Protein AF-X6ME14-F1 (afdb_monomer)

Sequence (448 aa):
MDELKCYTIAPIFQPLEVGTDFYPIPMLQADIDIINRTPCVTADAELIYICTEVVRYIYIYIYVYIYIYIYCMYIYLIAYGGYQIRIGDTKLTKLMLEECGITDLTQQHQIWKTLFEAHLNQPLTANVWENSLKGKLKQEFQLSASKLKKLAKFVYHNTAFSSSNIANIKSLFGKQHKNTNVNVRETSISNAHSICDRLQQISEHLQLWNVPQQCLFFDFTIYLDDFYDGLVFRALFQKTPHTIPQWVASGGRYDKLYNQFARFHQRNSTASPSTTKTQPKLLSTKEDPIHAIGLSIDMESIIEWRYDAENTESYHPTVKLKQLPWVNQALSRSAYVFVCTQGDSVHLMKARVQLIGLLWKIQVPCECLYTENPALPLQLERANKKYALWIAVIYEKYLVKPQTTTDTDSNDTTAQWTLEKIKLKNVRQKQEIDLKWDDIPKFFAKPK

Foldseek 3Di:
DDDDDDDFPDPPPPVPPPDDDPDDDWDWDWGFHQDPPDPDRFTKTKTKTKDLDDPDPVVPVVLVVLLVVCVVCVVPQVLQFDKAKEKEWPLLLQLLLVVLVNPDPVLSVVLLVLLQVLPVFHQDDPCSLVPPNVVVCCVVVVRDPSSSVSSCVQQVLFDQLALVSLVVVLVSQDPDDPDDDPVVSVVSNVVSNVLSVVSNSVRVSCVVSVNPSVRYTYGSSDDDDPQAHTMKMWMWTDSYPPGTTDTFKIKHKRQPVVQVVVVVVVVVVVPPCDPDPPPPPPDDPDRRGMIMMMMIGRVVVVVVSLVVLVPPPPSDDPPPPVDDPCVCVPPNLLQLEEEAEDDDDQLRQVQSVVVCVVCVVLPHRYDYDPDRDDHRVVGVVVNVVSVHQKYWYQYPVQWDWQDPPPPPPDPDCPGRIDGQWIWMAGPVVRDIDTGGPVCVSVVVVDDD

InterPro domains:
  IPR036621 Anticodon-binding domain superfamily [G3DSA:3.40.50.800] (332-447)
  IPR041715 Class II Histidinyl-tRNA synthetase (HisRS)-like catalytic core domain [PF13393] (158-263)
  IPR045864 Class II Aminoacyl-tRNA synthetase/Biotinyl protein ligase (BPL) and lipoyl protein ligase (LPL) [G3DSA:3.30.930.10] (1-307)
  IPR045864 Class II Aminoacyl-tRNA synthetase/Biotinyl protein ligase (BPL) and lipoyl protein ligase (LPL) [SSF55681] (5-313)

pLDDT: mean 77.37, std 20.26, range [23.22, 98.31]

Organism: Reticulomyxa filosa (NCBI:txid46433)

Secondary structure (DSSP, 8-state):
-----------------S-S----PPEEEEEEEEETTSSS-EEEEEEEEEES-SSSSHHHHHHHHHHHHHHHHHHHHTTT-EEEEEEEEHHHHHHHHHHTT---HHHHHHHHHHHHHHHSSS---HHHIIIIIHHHHHHHH---HHHHHHHHHHHTT-EES-HHHHHHHHHHTT---TTS-HHHHHHHHHHHHHHHHHHHHHHHHHHHTT--GGGEEE-TT----TT--SEEEEEEEESSTTSPPEEEEEEEE-HHHHHHHHHHHHHHHTTS------------S-PPPPEEEEEEEEHHHHHHHHHHHHH-TT---S-------THHHHSS---SEEEEEES--THHHHHHHHHHHHHHHTT--EEE-SSSS--HHHHHHHHHHTT-SEEEEEEGGGEEPPP----TT-S------EE-EEEEEETTTTEEEEEEGGGHHHHHHS--

Radius of gyration: 32.47 Å; Cα contacts (8 Å, |Δi|>4): 599; chains: 1; bounding box: 82×51×109 Å

Structure (mmCIF, N/CA/C/O backbone):
data_AF-X6ME14-F1
#
_entry.id   AF-X6ME14-F1
#
loop_
_atom_site.group_PDB
_atom_site.id
_atom_site.type_symbol
_atom_site.label_atom_id
_atom_site.label_alt_id
_atom_site.label_comp_id
_atom_site.label_asym_id
_atom_site.label_entity_id
_atom_site.label_seq_id
_atom_site.pdbx_PDB_ins_code
_atom_site.Cartn_x
_atom_site.Cartn_y
_atom_site.Cartn_z
_atom_site.occupancy
_atom_site.B_iso_or_equiv
_atom_site.auth_seq_id
_atom_site.auth_comp_id
_atom_site.auth_asym_id
_atom_site.auth_atom_id
_atom_site.pdbx_PDB_model_num
ATOM 1 N N . MET A 1 1 ? 8.288 30.172 -12.632 1.00 31.55 1 MET A N 1
ATOM 2 C CA . MET A 1 1 ? 7.149 29.448 -12.035 1.00 31.55 1 MET A CA 1
ATOM 3 C C . MET A 1 1 ? 6.802 28.394 -13.049 1.00 31.55 1 MET A C 1
ATOM 5 O O . MET A 1 1 ? 6.191 28.726 -14.056 1.00 31.55 1 MET A O 1
ATOM 9 N N . ASP A 1 2 ? 7.338 27.196 -12.862 1.00 26.44 2 ASP A N 1
ATOM 10 C CA . ASP A 1 2 ? 7.222 26.146 -13.865 1.00 26.44 2 ASP A CA 1
ATOM 11 C C . ASP A 1 2 ? 5.845 25.497 -13.752 1.00 26.44 2 ASP A C 1
ATOM 13 O O . ASP A 1 2 ? 5.421 25.085 -12.671 1.00 26.44 2 ASP A O 1
ATOM 17 N N . GLU A 1 3 ? 5.128 25.478 -14.873 1.00 23.22 3 GLU A N 1
ATOM 18 C CA . GLU A 1 3 ? 3.827 24.838 -15.021 1.00 23.22 3 GLU A CA 1
ATOM 19 C C . GLU A 1 3 ? 3.957 23.338 -14.731 1.00 23.22 3 GLU A C 1
ATOM 21 O O . GLU A 1 3 ? 4.523 22.568 -15.514 1.00 23.22 3 GLU A O 1
ATOM 26 N N . LEU A 1 4 ? 3.430 22.918 -13.580 1.00 25.88 4 LEU A N 1
ATOM 27 C CA . LEU A 1 4 ? 3.327 21.513 -13.215 1.00 25.88 4 LEU A CA 1
ATOM 28 C C . LEU A 1 4 ? 2.256 20.841 -14.076 1.00 25.88 4 LEU A C 1
ATOM 30 O O . LEU A 1 4 ? 1.072 21.173 -14.022 1.00 25.88 4 LEU A O 1
ATOM 34 N N . LYS A 1 5 ? 2.697 19.872 -14.877 1.00 23.98 5 LYS A N 1
ATOM 35 C CA . LYS A 1 5 ? 1.831 19.013 -15.680 1.00 23.98 5 LYS A CA 1
ATOM 36 C C . LYS A 1 5 ? 1.211 17.950 -14.778 1.00 23.98 5 LYS A C 1
ATOM 38 O O . LYS A 1 5 ? 1.918 17.107 -14.236 1.00 23.98 5 LYS A O 1
ATOM 43 N N . CYS A 1 6 ? -0.107 18.017 -14.631 1.00 28.25 6 CYS A N 1
ATOM 44 C CA . CYS A 1 6 ? -0.923 16.990 -14.000 1.00 28.25 6 CYS A CA 1
ATOM 45 C C . CYS A 1 6 ? -0.989 15.762 -14.924 1.00 28.25 6 CYS A C 1
ATOM 47 O O . CYS A 1 6 ? -1.283 15.913 -16.111 1.00 28.25 6 CYS A O 1
ATOM 49 N N . TYR A 1 7 ? -0.734 14.566 -14.399 1.00 28.53 7 TYR A N 1
ATOM 50 C CA . TYR A 1 7 ? -1.034 13.314 -15.091 1.00 28.53 7 TYR A CA 1
ATOM 51 C C . TYR A 1 7 ? -1.987 12.518 -14.210 1.00 28.53 7 TYR A C 1
ATOM 53 O O . TYR A 1 7 ? -1.563 11.795 -13.319 1.00 28.53 7 TYR A O 1
ATOM 61 N N . THR A 1 8 ? -3.281 12.701 -14.444 1.00 29.02 8 THR A N 1
ATOM 62 C CA . THR A 1 8 ? -4.328 11.832 -13.909 1.00 29.02 8 THR A CA 1
ATOM 63 C C . THR A 1 8 ? -4.494 10.683 -14.899 1.00 29.02 8 THR A C 1
ATOM 65 O O . THR A 1 8 ? -4.804 10.937 -16.066 1.00 29.02 8 THR A O 1
ATOM 68 N N . ILE A 1 9 ? -4.304 9.430 -14.482 1.00 27.44 9 ILE A N 1
ATOM 69 C CA . ILE A 1 9 ? -4.882 8.301 -15.224 1.00 27.44 9 ILE A CA 1
ATOM 70 C C . ILE A 1 9 ? -6.257 8.078 -14.622 1.00 27.44 9 ILE A C 1
ATOM 72 O O . ILE A 1 9 ? -6.491 7.150 -13.868 1.00 27.44 9 ILE A O 1
ATOM 76 N N . ALA A 1 10 ? -7.170 8.977 -14.955 1.00 24.00 10 ALA A N 1
ATOM 77 C CA . ALA A 1 10 ? -8.545 8.809 -14.562 1.00 24.00 10 ALA A CA 1
ATOM 78 C C . ALA A 1 10 ? -9.146 7.665 -15.402 1.00 24.00 10 ALA A C 1
ATOM 80 O O . ALA A 1 10 ? -9.191 7.780 -16.631 1.00 24.00 10 ALA A O 1
ATOM 81 N N . PRO A 1 11 ? -9.788 6.652 -14.812 1.00 28.70 11 PRO A N 1
ATOM 82 C CA . PRO A 1 11 ? -11.207 6.549 -14.990 1.00 28.70 11 PRO A CA 1
ATOM 83 C C . PRO A 1 11 ? -11.819 7.619 -14.092 1.00 28.70 11 PRO A C 1
ATOM 85 O O . PRO A 1 11 ? -12.121 7.420 -12.918 1.00 28.70 11 PRO A O 1
ATOM 88 N N . ILE A 1 12 ? -12.046 8.777 -14.716 1.00 30.75 12 ILE A N 1
ATOM 89 C CA . ILE A 1 12 ? -13.173 9.638 -14.386 1.00 30.75 12 ILE A CA 1
ATOM 90 C C . ILE A 1 12 ? -14.319 8.682 -14.061 1.00 30.75 12 ILE A C 1
ATOM 92 O O . ILE A 1 12 ? -14.497 7.700 -14.788 1.00 30.75 12 ILE A O 1
ATOM 96 N N . PHE A 1 13 ? -15.072 8.960 -12.996 1.00 35.66 13 PHE A N 1
ATOM 97 C CA . PHE A 1 13 ? -16.476 8.589 -12.928 1.00 35.66 13 PHE A CA 1
ATOM 98 C C . PHE A 1 13 ? -17.067 8.872 -14.301 1.00 35.66 13 PHE A C 1
ATOM 100 O O . PHE A 1 13 ? -17.497 9.995 -14.563 1.00 35.66 13 PHE A O 1
ATOM 107 N N . GLN A 1 14 ? -17.020 7.906 -15.218 1.00 27.81 14 GLN A N 1
ATOM 108 C CA . GLN A 1 14 ? -17.757 8.014 -16.442 1.00 27.81 14 GLN A CA 1
ATOM 109 C C . GLN A 1 14 ? -19.166 8.117 -15.876 1.00 27.81 14 GLN A C 1
ATOM 111 O O . GLN A 1 14 ? -19.573 7.226 -15.116 1.00 27.81 14 GLN A O 1
ATOM 116 N N . PRO A 1 15 ? -19.890 9.224 -16.110 1.00 32.81 15 PRO A N 1
ATOM 117 C CA . PRO A 1 15 ? -21.318 9.116 -15.995 1.00 32.81 15 PRO A CA 1
ATOM 118 C C . PRO A 1 15 ? -21.622 8.036 -17.021 1.00 32.81 15 PRO A C 1
ATOM 120 O O . PRO A 1 15 ? -21.522 8.289 -18.220 1.00 32.81 15 PRO A O 1
ATOM 123 N N . LEU A 1 16 ? -21.825 6.803 -16.543 1.00 36.31 16 LEU A N 1
ATOM 124 C CA . LEU A 1 16 ? -22.486 5.757 -17.297 1.00 36.31 16 LEU A CA 1
ATOM 125 C C . LEU A 1 16 ? -23.669 6.484 -17.901 1.00 36.31 16 LEU A C 1
ATOM 127 O O . LEU A 1 16 ? -24.505 7.008 -17.155 1.00 36.31 16 LEU A O 1
ATOM 131 N N . GLU A 1 17 ? -23.602 6.689 -19.217 1.00 34.81 17 GLU A N 1
ATOM 132 C CA . GLU A 1 17 ? -24.587 7.484 -19.920 1.00 34.81 17 GLU A CA 1
ATOM 133 C C . GLU A 1 17 ? -25.946 6.978 -19.472 1.00 34.81 17 GLU A C 1
ATOM 135 O O . GLU A 1 17 ? -26.218 5.777 -19.471 1.00 34.81 17 GLU A O 1
ATOM 140 N N . VAL A 1 18 ? -26.722 7.920 -18.943 1.00 40.41 18 VAL A N 1
ATOM 141 C CA . VAL A 1 18 ? -27.977 7.697 -18.244 1.00 40.41 18 VAL A CA 1
ATOM 142 C C . VAL A 1 18 ? -28.897 6.925 -19.180 1.00 40.41 18 VAL A C 1
ATOM 144 O O . VAL A 1 18 ? -29.519 7.493 -20.073 1.00 40.41 18 VAL A O 1
ATOM 147 N N . GLY A 1 19 ? -28.941 5.612 -18.997 1.00 36.91 19 GLY A N 1
ATOM 148 C CA . GLY A 1 19 ? -29.597 4.724 -19.935 1.00 36.91 19 GLY A CA 1
ATOM 149 C C . GLY A 1 19 ? -29.555 3.299 -19.426 1.00 36.91 19 GLY A C 1
ATOM 150 O O . GLY A 1 19 ? -28.695 2.524 -19.814 1.00 36.91 19 GLY A O 1
ATOM 151 N N . THR A 1 20 ? -30.546 2.970 -18.602 1.00 37.28 20 THR A N 1
ATOM 152 C CA . THR A 1 20 ? -30.937 1.624 -18.155 1.00 37.28 20 THR A CA 1
ATOM 153 C C . THR A 1 20 ? -30.141 1.030 -16.982 1.00 37.28 20 THR A C 1
ATOM 155 O O . THR A 1 20 ? -28.986 0.645 -17.087 1.00 37.28 20 THR A O 1
ATOM 158 N N . ASP A 1 21 ? -30.855 0.970 -15.854 1.00 35.16 21 ASP A N 1
ATOM 159 C CA . ASP A 1 21 ? -30.670 0.118 -14.677 1.00 35.16 21 ASP A CA 1
ATOM 160 C C . ASP A 1 21 ? -29.448 0.361 -13.773 1.00 35.16 21 ASP A C 1
ATOM 162 O O . ASP A 1 21 ? -28.414 -0.292 -13.833 1.00 35.16 21 ASP A O 1
ATOM 166 N N . PHE A 1 22 ? -29.667 1.259 -12.807 1.00 38.28 22 PHE A N 1
ATOM 167 C CA . PHE A 1 22 ? -28.838 1.576 -11.633 1.00 38.28 22 PHE A CA 1
ATOM 168 C C . PHE A 1 22 ? -28.700 0.420 -10.606 1.00 38.28 22 PHE A C 1
ATOM 170 O O . PHE A 1 22 ? -28.616 0.672 -9.403 1.00 38.28 22 PHE A O 1
ATOM 177 N N . TYR A 1 23 ? -28.695 -0.848 -11.033 1.00 38.19 23 TYR A N 1
ATOM 178 C CA . TYR A 1 23 ? -28.532 -1.988 -10.119 1.00 38.19 23 TYR A CA 1
ATOM 179 C C . TYR A 1 23 ? -27.072 -2.488 -10.036 1.00 38.19 23 TYR A C 1
ATOM 181 O O . TYR A 1 23 ? -26.297 -2.364 -10.982 1.00 38.19 23 TYR A O 1
ATOM 189 N N . PRO A 1 24 ? -26.665 -3.010 -8.865 1.00 45.09 24 PRO A N 1
ATOM 190 C CA . PRO A 1 24 ? -25.330 -2.855 -8.302 1.00 45.09 24 PRO A CA 1
ATOM 191 C C . PRO A 1 24 ? -24.429 -4.011 -8.716 1.00 45.09 24 PRO A C 1
ATOM 193 O O . PRO A 1 24 ? -24.331 -5.031 -8.034 1.00 45.09 24 PRO A O 1
ATOM 196 N N . ILE A 1 25 ? -23.749 -3.863 -9.845 1.00 49.66 25 ILE A N 1
ATOM 197 C CA . ILE A 1 25 ? -22.659 -4.778 -10.171 1.00 49.66 25 ILE A CA 1
ATOM 198 C C . ILE A 1 25 ? -21.537 -4.505 -9.161 1.00 49.66 25 ILE A C 1
ATOM 200 O O . ILE A 1 25 ? -21.146 -3.343 -9.009 1.00 49.66 25 ILE A O 1
ATOM 204 N N . PRO A 1 26 ? -21.020 -5.528 -8.457 1.00 53.19 26 PRO A N 1
ATOM 205 C CA . PRO A 1 26 ? -19.861 -5.344 -7.608 1.00 53.19 26 PRO A CA 1
ATOM 206 C C . PRO A 1 26 ? -18.720 -4.756 -8.432 1.00 53.19 26 PRO A C 1
ATOM 208 O O . PRO A 1 26 ? -18.263 -5.375 -9.395 1.00 53.19 26 PRO A O 1
ATOM 211 N N . MET A 1 27 ? -18.298 -3.543 -8.088 1.00 58.81 27 MET A N 1
ATOM 212 C CA . MET A 1 27 ? -17.285 -2.831 -8.853 1.00 58.81 27 MET A CA 1
ATOM 213 C C . MET A 1 27 ? -15.941 -2.986 -8.160 1.00 58.81 27 MET A C 1
ATOM 215 O O . MET A 1 27 ? -15.802 -2.680 -6.976 1.00 58.81 27 MET A O 1
ATOM 219 N N . LEU A 1 28 ? -14.969 -3.485 -8.920 1.00 56.22 28 LEU A N 1
ATOM 220 C CA . LEU A 1 28 ? -13.557 -3.447 -8.582 1.00 56.22 28 LEU A CA 1
ATOM 221 C C . LEU A 1 28 ? -12.956 -2.230 -9.268 1.00 56.22 28 LEU A C 1
ATOM 223 O O . LEU A 1 28 ? -12.909 -2.200 -10.497 1.00 56.22 28 LEU A O 1
ATOM 227 N N . GLN A 1 29 ? -12.496 -1.250 -8.504 1.00 62.00 29 GLN A N 1
ATOM 228 C CA . GLN A 1 29 ? -11.788 -0.107 -9.063 1.00 62.00 29 GLN A CA 1
ATOM 229 C C . GLN A 1 29 ? -10.382 -0.071 -8.489 1.00 62.00 29 GLN A C 1
ATOM 231 O O . GLN A 1 29 ? -10.215 -0.079 -7.275 1.00 62.00 29 GLN A O 1
ATOM 236 N N . ALA A 1 30 ? -9.390 -0.068 -9.373 1.00 56.47 30 ALA A N 1
ATOM 237 C CA . ALA A 1 30 ? -8.027 0.305 -9.041 1.00 56.47 30 ALA A CA 1
ATOM 238 C C . ALA A 1 30 ? -7.816 1.720 -9.567 1.00 56.47 30 ALA A C 1
ATOM 240 O O . ALA A 1 30 ? -8.073 1.961 -10.748 1.00 56.47 30 ALA A O 1
ATOM 241 N N . ASP A 1 31 ? -7.368 2.617 -8.708 1.00 60.91 31 ASP A N 1
ATOM 242 C CA . ASP A 1 31 ? -6.964 3.960 -9.074 1.00 60.91 31 ASP A CA 1
ATOM 243 C C . ASP A 1 31 ? -5.508 4.174 -8.673 1.00 60.91 31 ASP A C 1
ATOM 245 O O . ASP A 1 31 ? -5.038 3.626 -7.675 1.00 60.91 31 ASP A O 1
ATOM 249 N N . ILE A 1 32 ? -4.773 4.918 -9.487 1.00 57.81 32 ILE A N 1
ATOM 250 C CA . ILE A 1 32 ? -3.409 5.329 -9.162 1.00 57.81 32 ILE A CA 1
ATOM 251 C C . ILE A 1 32 ? -3.400 6.833 -9.308 1.00 57.81 32 ILE A C 1
ATOM 253 O O . ILE A 1 32 ? -3.257 7.362 -10.413 1.00 57.81 32 ILE A O 1
ATOM 257 N N . ASP A 1 33 ? -3.541 7.491 -8.169 1.00 58.44 33 ASP A N 1
ATOM 258 C CA . ASP A 1 33 ? -3.666 8.931 -8.100 1.00 58.44 33 ASP A CA 1
ATOM 259 C C . ASP A 1 33 ? -2.495 9.547 -7.342 1.00 58.44 33 ASP A C 1
ATOM 261 O O . ASP A 1 33 ? -1.863 8.946 -6.470 1.00 58.44 33 ASP A O 1
ATOM 265 N N . ILE A 1 34 ? -2.199 10.790 -7.709 1.00 57.31 34 ILE A N 1
ATOM 266 C CA . ILE A 1 34 ? -1.229 11.627 -7.017 1.00 57.31 34 ILE A CA 1
ATOM 267 C C . ILE A 1 34 ? -1.998 12.556 -6.077 1.00 57.31 34 ILE A C 1
ATOM 269 O O . ILE A 1 34 ? -2.712 13.459 -6.529 1.00 57.31 34 ILE A O 1
ATOM 273 N N . ILE A 1 35 ? -1.847 12.365 -4.765 1.00 57.66 35 ILE A N 1
ATOM 274 C CA . ILE A 1 35 ? -2.635 13.092 -3.763 1.00 57.66 35 ILE A CA 1
ATOM 275 C C . ILE A 1 35 ? -1.839 14.294 -3.230 1.00 57.66 35 ILE A C 1
ATOM 277 O O . ILE A 1 35 ? -0.962 14.190 -2.382 1.00 57.66 35 ILE A O 1
ATOM 281 N N . ASN A 1 36 ? -2.198 15.495 -3.692 1.00 48.97 36 ASN A N 1
ATOM 282 C CA . ASN A 1 36 ? -1.501 16.763 -3.400 1.00 48.97 36 ASN A CA 1
ATOM 283 C C . ASN A 1 36 ? -1.767 17.367 -1.997 1.00 48.97 36 ASN A C 1
ATOM 285 O O . ASN A 1 36 ? -1.810 18.590 -1.843 1.00 48.97 36 ASN A O 1
ATOM 289 N N . ARG A 1 37 ? -2.011 16.554 -0.959 1.00 42.50 37 ARG A N 1
ATOM 290 C CA . ARG A 1 37 ? -2.386 17.066 0.382 1.00 42.50 37 ARG A CA 1
ATOM 291 C C . ARG A 1 37 ? -1.341 16.878 1.479 1.00 42.50 37 ARG A C 1
ATOM 293 O O . ARG A 1 37 ? -1.539 17.383 2.583 1.00 42.50 37 ARG A O 1
ATOM 300 N N . THR A 1 38 ? -0.214 16.256 1.171 1.00 41.94 38 THR A N 1
ATOM 301 C CA . THR A 1 38 ? 0.964 16.164 2.041 1.00 41.94 38 THR A CA 1
ATOM 302 C C . THR A 1 38 ? 2.108 17.023 1.485 1.00 41.94 38 THR A C 1
ATOM 304 O O . THR A 1 38 ? 2.125 17.325 0.295 1.00 41.94 38 THR A O 1
ATOM 307 N N . PRO A 1 39 ? 3.079 17.467 2.309 1.00 38.34 39 PRO A N 1
ATOM 308 C CA . PRO A 1 39 ? 4.278 18.169 1.825 1.00 38.34 39 PRO A CA 1
ATOM 309 C C . PRO A 1 39 ? 5.140 17.332 0.853 1.00 38.34 39 PRO A C 1
ATOM 311 O O . PRO A 1 39 ? 6.095 17.859 0.286 1.00 38.34 39 PRO A O 1
ATOM 314 N N . CYS A 1 40 ? 4.791 16.059 0.652 1.00 38.72 40 CYS A N 1
ATOM 315 C CA . CYS A 1 40 ? 5.262 15.165 -0.396 1.00 38.72 40 CYS A CA 1
ATOM 316 C C . CYS A 1 40 ? 4.112 14.800 -1.352 1.00 38.72 40 CYS A C 1
ATOM 318 O O . CYS A 1 40 ? 2.953 14.671 -0.947 1.00 38.72 40 CYS A O 1
ATOM 320 N N . VAL A 1 41 ? 4.462 14.653 -2.629 1.00 41.03 41 VAL A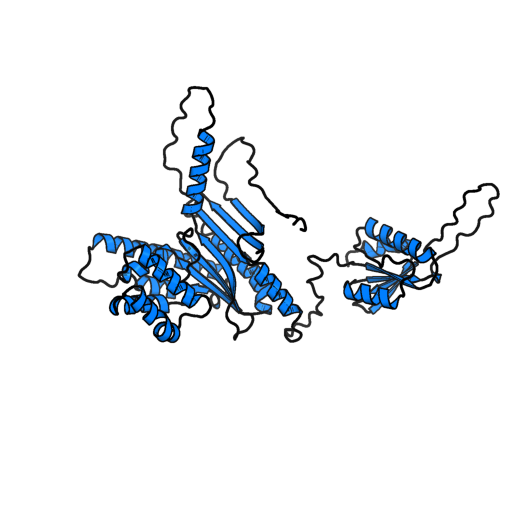 N 1
ATOM 321 C CA . VAL A 1 41 ? 3.590 14.174 -3.702 1.00 41.03 41 VAL A CA 1
ATOM 322 C C . VAL A 1 41 ? 3.521 12.652 -3.573 1.00 41.03 41 VAL A C 1
ATOM 324 O O . VAL A 1 41 ? 4.366 11.965 -4.137 1.00 41.03 41 VAL A O 1
ATOM 327 N N . THR A 1 42 ? 2.551 12.127 -2.822 1.00 39.50 42 THR A N 1
ATOM 328 C CA . THR A 1 42 ? 2.409 10.673 -2.677 1.00 39.50 42 THR A CA 1
ATOM 329 C C . THR A 1 42 ? 1.641 10.107 -3.867 1.00 39.50 42 THR A C 1
ATOM 331 O O . THR A 1 42 ? 0.641 10.679 -4.315 1.00 39.50 42 THR A O 1
ATOM 334 N N . ALA A 1 43 ? 2.151 9.008 -4.422 1.00 43.56 43 ALA A N 1
ATOM 335 C CA . ALA A 1 43 ? 1.415 8.185 -5.369 1.00 43.56 43 ALA A CA 1
ATOM 336 C C . ALA A 1 43 ? 0.757 7.054 -4.581 1.00 43.56 43 ALA A C 1
ATOM 338 O O . ALA A 1 43 ? 1.447 6.163 -4.077 1.00 43.56 43 ALA A O 1
ATOM 339 N N . ASP A 1 44 ? -0.566 7.098 -4.502 1.00 48.03 44 ASP A N 1
ATOM 340 C CA . ASP A 1 44 ? -1.352 6.106 -3.790 1.00 48.03 44 ASP A CA 1
ATOM 341 C C . ASP A 1 44 ? -2.007 5.202 -4.833 1.00 48.03 44 ASP A C 1
ATOM 343 O O . ASP A 1 44 ? -2.711 5.663 -5.734 1.00 48.03 44 ASP A O 1
ATOM 347 N N . ALA A 1 45 ? -1.748 3.898 -4.736 1.00 51.16 45 ALA A N 1
ATOM 348 C CA . ALA A 1 45 ? -2.557 2.924 -5.453 1.00 51.16 45 ALA A CA 1
ATOM 349 C C . ALA A 1 45 ? -3.749 2.567 -4.566 1.00 51.16 45 ALA A C 1
ATOM 351 O O . ALA A 1 45 ? -3.587 1.866 -3.563 1.00 51.16 45 ALA A O 1
ATOM 352 N N . GLU A 1 46 ? -4.928 3.057 -4.932 1.00 50.44 46 GLU A N 1
ATOM 353 C CA . GLU A 1 46 ? -6.174 2.742 -4.255 1.00 50.44 46 GLU A CA 1
ATOM 354 C C . GLU A 1 46 ? -6.867 1.580 -4.951 1.00 50.44 46 GLU A C 1
ATOM 356 O O . GLU A 1 46 ? -7.056 1.563 -6.163 1.00 50.44 46 GLU A O 1
ATOM 361 N N . LEU A 1 47 ? -7.276 0.584 -4.180 1.00 49.72 47 LEU A N 1
ATOM 362 C CA . LEU A 1 47 ? -8.109 -0.496 -4.679 1.00 49.72 47 LEU A CA 1
ATOM 363 C C . LEU A 1 47 ? -9.394 -0.505 -3.857 1.00 49.72 47 LEU A C 1
ATOM 365 O O . LEU A 1 47 ? -9.349 -0.737 -2.649 1.00 49.72 47 LEU A O 1
ATOM 369 N N . ILE A 1 48 ? -10.523 -0.226 -4.503 1.00 52.00 48 ILE A N 1
ATOM 370 C CA . ILE A 1 48 ? -11.837 -0.033 -3.888 1.00 52.00 48 ILE A CA 1
ATOM 371 C C . ILE A 1 48 ? -12.790 -1.115 -4.390 1.00 52.00 48 ILE A C 1
ATOM 373 O O . ILE A 1 48 ? -12.928 -1.342 -5.595 1.00 52.00 48 ILE A O 1
ATOM 377 N N . TYR A 1 49 ? -13.490 -1.751 -3.453 1.00 50.38 49 TYR A N 1
ATOM 378 C CA . TYR A 1 49 ? -14.576 -2.674 -3.752 1.00 50.38 49 TYR A CA 1
ATOM 379 C C . TYR A 1 49 ? -15.882 -2.212 -3.118 1.00 50.38 49 TYR A C 1
ATOM 381 O O . TYR A 1 49 ? -15.942 -1.957 -1.911 1.00 50.38 49 TYR A O 1
ATOM 389 N N . ILE A 1 50 ? -16.934 -2.156 -3.935 1.00 53.06 50 ILE A N 1
ATOM 390 C CA . ILE A 1 50 ? -18.267 -1.678 -3.556 1.00 53.06 50 ILE A CA 1
ATOM 391 C C . ILE A 1 50 ? -19.294 -2.768 -3.864 1.00 53.06 50 ILE A C 1
ATOM 393 O O . ILE A 1 50 ? -19.339 -3.283 -4.980 1.00 53.06 50 ILE A O 1
ATOM 397 N N . CYS A 1 51 ? -20.129 -3.119 -2.884 1.00 54.06 51 CYS A N 1
ATOM 398 C CA . CYS A 1 51 ? -21.159 -4.150 -3.033 1.00 54.06 51 CYS A CA 1
ATOM 399 C C . CYS A 1 51 ? -22.402 -3.842 -2.184 1.00 54.06 51 CYS A C 1
ATOM 401 O O . CYS A 1 51 ? -22.279 -3.351 -1.066 1.00 54.06 51 CYS A O 1
ATOM 403 N N . THR A 1 52 ? -23.596 -4.170 -2.675 1.00 46.50 52 THR A N 1
ATOM 404 C CA . THR A 1 52 ? -24.875 -4.021 -1.948 1.00 46.50 52 THR A CA 1
ATOM 405 C C . THR A 1 52 ? -25.331 -5.293 -1.229 1.00 46.50 52 THR A C 1
ATOM 407 O O . THR A 1 52 ? -26.251 -5.239 -0.420 1.00 46.50 52 THR A O 1
ATOM 410 N N . GLU A 1 53 ? -24.724 -6.453 -1.507 1.00 53.03 53 GLU A N 1
ATOM 411 C CA . GLU A 1 53 ? -25.120 -7.724 -0.889 1.00 53.03 53 GLU A CA 1
ATOM 412 C C . GLU A 1 53 ? -24.325 -8.015 0.393 1.00 53.03 53 GLU A C 1
ATOM 414 O O . GLU A 1 53 ? -23.100 -8.160 0.393 1.00 53.03 53 GLU A O 1
ATOM 419 N N . VAL A 1 54 ? -25.055 -8.138 1.505 1.00 51.06 54 VAL A N 1
ATOM 420 C CA . VAL A 1 54 ? -24.541 -7.954 2.872 1.00 51.06 54 VAL A CA 1
ATOM 421 C C . VAL A 1 54 ? -23.594 -9.058 3.372 1.00 51.06 54 VAL A C 1
ATOM 423 O O . VAL A 1 54 ? -22.783 -8.789 4.259 1.00 51.06 54 VAL A O 1
ATOM 426 N N . VAL A 1 55 ? -23.660 -10.304 2.873 1.00 45.00 55 VAL A N 1
ATOM 427 C CA . VAL A 1 55 ? -23.056 -11.430 3.631 1.00 45.00 55 VAL A CA 1
ATOM 428 C C . VAL A 1 55 ? -22.315 -12.502 2.822 1.00 45.00 55 VAL A C 1
ATOM 430 O O . VAL A 1 55 ? -21.479 -13.179 3.405 1.00 45.00 55 VAL A O 1
ATOM 433 N N . ARG A 1 56 ? -22.528 -12.694 1.512 1.00 45.84 56 ARG A N 1
ATOM 434 C CA . ARG A 1 56 ? -21.904 -13.844 0.804 1.00 45.84 56 ARG A CA 1
ATOM 435 C C . ARG A 1 56 ? -20.654 -13.544 -0.027 1.00 45.84 56 ARG A C 1
ATOM 437 O O . ARG A 1 56 ? -19.867 -14.459 -0.226 1.00 45.84 56 ARG A O 1
ATOM 444 N N . TYR A 1 57 ? -20.422 -12.296 -0.442 1.00 44.56 57 TYR A N 1
ATOM 445 C CA . TYR A 1 57 ? -19.336 -11.976 -1.388 1.00 44.56 57 TYR A CA 1
ATOM 446 C C . TYR A 1 57 ? -18.281 -10.991 -0.863 1.00 44.56 57 TYR A C 1
ATOM 448 O O . TYR A 1 57 ? -17.148 -11.008 -1.326 1.00 44.56 57 TYR A O 1
ATOM 456 N N . ILE A 1 58 ? -18.576 -10.182 0.157 1.00 46.03 58 ILE A N 1
ATOM 457 C CA . ILE A 1 58 ? -17.586 -9.260 0.759 1.00 46.03 58 ILE A CA 1
ATOM 458 C C . ILE A 1 58 ? -16.454 -10.048 1.442 1.00 46.03 58 ILE A C 1
ATOM 460 O O . ILE A 1 58 ? -15.281 -9.689 1.338 1.00 46.03 58 ILE A O 1
ATOM 464 N N . TYR A 1 59 ? -16.801 -11.201 2.020 1.00 45.34 59 TYR A N 1
ATOM 465 C CA . TYR A 1 59 ? -15.885 -12.245 2.477 1.00 45.34 59 TYR A CA 1
ATOM 466 C C . TYR A 1 59 ? -15.380 -13.127 1.326 1.00 45.34 59 TYR A C 1
ATOM 468 O O . TYR A 1 59 ? -15.217 -14.315 1.502 1.00 45.34 59 TYR A O 1
ATOM 476 N N . ILE A 1 60 ? -15.221 -12.662 0.098 1.00 47.62 60 ILE A N 1
ATOM 477 C CA . ILE A 1 60 ? -14.445 -13.390 -0.929 1.00 47.62 60 ILE A CA 1
ATOM 478 C C . ILE A 1 60 ? -13.410 -12.448 -1.542 1.00 47.62 60 ILE A C 1
ATOM 480 O O . ILE A 1 60 ? -12.378 -12.901 -2.029 1.00 47.62 60 ILE A O 1
ATOM 484 N N . TYR A 1 61 ? -13.588 -11.130 -1.383 1.00 48.22 61 TYR A N 1
ATOM 485 C CA . TYR A 1 61 ? -12.780 -10.134 -2.082 1.00 48.22 61 TYR A CA 1
ATOM 486 C C . TYR A 1 61 ? -11.864 -9.273 -1.194 1.00 48.22 61 TYR A C 1
ATOM 488 O O . TYR A 1 61 ? -10.736 -9.052 -1.615 1.00 48.22 61 TYR A O 1
ATOM 496 N N . ILE A 1 62 ? -12.201 -8.945 0.072 1.00 50.12 62 ILE A N 1
ATOM 497 C CA . ILE A 1 62 ? -11.197 -8.469 1.088 1.00 50.12 62 ILE A CA 1
ATOM 498 C C . ILE A 1 62 ? -9.957 -9.389 1.097 1.00 50.12 62 ILE A C 1
ATOM 500 O O . ILE A 1 62 ? -8.797 -9.022 1.252 1.00 50.12 62 ILE A O 1
ATOM 504 N N . TYR A 1 63 ? -10.306 -10.634 0.889 1.00 50.31 63 TYR A N 1
ATOM 505 C CA . TYR A 1 63 ? -9.593 -11.869 0.748 1.00 50.31 63 TYR A CA 1
ATOM 506 C C . TYR A 1 63 ? -8.663 -11.972 -0.467 1.00 50.31 63 TYR A C 1
ATOM 508 O O . TYR A 1 63 ? -7.465 -12.191 -0.296 1.00 50.31 63 TYR A O 1
ATOM 516 N N . VAL A 1 64 ? -9.166 -11.706 -1.673 1.00 47.94 64 VAL A N 1
ATOM 517 C CA . VAL A 1 64 ? -8.340 -11.584 -2.885 1.00 47.94 64 VAL A CA 1
ATOM 518 C C . VAL A 1 64 ? -7.356 -10.413 -2.774 1.00 47.94 64 VAL A C 1
ATOM 520 O O . VAL A 1 64 ? -6.267 -10.494 -3.318 1.00 47.94 64 VAL A O 1
ATOM 523 N N . TYR A 1 65 ? -7.680 -9.354 -2.032 1.00 53.22 65 TYR A N 1
ATOM 524 C CA . TYR A 1 65 ? -6.854 -8.143 -1.942 1.00 53.22 65 TYR A CA 1
ATOM 525 C C . TYR A 1 65 ? -5.658 -8.318 -1.027 1.00 53.22 65 TYR A C 1
ATOM 527 O O . TYR A 1 65 ? -4.534 -8.004 -1.411 1.00 53.22 65 TYR A O 1
ATOM 535 N N . ILE A 1 66 ? -5.894 -8.874 0.165 1.00 54.41 66 ILE A N 1
ATOM 536 C CA . ILE A 1 66 ? -4.811 -9.273 1.056 1.00 54.41 66 ILE A CA 1
ATOM 537 C C . ILE A 1 66 ? -3.947 -10.322 0.347 1.00 54.41 66 ILE A C 1
ATOM 539 O O . ILE A 1 66 ? -2.730 -10.233 0.423 1.00 54.41 66 ILE A O 1
ATOM 543 N N . TYR A 1 67 ? -4.536 -11.259 -0.405 1.00 49.38 67 TYR A N 1
ATOM 544 C CA . TYR A 1 67 ? -3.771 -12.253 -1.159 1.00 49.38 67 TYR A CA 1
ATOM 545 C C . TYR A 1 67 ? -2.974 -11.668 -2.334 1.00 49.38 67 TYR A C 1
ATOM 547 O O . TYR A 1 67 ? -1.794 -11.964 -2.426 1.00 49.38 67 TYR A O 1
ATOM 555 N N . ILE A 1 68 ? -3.546 -10.829 -3.206 1.00 53.34 68 ILE A N 1
ATOM 556 C CA . ILE A 1 68 ? -2.828 -10.197 -4.331 1.00 53.34 68 ILE A CA 1
ATOM 557 C C . ILE A 1 68 ? -1.729 -9.279 -3.798 1.00 53.34 68 ILE A C 1
ATOM 559 O O . ILE A 1 68 ? -0.604 -9.342 -4.284 1.00 53.34 68 ILE A O 1
ATOM 563 N N . TYR A 1 69 ? -2.012 -8.477 -2.768 1.00 58.44 69 TYR A N 1
ATOM 564 C CA . TYR A 1 69 ? -1.007 -7.618 -2.148 1.00 58.44 69 TYR A CA 1
ATOM 565 C C . TYR A 1 69 ? 0.095 -8.444 -1.494 1.00 58.44 69 TYR A C 1
ATOM 567 O O . TYR A 1 69 ? 1.267 -8.223 -1.785 1.00 58.44 69 TYR A O 1
ATOM 575 N N . ILE A 1 70 ? -0.259 -9.436 -0.669 1.00 55.25 70 ILE A N 1
ATOM 576 C CA . ILE A 1 70 ? 0.731 -10.322 -0.065 1.00 55.25 70 ILE A CA 1
ATOM 577 C C . ILE A 1 70 ? 1.484 -11.048 -1.153 1.00 55.25 70 ILE A C 1
ATOM 579 O O . ILE A 1 70 ? 2.679 -11.066 -1.049 1.00 55.25 70 ILE A O 1
ATOM 583 N N . TYR A 1 71 ? 0.884 -11.569 -2.214 1.00 53.75 71 TYR A N 1
ATOM 584 C CA . TYR A 1 71 ? 1.598 -12.320 -3.245 1.00 53.75 71 TYR A CA 1
ATOM 585 C C . TYR A 1 71 ? 2.543 -11.432 -4.074 1.00 53.75 71 TYR A C 1
ATOM 587 O O . TYR A 1 71 ? 3.714 -11.774 -4.249 1.00 53.75 71 TYR A O 1
ATOM 595 N N . CYS A 1 72 ? 2.083 -10.253 -4.509 1.00 52.12 72 CYS A N 1
ATOM 596 C CA . CYS A 1 72 ? 2.901 -9.271 -5.228 1.00 52.12 72 CYS A CA 1
ATOM 597 C C . CYS A 1 72 ? 4.040 -8.720 -4.353 1.00 52.12 72 CYS A C 1
ATOM 599 O O . CYS A 1 72 ? 5.168 -8.584 -4.823 1.00 52.12 72 CYS A O 1
ATOM 601 N N . MET A 1 73 ? 3.781 -8.467 -3.068 1.00 57.12 73 MET A N 1
ATOM 602 C CA . MET A 1 73 ? 4.795 -8.040 -2.100 1.00 57.12 73 MET A CA 1
ATOM 603 C C . MET A 1 73 ? 5.666 -9.204 -1.614 1.00 57.12 73 MET A C 1
ATOM 605 O O . MET A 1 73 ? 6.835 -9.009 -1.345 1.00 57.12 73 MET A O 1
ATOM 609 N N . TYR A 1 74 ? 5.160 -10.427 -1.520 1.00 56.03 74 TYR A N 1
ATOM 610 C CA . TYR A 1 74 ? 5.866 -11.612 -1.016 1.00 56.03 74 TYR A CA 1
ATOM 611 C C . TYR A 1 74 ? 6.960 -12.019 -1.992 1.00 56.03 74 TYR A C 1
ATOM 613 O O . TYR A 1 74 ? 8.076 -12.303 -1.570 1.00 56.03 74 TYR A O 1
ATOM 621 N N . ILE A 1 75 ? 6.673 -11.982 -3.297 1.00 56.25 75 ILE A N 1
ATOM 622 C CA . ILE A 1 75 ? 7.675 -12.271 -4.328 1.00 56.25 75 ILE A CA 1
ATOM 623 C C . ILE A 1 75 ? 8.774 -11.202 -4.346 1.00 56.25 75 ILE A C 1
ATOM 625 O O . ILE A 1 75 ? 9.944 -11.543 -4.509 1.00 56.25 75 ILE A O 1
ATOM 629 N N . TYR A 1 76 ? 8.424 -9.925 -4.161 1.00 56.22 76 TYR A N 1
ATOM 630 C CA . TYR A 1 76 ? 9.390 -8.831 -4.269 1.00 56.22 76 TYR A CA 1
ATOM 631 C C . TYR A 1 76 ? 10.062 -8.468 -2.939 1.00 56.22 76 TYR A C 1
ATOM 633 O O . TYR A 1 76 ? 11.282 -8.463 -2.870 1.00 56.22 76 TYR A O 1
ATOM 641 N N . LEU A 1 77 ? 9.312 -8.197 -1.872 1.00 57.38 77 LEU A N 1
ATOM 642 C CA . LEU A 1 77 ? 9.816 -7.674 -0.597 1.00 57.38 77 LEU A CA 1
ATOM 643 C C . LEU A 1 77 ? 10.484 -8.707 0.312 1.00 57.38 77 LEU A C 1
ATOM 645 O O . LEU A 1 77 ? 11.371 -8.314 1.062 1.00 57.38 77 LEU A O 1
ATOM 649 N N . ILE A 1 78 ? 10.144 -10.003 0.255 1.00 59.84 78 ILE A N 1
ATOM 650 C CA . ILE A 1 78 ? 10.854 -11.006 1.084 1.00 59.84 78 ILE A CA 1
ATO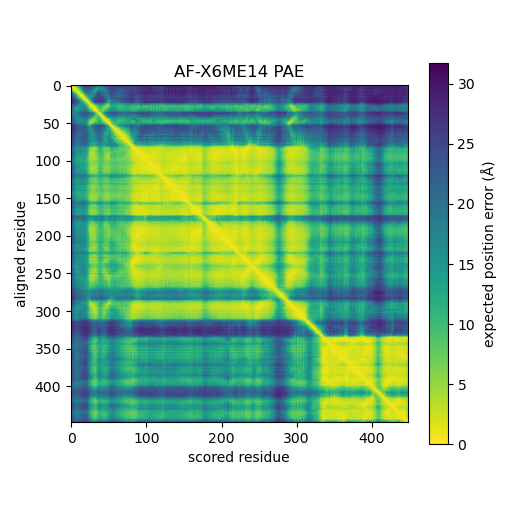M 651 C C . ILE A 1 78 ? 12.334 -11.079 0.724 1.00 59.84 78 ILE A C 1
ATOM 653 O O . ILE A 1 78 ? 13.169 -11.323 1.593 1.00 59.84 78 ILE A O 1
ATOM 657 N N . ALA A 1 79 ? 12.677 -10.822 -0.539 1.00 61.38 79 ALA A N 1
ATOM 658 C CA . ALA A 1 79 ? 14.071 -10.742 -0.950 1.00 61.38 79 ALA A CA 1
ATOM 659 C C . ALA A 1 79 ? 14.830 -9.590 -0.259 1.00 61.38 79 ALA A C 1
ATOM 661 O O . ALA A 1 79 ? 16.058 -9.642 -0.188 1.00 61.38 79 ALA A O 1
ATOM 662 N N . TYR A 1 80 ? 14.121 -8.580 0.260 1.00 62.69 80 TYR A N 1
ATOM 663 C CA . TYR A 1 80 ? 14.692 -7.329 0.765 1.00 62.69 80 TYR A CA 1
ATOM 664 C C . TYR A 1 80 ? 14.369 -7.012 2.236 1.00 62.69 80 TYR A C 1
ATOM 666 O O . TYR A 1 80 ? 14.897 -6.029 2.751 1.00 62.69 80 TYR A O 1
ATOM 674 N N . GLY A 1 81 ? 13.519 -7.784 2.925 1.00 75.38 81 GLY A N 1
ATOM 675 C CA . GLY A 1 81 ? 13.169 -7.511 4.322 1.00 75.38 81 GLY A CA 1
ATOM 676 C C . GLY A 1 81 ? 12.030 -8.356 4.897 1.00 75.38 81 GLY A C 1
ATOM 677 O O . GLY A 1 81 ? 11.475 -9.244 4.250 1.00 75.38 81 GLY A O 1
ATOM 678 N N . GLY A 1 82 ? 11.686 -8.075 6.155 1.00 83.75 82 GLY A N 1
ATOM 679 C CA . GLY A 1 82 ? 10.516 -8.637 6.829 1.00 83.75 82 GLY A CA 1
ATOM 680 C C . GLY A 1 82 ? 9.278 -7.769 6.610 1.00 83.75 82 GLY A C 1
ATOM 681 O O . GLY A 1 82 ? 9.385 -6.556 6.456 1.00 83.75 82 GLY A O 1
ATOM 682 N N . TYR A 1 83 ? 8.089 -8.364 6.636 1.00 86.56 83 TYR A N 1
ATOM 683 C CA . TYR A 1 83 ? 6.832 -7.615 6.619 1.00 86.56 83 TYR A CA 1
ATOM 684 C C . TYR A 1 83 ? 5.884 -8.121 7.706 1.00 86.56 83 TYR A C 1
ATOM 686 O O . TYR A 1 83 ? 5.929 -9.285 8.113 1.00 86.56 83 TYR A O 1
ATOM 694 N N . GLN A 1 84 ? 5.030 -7.222 8.183 1.00 89.69 84 GLN A N 1
ATOM 695 C CA . GLN A 1 84 ? 4.003 -7.493 9.182 1.00 89.69 84 GLN A CA 1
ATOM 696 C C . GLN A 1 84 ? 2.705 -6.813 8.758 1.00 89.69 84 GLN A C 1
ATOM 698 O O . GLN A 1 84 ? 2.713 -5.674 8.306 1.00 89.69 84 GLN A O 1
ATOM 703 N N . ILE A 1 85 ? 1.578 -7.488 8.934 1.00 90.38 85 ILE A N 1
ATOM 704 C CA . ILE A 1 85 ? 0.244 -6.943 8.712 1.00 90.38 85 ILE A CA 1
ATOM 705 C C . ILE A 1 85 ? -0.463 -6.960 10.051 1.00 90.38 85 ILE A C 1
ATOM 707 O O . ILE A 1 85 ? -0.695 -8.017 10.637 1.00 90.38 85 ILE A O 1
ATOM 711 N N . ARG A 1 86 ? -0.797 -5.772 10.535 1.00 92.56 86 ARG A N 1
ATOM 712 C CA . ARG A 1 86 ? -1.603 -5.601 11.734 1.00 92.56 86 ARG A CA 1
ATOM 713 C C . ARG A 1 86 ? -3.060 -5.458 11.318 1.00 92.56 86 ARG A C 1
ATOM 715 O O . ARG A 1 86 ? -3.353 -4.713 10.387 1.00 92.56 86 ARG A O 1
ATOM 722 N N . ILE A 1 87 ? -3.956 -6.162 11.997 1.00 93.75 87 ILE A N 1
ATOM 723 C CA . ILE A 1 87 ? -5.390 -6.228 11.712 1.00 93.75 87 ILE A CA 1
ATOM 724 C C . ILE A 1 87 ? -6.156 -5.851 12.981 1.00 93.75 87 ILE A C 1
ATOM 726 O O . ILE A 1 87 ? -5.874 -6.365 14.060 1.00 93.75 87 ILE A O 1
ATOM 730 N N . GLY A 1 88 ? -7.148 -4.979 12.846 1.00 94.69 88 GLY A N 1
ATOM 731 C CA . GLY A 1 88 ? -8.023 -4.539 13.928 1.00 94.69 88 GLY A CA 1
ATOM 732 C C . GLY A 1 88 ? -9.462 -4.363 13.446 1.00 94.69 88 GLY A C 1
ATOM 733 O O . GLY A 1 88 ? -9.774 -4.566 12.274 1.00 94.69 88 GLY A O 1
ATOM 734 N N . ASP A 1 89 ? -10.358 -3.978 14.352 1.00 95.19 89 ASP A N 1
ATOM 735 C CA . ASP A 1 89 ? -11.733 -3.602 14.010 1.00 95.19 89 ASP A CA 1
ATOM 736 C C . ASP A 1 89 ? -12.155 -2.393 14.850 1.00 95.19 89 ASP A C 1
ATOM 738 O O . ASP A 1 89 ? -12.081 -2.416 16.082 1.00 95.19 89 ASP A O 1
ATOM 742 N N . THR A 1 90 ? -12.607 -1.329 14.183 1.00 95.25 90 THR A N 1
ATOM 743 C CA . THR A 1 90 ? -12.891 -0.050 14.840 1.00 95.25 90 THR A CA 1
ATOM 744 C C . THR A 1 90 ? -14.037 -0.132 15.844 1.00 95.25 90 THR A C 1
ATOM 746 O O . THR A 1 90 ? -14.029 0.567 16.860 1.00 95.25 90 THR A O 1
ATOM 749 N N . LYS A 1 91 ? -15.022 -1.007 15.607 1.00 95.31 91 LYS A N 1
ATOM 750 C CA . LYS A 1 91 ? -16.135 -1.244 16.535 1.00 95.31 91 LYS A CA 1
ATOM 751 C C . LYS A 1 91 ? -15.661 -2.059 17.731 1.00 95.31 91 LYS A C 1
ATOM 753 O O . LYS A 1 91 ? -16.034 -1.743 18.859 1.00 95.31 91 LYS A O 1
ATOM 758 N N . LEU A 1 92 ? -14.815 -3.063 17.508 1.00 95.81 92 LEU A N 1
ATOM 759 C CA . LEU A 1 92 ? -14.272 -3.882 18.590 1.00 95.81 92 LEU A CA 1
ATOM 760 C C . LEU A 1 92 ? -13.381 -3.065 19.539 1.00 95.81 92 LEU A C 1
ATOM 762 O O . LEU A 1 92 ? -13.482 -3.230 20.754 1.00 95.81 92 LEU A O 1
ATOM 766 N N . THR A 1 93 ? -12.576 -2.135 19.016 1.00 95.81 93 THR A N 1
ATOM 767 C CA . THR A 1 93 ? -11.773 -1.223 19.847 1.00 95.81 93 THR A CA 1
ATOM 768 C C . THR A 1 93 ? -12.646 -0.276 20.677 1.00 95.81 93 THR A C 1
ATOM 770 O O . THR A 1 93 ? -12.365 -0.056 21.855 1.00 95.81 93 THR A O 1
ATOM 773 N N . LYS A 1 94 ? -13.758 0.236 20.133 1.00 95.56 94 LYS A N 1
ATOM 774 C CA . LYS A 1 94 ? -14.719 1.035 20.921 1.00 95.56 94 LYS A CA 1
ATOM 775 C C . LYS A 1 94 ? -15.332 0.220 22.062 1.00 95.56 94 LYS A C 1
ATOM 777 O O . LYS A 1 94 ? -15.298 0.659 23.209 1.00 95.56 94 LYS A O 1
ATOM 782 N N . LEU A 1 95 ? -15.775 -1.007 21.779 1.00 95.88 95 LEU A N 1
ATOM 783 C CA . LEU A 1 95 ? -16.304 -1.929 22.794 1.00 95.88 95 LEU A CA 1
ATOM 784 C C . LEU A 1 95 ? -15.255 -2.277 23.866 1.00 95.88 95 LEU A C 1
ATOM 786 O O . LEU A 1 95 ? -15.587 -2.415 25.042 1.00 95.88 95 LEU A O 1
ATOM 790 N N . MET A 1 96 ? -13.976 -2.387 23.493 1.00 96.06 96 MET A N 1
ATOM 791 C CA . MET A 1 96 ? -12.871 -2.562 24.442 1.00 96.06 96 MET A CA 1
ATOM 792 C C . MET A 1 96 ? -12.751 -1.364 25.399 1.00 96.06 96 MET A C 1
ATOM 794 O O . MET A 1 96 ? -12.606 -1.558 26.610 1.00 96.06 96 MET A O 1
ATOM 798 N N . LEU A 1 97 ? -12.802 -0.131 24.885 1.00 96.62 97 LEU A N 1
ATOM 799 C CA . LEU A 1 97 ? -12.736 1.077 25.716 1.00 96.62 97 LEU A CA 1
ATOM 800 C C . LEU A 1 97 ? -13.950 1.174 26.655 1.00 96.62 97 LEU A C 1
ATOM 802 O O . LEU A 1 97 ? -13.787 1.476 27.841 1.00 96.62 97 LEU A O 1
ATOM 806 N N . GLU A 1 98 ? -15.140 0.818 26.169 1.00 95.12 98 GLU A N 1
ATOM 807 C CA . GLU A 1 98 ? -16.355 0.713 26.985 1.00 95.12 98 GLU A CA 1
ATOM 808 C C . GLU A 1 98 ? -16.211 -0.322 28.113 1.00 95.12 98 GLU A C 1
ATOM 810 O O . GLU A 1 98 ? -16.519 -0.015 29.266 1.00 95.12 98 GLU A O 1
ATOM 815 N N . GLU A 1 99 ? -15.657 -1.510 27.838 1.00 93.94 99 GLU A N 1
ATOM 816 C CA . GLU A 1 99 ? -15.403 -2.547 28.858 1.00 93.94 99 GLU A CA 1
ATOM 817 C C . GLU A 1 99 ? -14.354 -2.093 29.900 1.00 93.94 99 GLU A C 1
ATOM 819 O O . GLU A 1 99 ? -14.373 -2.502 31.073 1.00 93.94 99 GLU A O 1
ATOM 824 N N . CYS A 1 100 ? -13.462 -1.176 29.510 1.00 95.06 100 CYS A N 1
ATOM 825 C CA . CYS A 1 100 ? -12.543 -0.485 30.417 1.00 95.06 100 CYS A CA 1
ATOM 826 C C . CYS A 1 100 ? -13.218 0.634 31.236 1.00 95.06 100 CYS A C 1
ATOM 828 O O . CYS A 1 100 ? -12.582 1.201 32.126 1.00 95.06 100 CYS A O 1
ATOM 830 N N . GLY A 1 101 ? -14.498 0.931 30.993 1.00 94.69 101 GLY A N 1
ATOM 831 C CA . GLY A 1 101 ? -15.269 1.981 31.660 1.00 94.69 101 GLY A CA 1
ATOM 832 C C . GLY A 1 101 ? -15.031 3.379 31.086 1.00 94.69 101 GLY A C 1
ATOM 833 O O . GLY A 1 101 ? -15.151 4.363 31.820 1.00 94.69 101 GLY A O 1
ATOM 834 N N . ILE A 1 102 ? -14.622 3.481 29.821 1.00 96.12 102 ILE A N 1
ATOM 835 C CA . ILE A 1 102 ? -14.425 4.740 29.092 1.00 96.12 102 ILE A CA 1
ATOM 836 C C . ILE A 1 102 ? -15.605 4.886 28.127 1.00 96.12 102 ILE A C 1
ATOM 838 O O . ILE A 1 102 ? -15.621 4.265 27.071 1.00 96.12 102 ILE A O 1
ATOM 842 N N . THR A 1 103 ? -16.623 5.654 28.514 1.00 94.00 103 THR A N 1
ATOM 843 C CA . THR A 1 103 ? -17.894 5.768 27.770 1.00 94.00 103 THR A CA 1
ATOM 844 C C . THR A 1 103 ? -18.029 7.065 26.978 1.00 94.00 103 THR A C 1
ATOM 846 O O . THR A 1 103 ? -18.866 7.144 26.086 1.00 94.00 103 THR A O 1
ATOM 849 N N . ASP A 1 104 ? -17.242 8.090 27.309 1.00 95.94 104 ASP A N 1
ATOM 850 C CA . ASP A 1 104 ? -17.248 9.354 26.575 1.00 95.94 104 ASP A CA 1
ATOM 851 C C . ASP A 1 104 ? -16.561 9.179 25.212 1.00 95.94 104 ASP A C 1
ATOM 853 O O . ASP A 1 104 ? -15.397 8.786 25.149 1.00 95.94 104 ASP A O 1
ATOM 857 N N . LEU A 1 105 ? 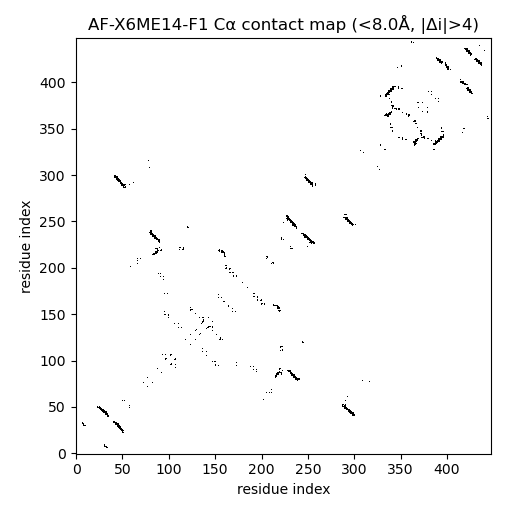-17.282 9.451 24.121 1.00 93.50 105 LEU A N 1
ATOM 858 C CA . LEU A 1 105 ? -16.806 9.199 22.754 1.00 93.50 105 LEU A CA 1
ATOM 859 C C . LEU A 1 105 ? -15.585 10.053 22.386 1.00 93.50 105 LEU A C 1
ATOM 861 O O . LEU A 1 105 ? -14.678 9.567 21.710 1.00 93.50 105 LEU A O 1
ATOM 865 N N . THR A 1 106 ? -15.542 11.304 22.847 1.00 94.81 106 THR A N 1
ATOM 866 C CA . THR A 1 106 ? -14.413 12.211 22.600 1.00 94.81 106 THR A CA 1
ATOM 867 C C . THR A 1 106 ? -13.160 11.686 23.293 1.00 94.81 106 THR A C 1
ATOM 869 O O . THR A 1 106 ? -12.104 11.556 22.671 1.00 94.81 106 THR A O 1
ATOM 872 N N . GLN A 1 107 ? -13.293 11.293 24.561 1.00 95.75 107 GLN A N 1
ATOM 873 C CA . GLN A 1 107 ? -12.226 10.677 25.338 1.00 95.75 107 GLN A CA 1
ATOM 874 C C . GLN A 1 107 ? -11.777 9.343 24.724 1.00 95.75 107 GLN A C 1
ATOM 876 O O . GLN A 1 107 ? -10.577 9.083 24.657 1.00 95.75 107 GLN A O 1
ATOM 881 N N . GLN A 1 108 ? -12.705 8.505 24.241 1.00 95.25 108 GLN A N 1
ATOM 882 C CA . GLN A 1 108 ? -12.371 7.256 23.547 1.00 95.25 108 GLN A CA 1
ATOM 883 C C . GLN A 1 108 ? -11.475 7.514 22.331 1.00 95.25 108 GLN A C 1
ATOM 885 O O . GLN A 1 108 ? -10.435 6.871 22.194 1.00 95.25 108 GLN A O 1
ATOM 890 N N . HIS A 1 109 ? -11.860 8.462 21.474 1.00 94.00 109 HIS A N 1
ATOM 891 C CA . HIS A 1 109 ? -11.104 8.810 20.274 1.00 94.00 109 HIS A CA 1
ATOM 892 C C . HIS A 1 109 ? -9.699 9.333 20.622 1.00 94.00 109 HIS A C 1
ATOM 894 O O . HIS A 1 109 ? -8.709 8.862 20.065 1.00 94.00 109 HIS A O 1
ATOM 900 N N . GLN A 1 110 ? -9.580 10.236 21.600 1.00 95.06 110 GLN A N 1
ATOM 901 C CA . GLN A 1 110 ? -8.280 10.778 22.020 1.00 95.06 110 GLN A CA 1
ATOM 902 C C . GLN A 1 110 ? -7.362 9.718 22.649 1.00 95.06 110 GLN A C 1
ATOM 904 O O . GLN A 1 110 ? -6.163 9.678 22.357 1.00 95.06 110 GLN A O 1
ATOM 909 N N . ILE A 1 111 ? -7.917 8.829 23.482 1.00 95.75 111 ILE A N 1
ATOM 910 C CA . ILE A 1 111 ? -7.168 7.707 24.060 1.00 95.75 111 ILE A CA 1
ATOM 911 C C . ILE A 1 111 ? -6.690 6.781 22.949 1.00 95.75 111 ILE A C 1
ATOM 913 O O . ILE A 1 111 ? -5.521 6.412 22.933 1.00 95.75 111 ILE A O 1
ATOM 917 N N . TRP A 1 112 ? -7.560 6.424 22.006 1.00 94.50 112 TRP A N 1
ATOM 918 C CA . TRP A 1 112 ? -7.197 5.534 20.910 1.00 94.50 112 TRP A CA 1
ATOM 919 C C . TRP A 1 112 ? -6.109 6.135 20.020 1.00 94.50 112 TRP A C 1
ATOM 921 O O . TRP A 1 112 ? -5.111 5.466 19.761 1.00 94.50 112 TRP A O 1
ATOM 931 N N . LYS A 1 113 ? -6.222 7.417 19.656 1.00 93.81 113 LYS A N 1
ATOM 932 C CA . LYS A 1 113 ? -5.165 8.141 18.943 1.00 93.81 113 LYS A CA 1
ATOM 933 C C . LYS A 1 113 ? -3.836 8.110 19.708 1.00 93.81 113 LYS A C 1
ATOM 935 O O . LYS A 1 113 ? -2.802 7.801 19.129 1.00 93.81 113 LYS A O 1
ATOM 940 N N . THR A 1 114 ? -3.868 8.324 21.025 1.00 94.00 114 THR A N 1
ATOM 941 C CA . THR A 1 114 ? -2.670 8.251 21.880 1.00 94.00 114 THR A CA 1
ATOM 942 C C . THR A 1 114 ? -2.056 6.846 21.904 1.00 94.00 114 THR A C 1
ATOM 944 O O . THR A 1 114 ? -0.834 6.703 21.848 1.00 94.00 114 THR A O 1
ATOM 947 N N . LEU A 1 115 ? -2.888 5.799 21.975 1.00 93.62 115 LEU A N 1
ATOM 948 C CA . LEU A 1 115 ? -2.437 4.406 21.888 1.00 93.62 115 LEU A CA 1
ATOM 949 C C . LEU A 1 115 ? -1.786 4.123 20.527 1.00 93.62 115 LEU A C 1
ATOM 951 O O . LEU A 1 115 ? -0.731 3.494 20.474 1.00 93.62 115 LEU A O 1
ATOM 955 N N . PHE A 1 116 ? -2.395 4.604 19.443 1.00 92.31 116 PHE A N 1
ATOM 956 C CA . PHE A 1 116 ? -1.892 4.436 18.085 1.00 92.31 116 PHE A CA 1
ATOM 957 C C . PHE A 1 116 ? -0.550 5.130 17.866 1.00 92.31 116 PHE A C 1
ATOM 959 O O . PHE A 1 116 ? 0.386 4.490 17.396 1.00 92.31 116 PHE A O 1
ATOM 966 N N . GLU A 1 117 ? -0.420 6.399 18.256 1.00 90.56 117 GLU A N 1
ATOM 967 C CA . GLU A 1 117 ? 0.828 7.164 18.138 1.00 90.56 117 GLU A CA 1
ATOM 968 C C . GLU A 1 117 ? 1.980 6.481 18.887 1.00 90.56 117 GLU A C 1
ATOM 970 O O . GLU A 1 117 ? 3.090 6.375 18.365 1.00 90.56 117 GLU A O 1
ATOM 975 N N . ALA A 1 118 ? 1.710 5.937 20.080 1.00 88.75 118 ALA A N 1
ATOM 976 C CA . ALA A 1 118 ? 2.698 5.179 20.845 1.00 88.75 118 ALA A CA 1
ATOM 977 C C . ALA A 1 118 ? 3.110 3.861 20.159 1.00 88.75 118 ALA A C 1
ATOM 979 O O . ALA A 1 118 ? 4.235 3.394 20.356 1.00 88.75 118 ALA A O 1
ATOM 980 N N . HIS A 1 119 ? 2.217 3.272 19.355 1.00 86.81 119 HIS A N 1
ATOM 981 C CA . HIS A 1 119 ? 2.435 2.014 18.635 1.00 86.81 119 HIS A CA 1
ATOM 982 C C . HIS A 1 119 ? 2.928 2.198 17.190 1.00 86.81 119 HIS A C 1
ATOM 984 O O . HIS A 1 119 ? 3.282 1.210 16.536 1.00 86.81 119 HIS A O 1
ATOM 990 N N . LEU A 1 120 ? 2.933 3.440 16.682 1.00 81.88 120 LEU A N 1
ATOM 991 C CA . LEU A 1 120 ? 3.159 3.762 15.271 1.00 81.88 120 LEU A CA 1
ATOM 992 C C . LEU A 1 120 ? 4.508 3.235 14.773 1.00 81.88 120 LEU A C 1
ATOM 994 O O . LEU A 1 120 ? 4.559 2.685 13.674 1.00 81.88 120 LEU A O 1
ATOM 998 N N . ASN A 1 121 ? 5.545 3.373 15.608 1.00 70.44 121 ASN A N 1
ATOM 999 C CA . ASN A 1 121 ? 6.952 3.143 15.260 1.00 70.44 121 ASN A CA 1
ATOM 1000 C C . ASN A 1 121 ? 7.622 2.023 16.073 1.00 70.44 121 ASN A C 1
ATOM 1002 O O . ASN A 1 121 ? 8.790 1.713 15.864 1.00 70.44 121 ASN A O 1
ATOM 1006 N N . GLN A 1 122 ? 6.933 1.417 17.036 1.00 79.81 122 GLN A N 1
ATOM 1007 C CA . GLN A 1 122 ? 7.496 0.334 17.845 1.00 79.81 122 GLN A CA 1
ATOM 1008 C C . GLN A 1 122 ? 6.377 -0.534 18.407 1.00 79.81 122 GLN A C 1
ATOM 1010 O O . GLN A 1 122 ? 5.307 0.007 18.658 1.00 79.81 122 GLN A O 1
ATOM 1015 N N . PRO A 1 123 ? 6.589 -1.841 18.638 1.00 80.12 123 PRO A N 1
ATOM 1016 C CA . PRO A 1 123 ? 5.623 -2.686 19.331 1.00 80.12 123 PRO A CA 1
ATOM 1017 C C . PRO A 1 123 ? 5.313 -2.163 20.740 1.00 80.12 123 PRO A C 1
ATOM 1019 O O . PRO A 1 123 ? 6.212 -1.742 21.474 1.00 80.12 123 PRO A O 1
ATOM 1022 N N . LEU A 1 124 ? 4.048 -2.244 21.151 1.00 83.88 124 LEU A N 1
ATOM 1023 C CA . LEU A 1 124 ? 3.615 -1.890 22.502 1.00 83.88 124 LEU A CA 1
ATOM 1024 C C . LEU A 1 124 ? 4.064 -2.965 23.497 1.00 83.88 124 LEU A C 1
ATOM 1026 O O . LEU A 1 124 ? 3.355 -3.923 23.793 1.00 83.88 124 LEU A O 1
ATOM 1030 N N . THR A 1 125 ? 5.281 -2.807 24.010 1.00 87.06 125 THR A N 1
ATOM 1031 C CA . THR A 1 125 ? 5.826 -3.664 25.069 1.00 87.06 125 THR A CA 1
ATOM 1032 C C . THR A 1 125 ? 5.362 -3.200 26.450 1.00 87.06 125 THR A C 1
ATOM 1034 O O . THR A 1 125 ? 4.974 -2.045 26.640 1.00 87.06 125 THR A O 1
ATOM 1037 N N . ALA A 1 126 ? 5.474 -4.076 27.454 1.00 88.69 126 ALA A N 1
ATOM 1038 C CA . ALA A 1 126 ? 5.233 -3.704 28.851 1.00 88.69 126 ALA A CA 1
ATOM 1039 C C . ALA A 1 126 ? 6.100 -2.514 29.303 1.00 88.69 126 ALA A C 1
ATOM 1041 O O . ALA A 1 126 ? 5.646 -1.667 30.065 1.00 88.69 126 ALA A O 1
ATOM 1042 N N . ASN A 1 127 ? 7.324 -2.413 28.776 1.00 89.50 127 ASN A N 1
ATOM 1043 C CA . ASN A 1 127 ? 8.234 -1.311 29.065 1.00 89.50 127 ASN A CA 1
ATOM 1044 C C . ASN A 1 127 ? 7.741 0.019 28.468 1.00 89.50 127 ASN A C 1
ATOM 1046 O O . ASN A 1 127 ? 7.717 1.037 29.156 1.00 89.50 127 ASN A O 1
ATOM 1050 N N . VAL A 1 128 ? 7.299 0.007 27.201 1.00 89.38 128 VAL A N 1
ATOM 1051 C CA . VAL A 1 128 ? 6.708 1.189 26.544 1.00 89.38 128 VAL A CA 1
ATOM 1052 C C . VAL A 1 128 ? 5.454 1.632 27.298 1.00 89.38 128 VAL A C 1
ATOM 1054 O O . VAL A 1 128 ? 5.292 2.822 27.583 1.00 89.38 128 VAL A O 1
ATOM 1057 N N . TRP A 1 129 ? 4.602 0.680 27.686 1.00 92.88 129 TRP A N 1
ATOM 1058 C CA . TRP A 1 129 ? 3.407 0.961 28.471 1.00 92.88 129 TRP A CA 1
ATOM 1059 C C . TRP A 1 129 ? 3.728 1.627 29.813 1.00 92.88 129 TRP A C 1
ATOM 1061 O O . TRP A 1 129 ? 3.203 2.704 30.091 1.00 92.88 129 TRP A O 1
ATOM 1071 N N . GLU A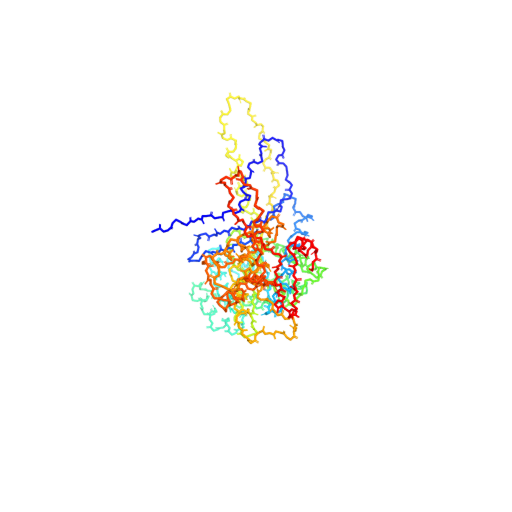 1 130 ? 4.581 1.014 30.637 1.00 93.38 130 GLU A N 1
ATOM 1072 C CA . GLU A 1 130 ? 4.860 1.500 31.993 1.00 93.38 130 GLU A CA 1
ATOM 1073 C C . GLU A 1 130 ? 5.608 2.840 31.998 1.00 93.38 130 GLU A C 1
ATOM 1075 O O . GLU A 1 130 ? 5.249 3.721 32.780 1.00 93.38 130 GLU A O 1
ATOM 1080 N N . ASN A 1 131 ? 6.577 3.036 31.097 1.00 90.81 131 ASN A N 1
ATOM 1081 C CA . ASN A 1 131 ? 7.446 4.216 31.140 1.00 90.81 131 ASN A CA 1
ATOM 1082 C C . ASN A 1 131 ? 6.896 5.436 30.397 1.00 90.81 131 ASN A C 1
ATOM 1084 O O . ASN A 1 131 ? 7.242 6.557 30.755 1.00 90.81 131 ASN A O 1
ATOM 1088 N N . SER A 1 132 ? 6.081 5.246 29.354 1.00 88.62 132 SER A N 1
ATOM 1089 C CA . SER A 1 132 ? 5.649 6.360 28.491 1.00 88.62 132 SER A CA 1
ATOM 1090 C C . SER A 1 132 ? 4.133 6.535 28.459 1.00 88.62 132 SER A C 1
ATOM 1092 O O . SER A 1 132 ? 3.615 7.622 28.717 1.00 88.62 132 SER A O 1
ATOM 1094 N N . LEU A 1 133 ? 3.395 5.457 28.203 1.00 93.94 133 LEU A N 1
ATOM 1095 C CA . LEU A 1 133 ? 1.983 5.555 27.853 1.00 93.94 133 LEU A CA 1
ATOM 1096 C C . LEU A 1 133 ? 1.073 5.642 29.083 1.00 93.94 133 LEU A C 1
ATOM 1098 O O . LEU A 1 133 ? 0.159 6.459 29.126 1.00 93.94 133 LEU A O 1
ATOM 1102 N N . LYS A 1 134 ? 1.334 4.843 30.120 1.00 96.12 134 LYS A N 1
ATOM 1103 C CA . LYS A 1 134 ? 0.519 4.798 31.343 1.00 96.12 134 LYS A CA 1
ATOM 1104 C C . LYS A 1 134 ? 0.502 6.137 32.078 1.00 96.12 134 LYS A C 1
ATOM 1106 O O . LYS A 1 134 ? -0.555 6.554 32.551 1.00 96.12 134 LYS A O 1
ATOM 1111 N N . GLY A 1 135 ? 1.656 6.803 32.168 1.00 95.62 135 GLY A N 1
ATOM 1112 C CA . GLY A 1 135 ? 1.785 8.138 32.756 1.00 95.62 135 GLY A CA 1
ATOM 1113 C C . GLY A 1 135 ? 0.982 9.176 31.975 1.00 95.62 135 GLY A C 1
ATOM 1114 O O . GLY A 1 135 ? 0.141 9.853 32.566 1.00 95.62 135 GLY A O 1
ATOM 1115 N N . LYS A 1 136 ? 1.164 9.207 30.646 1.00 95.81 136 LYS A N 1
ATOM 1116 C CA . LYS A 1 136 ? 0.432 10.091 29.728 1.00 95.81 136 LYS A CA 1
ATOM 1117 C C . LYS A 1 136 ? -1.083 9.899 29.846 1.00 95.81 136 LYS A C 1
ATOM 1119 O O . LYS A 1 136 ? -1.804 10.847 30.133 1.00 95.81 136 LYS A O 1
ATOM 1124 N N . LEU A 1 137 ? -1.562 8.654 29.766 1.00 96.88 137 LEU A N 1
ATOM 1125 C CA . LEU A 1 137 ? -2.990 8.337 29.872 1.00 96.88 137 LEU A CA 1
ATOM 1126 C C . LEU A 1 137 ? -3.594 8.703 31.239 1.00 96.88 137 LEU A C 1
ATOM 1128 O O . LEU A 1 137 ? -4.755 9.105 31.326 1.00 96.88 137 LEU A O 1
ATOM 1132 N N . LYS A 1 138 ? -2.819 8.559 32.320 1.00 97.06 138 LYS A N 1
ATOM 1133 C CA . LYS A 1 138 ? -3.241 8.950 33.670 1.00 97.06 138 LYS A CA 1
ATOM 1134 C C . LYS A 1 138 ? -3.341 10.470 33.813 1.00 97.06 138 LYS A C 1
ATOM 1136 O O . LYS A 1 138 ? -4.284 10.942 34.438 1.00 97.06 138 LYS A O 1
ATOM 1141 N N . GLN A 1 139 ? -2.367 11.209 33.288 1.00 96.81 139 GLN A N 1
ATOM 1142 C CA . GLN A 1 139 ? -2.282 12.663 33.432 1.00 96.81 139 GLN A CA 1
ATOM 1143 C C . GLN A 1 139 ? -3.272 13.388 32.514 1.00 96.81 139 GLN A C 1
ATOM 1145 O O . GLN A 1 139 ? -4.025 14.228 32.995 1.00 96.81 139 GLN A O 1
ATOM 1150 N N . GLU A 1 140 ? -3.319 13.029 31.229 1.00 96.94 140 GLU A N 1
ATOM 1151 C CA . GLU A 1 140 ? -4.138 13.725 30.227 1.00 96.94 140 GLU A CA 1
ATOM 1152 C C . GLU A 1 140 ? -5.628 13.381 30.347 1.00 96.94 140 GLU A C 1
ATOM 1154 O O . GLU A 1 140 ? -6.479 14.263 30.274 1.00 96.94 140 GLU A O 1
ATOM 1159 N N . PHE A 1 141 ? -5.961 12.108 30.591 1.00 97.06 141 PHE A N 1
ATOM 1160 C CA . PHE A 1 141 ? -7.352 11.630 30.586 1.00 97.06 141 PHE A CA 1
ATOM 1161 C C . PHE A 1 141 ? -7.889 11.271 31.975 1.00 97.06 141 PHE A C 1
ATOM 1163 O O . PHE A 1 141 ? -9.006 10.764 32.087 1.00 97.06 141 PHE A O 1
ATOM 1170 N N . GLN A 1 142 ? -7.104 11.500 33.035 1.00 96.94 142 GLN A N 1
ATOM 1171 C CA . GLN A 1 142 ? -7.489 11.239 34.430 1.00 96.94 142 GLN A CA 1
ATOM 1172 C C . GLN A 1 142 ? -7.983 9.797 34.664 1.00 96.94 142 GLN A C 1
ATOM 1174 O O . GLN A 1 142 ? -8.871 9.534 35.480 1.00 96.94 142 GLN A O 1
ATOM 1179 N N . LEU A 1 143 ? -7.419 8.823 33.936 1.00 97.31 143 LEU A N 1
ATOM 1180 C CA . LEU A 1 143 ? -7.829 7.426 34.066 1.00 97.31 143 LEU A CA 1
ATOM 1181 C C . LEU A 1 143 ? -7.412 6.855 35.425 1.00 97.31 143 LEU A C 1
ATOM 1183 O O . LEU A 1 143 ? -6.255 6.938 35.841 1.00 97.31 143 LEU A O 1
ATOM 1187 N N . SER A 1 144 ? -8.355 6.198 36.104 1.00 97.25 144 SER A N 1
ATOM 1188 C CA . SER A 1 144 ? -8.054 5.498 37.352 1.00 97.25 144 SER A CA 1
ATOM 1189 C C . SER A 1 144 ? -7.143 4.290 37.106 1.00 97.25 144 SER A C 1
ATOM 1191 O O . SER A 1 144 ? -7.153 3.678 36.034 1.00 97.25 144 SER A O 1
ATOM 1193 N N . ALA A 1 145 ? -6.391 3.881 38.133 1.00 96.75 145 ALA A N 1
ATOM 1194 C CA . ALA A 1 145 ? -5.498 2.722 38.051 1.00 96.75 145 ALA A CA 1
ATOM 1195 C C . ALA A 1 145 ? -6.228 1.430 37.629 1.00 96.75 145 ALA A C 1
ATOM 1197 O O . ALA A 1 145 ? -5.657 0.595 36.931 1.00 96.75 145 ALA A O 1
ATOM 1198 N N . SER A 1 146 ? -7.505 1.285 38.006 1.00 96.38 146 SER A N 1
ATOM 1199 C CA . SER A 1 146 ? -8.349 0.156 37.600 1.00 96.38 146 SER A CA 1
ATOM 1200 C C . SER A 1 146 ? -8.633 0.161 36.093 1.00 96.38 146 SER A C 1
ATOM 1202 O O . SER A 1 146 ? -8.455 -0.868 35.440 1.00 96.38 146 SER A O 1
ATOM 1204 N N . LYS A 1 147 ? -8.992 1.322 35.517 1.00 96.50 147 LYS A N 1
ATOM 1205 C CA . LYS A 1 147 ? -9.213 1.463 34.066 1.00 96.50 147 LYS A CA 1
ATOM 1206 C C . LYS A 1 147 ? -7.925 1.199 33.286 1.00 96.50 147 LYS A C 1
ATOM 1208 O O . LYS A 1 147 ? -7.942 0.419 32.342 1.00 96.50 147 LYS A O 1
ATOM 1213 N N . LEU A 1 148 ? -6.800 1.764 33.733 1.00 97.00 148 LEU A N 1
ATOM 1214 C CA . LEU A 1 148 ? -5.484 1.539 33.121 1.00 97.00 148 LEU A CA 1
ATOM 1215 C C . LEU A 1 148 ? -5.079 0.061 33.158 1.00 97.00 148 LEU A C 1
ATOM 1217 O O . LEU A 1 148 ? -4.609 -0.467 32.158 1.00 97.00 148 LEU A O 1
ATOM 1221 N N . LYS A 1 149 ? -5.303 -0.633 34.281 1.00 95.38 149 LYS A N 1
ATOM 1222 C CA . LYS A 1 149 ? -5.021 -2.072 34.400 1.00 95.38 149 LYS A CA 1
ATOM 1223 C C . LYS A 1 149 ? -5.872 -2.909 33.439 1.00 95.38 149 LYS A C 1
ATOM 1225 O O . LYS A 1 149 ? -5.365 -3.871 32.867 1.00 95.38 149 LYS A O 1
ATOM 1230 N N . LYS A 1 150 ? -7.152 -2.559 33.257 1.00 94.75 150 LYS A N 1
ATOM 1231 C CA . LYS A 1 150 ? -8.032 -3.214 32.275 1.00 94.75 150 LYS A CA 1
ATOM 1232 C C . LYS A 1 150 ? -7.577 -2.946 30.843 1.00 94.75 150 LYS A C 1
ATOM 1234 O O . LYS A 1 150 ? -7.460 -3.893 30.075 1.00 94.75 150 LYS A O 1
ATOM 1239 N N . LEU A 1 151 ? -7.266 -1.692 30.519 1.00 95.50 151 LEU A N 1
ATOM 1240 C CA . LEU A 1 151 ? -6.815 -1.290 29.189 1.00 95.50 151 LEU A CA 1
ATOM 1241 C C . LEU A 1 151 ? -5.506 -1.989 28.807 1.00 95.50 151 LEU A C 1
ATOM 1243 O O . LEU A 1 151 ? -5.421 -2.569 27.730 1.00 95.50 151 LEU A O 1
ATOM 1247 N N . ALA A 1 152 ? -4.538 -2.035 29.728 1.00 93.81 152 ALA A N 1
ATOM 1248 C CA . ALA A 1 152 ? -3.279 -2.755 29.543 1.00 93.81 152 ALA A CA 1
ATOM 1249 C C . ALA A 1 152 ? -3.512 -4.221 29.153 1.00 93.81 152 ALA A C 1
ATOM 1251 O O . ALA A 1 152 ? -2.858 -4.740 28.254 1.00 93.81 152 ALA A O 1
ATOM 1252 N N . LYS A 1 153 ? -4.491 -4.881 29.789 1.00 92.56 153 LYS A N 1
ATOM 1253 C CA . LYS A 1 153 ? -4.829 -6.276 29.492 1.00 92.56 153 LYS A CA 1
ATOM 1254 C C . LYS A 1 153 ? -5.202 -6.469 28.024 1.00 92.56 153 LYS A C 1
ATOM 1256 O O . LYS A 1 153 ? -4.771 -7.453 27.448 1.00 92.56 153 LYS A O 1
ATOM 1261 N N . PHE A 1 154 ? -5.973 -5.559 27.431 1.00 92.94 154 PHE A N 1
ATOM 1262 C CA . PHE A 1 154 ? -6.333 -5.637 26.014 1.00 92.94 154 PHE A CA 1
ATOM 1263 C C . PHE A 1 154 ? -5.177 -5.237 25.099 1.00 92.94 154 PHE A C 1
ATOM 1265 O O . PHE A 1 154 ? -4.892 -5.940 24.138 1.00 92.94 154 PHE A O 1
ATOM 1272 N N . VAL A 1 155 ? -4.480 -4.146 25.415 1.00 87.62 155 VAL A N 1
ATOM 1273 C CA . VAL A 1 155 ? -3.398 -3.611 24.574 1.00 87.62 155 VAL A CA 1
ATOM 1274 C C . VAL A 1 155 ? -2.221 -4.588 24.459 1.00 87.62 155 VAL A C 1
ATOM 1276 O O . VAL A 1 155 ? -1.623 -4.706 23.394 1.00 87.62 155 VAL A O 1
ATOM 1279 N N . TYR A 1 156 ? -1.922 -5.355 25.511 1.00 84.06 156 TYR A N 1
ATOM 1280 C CA . TYR A 1 156 ? -0.885 -6.391 25.462 1.00 84.06 156 TYR A CA 1
ATOM 1281 C C . TYR A 1 156 ? -1.263 -7.627 24.638 1.00 84.06 156 TYR A C 1
ATOM 1283 O O . TYR A 1 156 ? -0.397 -8.459 24.379 1.00 84.06 156 TYR A O 1
ATOM 1291 N N . HIS A 1 157 ? -2.514 -7.757 24.186 1.00 79.88 157 HIS A N 1
ATOM 1292 C CA . HIS A 1 157 ? -2.929 -8.833 23.284 1.00 79.88 157 HIS A CA 1
ATOM 1293 C C . HIS A 1 157 ? -2.583 -8.557 21.811 1.00 79.88 157 HIS A C 1
ATOM 1295 O O . HIS A 1 157 ? -3.263 -9.068 20.920 1.00 79.88 157 HIS A O 1
ATOM 1301 N N . ASN A 1 158 ? -1.497 -7.822 21.541 1.00 77.69 158 ASN A N 1
ATOM 1302 C CA . ASN A 1 158 ? -0.889 -7.836 20.216 1.00 77.69 158 ASN A CA 1
ATOM 1303 C C . ASN A 1 158 ? -0.288 -9.228 19.971 1.00 77.69 158 ASN A C 1
ATOM 1305 O O . ASN A 1 158 ? 0.784 -9.573 20.468 1.00 77.69 158 ASN A O 1
ATOM 1309 N N . THR A 1 159 ? -1.061 -10.068 19.297 1.00 85.75 159 THR A N 1
ATOM 1310 C CA . THR A 1 159 ? -0.822 -11.506 19.171 1.00 85.75 159 THR A CA 1
ATOM 1311 C C . THR A 1 159 ? -0.952 -11.912 17.716 1.00 85.75 159 THR A C 1
ATOM 1313 O O . THR A 1 159 ? -1.528 -11.179 16.915 1.00 85.75 159 THR A O 1
ATOM 1316 N N . ALA A 1 160 ? -0.420 -13.081 17.357 1.00 92.62 160 ALA A N 1
ATOM 1317 C CA . ALA A 1 160 ? -0.619 -13.624 16.018 1.00 92.62 160 ALA A CA 1
ATOM 1318 C C . ALA A 1 160 ? -2.120 -13.655 15.677 1.00 92.62 160 ALA A C 1
ATOM 1320 O O . ALA A 1 160 ? -2.938 -14.038 16.518 1.00 92.62 160 ALA A O 1
ATOM 1321 N N . PHE A 1 161 ? -2.483 -13.255 14.462 1.00 93.31 161 PHE A N 1
ATOM 1322 C CA . PHE A 1 161 ? -3.869 -13.222 14.002 1.00 93.31 161 PHE A CA 1
ATOM 1323 C C . PHE A 1 161 ? -4.356 -14.642 13.666 1.00 93.31 161 PHE A C 1
ATOM 1325 O O . PHE A 1 161 ? -4.441 -15.041 12.507 1.00 93.31 161 PHE A O 1
ATOM 1332 N N . SER A 1 162 ? -4.637 -15.423 14.709 1.00 93.94 162 SER A N 1
ATOM 1333 C CA . SER A 1 162 ? -5.075 -16.818 14.633 1.00 93.94 162 SER A CA 1
ATOM 1334 C C . SER A 1 162 ? -6.425 -17.023 15.318 1.00 93.94 162 SER A C 1
ATOM 1336 O O . SER A 1 162 ? -6.763 -16.313 16.271 1.00 93.94 162 SER A O 1
ATOM 1338 N N . SER A 1 163 ? -7.167 -18.059 14.918 1.00 93.25 163 SER A N 1
ATOM 1339 C CA . SER A 1 163 ? -8.443 -18.429 15.551 1.00 93.25 163 SER A CA 1
ATOM 1340 C C . SER A 1 163 ? -8.331 -18.622 17.069 1.00 93.25 163 SER A C 1
ATOM 1342 O O . SER A 1 163 ? -9.202 -18.180 17.815 1.00 93.25 163 SER A O 1
ATOM 1344 N N . SER A 1 164 ? -7.235 -19.218 17.559 1.00 94.62 164 SER A N 1
ATOM 1345 C CA . SER A 1 164 ? -7.010 -19.420 18.999 1.00 94.62 164 SER A CA 1
ATOM 1346 C C . SER A 1 164 ? -6.833 -18.103 19.762 1.00 94.62 164 SER A C 1
ATOM 1348 O O . SER A 1 164 ? -7.394 -17.932 20.845 1.00 94.62 164 SER A O 1
ATOM 1350 N N . ASN A 1 165 ? -6.101 -17.143 19.194 1.00 94.75 165 ASN A N 1
ATOM 1351 C CA . ASN A 1 165 ? -5.907 -15.834 19.812 1.00 94.75 165 ASN A CA 1
ATOM 1352 C C . ASN A 1 165 ? -7.177 -14.981 19.747 1.00 94.75 165 ASN A C 1
ATOM 1354 O O . ASN A 1 165 ? -7.505 -14.298 20.716 1.00 94.75 165 ASN A O 1
ATOM 1358 N N . ILE A 1 166 ? -7.945 -15.081 18.662 1.00 95.00 166 ILE A N 1
ATOM 1359 C CA . ILE A 1 166 ? -9.242 -14.407 18.531 1.00 95.00 166 ILE A CA 1
ATOM 1360 C C . ILE A 1 166 ? -10.252 -14.966 19.546 1.00 95.00 166 ILE A C 1
ATOM 1362 O O . ILE A 1 166 ? -10.954 -14.192 20.197 1.00 95.00 166 ILE A O 1
ATOM 1366 N N . ALA A 1 167 ? -10.270 -16.281 19.782 1.00 94.06 167 ALA A N 1
ATOM 1367 C CA . ALA A 1 167 ? -11.072 -16.888 20.846 1.00 94.06 167 ALA A CA 1
ATOM 1368 C C . ALA A 1 167 ? -10.652 -16.396 22.246 1.00 94.06 167 ALA A C 1
ATOM 1370 O O . ALA A 1 167 ? -11.503 -16.094 23.090 1.00 94.06 167 ALA A O 1
ATOM 1371 N N . ASN A 1 168 ? -9.345 -16.234 22.485 1.00 93.62 168 ASN A N 1
ATOM 1372 C CA . ASN A 1 168 ? -8.842 -15.641 23.725 1.00 93.62 168 ASN A CA 1
ATOM 1373 C C . ASN A 1 168 ? -9.324 -14.194 23.892 1.00 93.62 168 ASN A C 1
ATOM 1375 O O . ASN A 1 168 ? -9.786 -13.841 24.978 1.00 93.62 168 ASN A O 1
ATOM 1379 N N . ILE A 1 169 ? -9.293 -13.384 22.830 1.00 93.88 169 ILE A N 1
ATOM 1380 C CA . ILE A 1 169 ? -9.827 -12.014 22.829 1.00 93.88 169 ILE A CA 1
ATOM 1381 C C . ILE A 1 169 ? -11.330 -12.015 23.127 1.00 93.88 169 ILE A C 1
ATOM 1383 O O . ILE A 1 169 ? -11.777 -11.272 24.001 1.00 93.88 169 ILE A O 1
ATOM 1387 N N . LYS A 1 170 ? -12.101 -12.899 22.483 1.00 95.19 170 LYS A N 1
ATOM 1388 C CA . LYS A 1 170 ? -13.540 -13.075 22.735 1.00 95.19 170 LYS A CA 1
ATOM 1389 C C . LYS A 1 170 ? -13.827 -13.318 24.221 1.00 95.19 170 LYS A C 1
ATOM 1391 O O . LYS A 1 170 ? -14.744 -12.716 24.773 1.00 95.19 170 LYS A O 1
ATOM 1396 N N . SER A 1 171 ? -12.994 -14.117 24.898 1.00 94.06 171 SER A N 1
ATOM 1397 C CA . SER A 1 171 ? -13.114 -14.415 26.337 1.00 94.06 171 SER A CA 1
ATOM 1398 C C . SER A 1 171 ? -12.822 -13.228 27.273 1.00 94.06 171 SER A C 1
ATOM 1400 O O . SER A 1 171 ? -13.154 -13.269 28.465 1.00 94.06 171 SER A O 1
ATOM 1402 N N . LEU A 1 172 ? -12.179 -12.165 26.772 1.00 93.12 172 LEU A N 1
ATOM 1403 C CA . LEU A 1 172 ? -11.946 -10.942 27.544 1.00 93.12 172 LEU A CA 1
ATOM 1404 C C . LEU A 1 172 ? -13.245 -10.161 27.751 1.00 93.12 172 LEU A C 1
ATOM 1406 O O . LEU A 1 172 ? -13.404 -9.527 28.796 1.00 93.12 172 LEU A O 1
ATOM 1410 N N . PHE A 1 173 ? -14.169 -10.256 26.794 1.00 92.31 173 PHE A N 1
ATOM 1411 C CA . PHE A 1 173 ? -15.502 -9.678 26.864 1.00 92.31 173 PHE A CA 1
ATOM 1412 C C . PHE A 1 173 ? -16.440 -10.644 27.601 1.00 92.31 173 PHE A C 1
ATOM 1414 O O . PHE A 1 173 ? -16.680 -11.759 27.139 1.00 92.31 173 PHE A O 1
ATOM 1421 N N . GLY A 1 174 ? -16.978 -10.227 28.754 1.00 79.38 174 GLY A N 1
ATOM 1422 C CA . GLY A 1 174 ? -18.000 -10.999 29.480 1.00 79.38 174 GLY A CA 1
ATOM 1423 C C . GLY A 1 174 ? -17.617 -11.538 30.861 1.00 79.38 174 GLY A C 1
ATOM 1424 O O . GLY A 1 174 ? -18.417 -12.242 31.477 1.00 79.38 174 GLY A O 1
ATOM 1425 N N . LYS A 1 175 ? -16.453 -11.182 31.427 1.00 75.25 175 LYS A N 1
ATOM 1426 C CA . LYS A 1 175 ? -16.200 -11.452 32.856 1.00 75.25 175 LYS A CA 1
ATOM 1427 C C . LYS A 1 175 ? -17.138 -10.575 33.703 1.00 75.25 175 LYS A C 1
ATOM 1429 O O . LYS A 1 175 ? -16.996 -9.350 33.755 1.00 75.25 175 LYS A O 1
ATOM 1434 N N . GLN A 1 176 ? -18.148 -11.205 34.311 1.00 56.75 176 GLN A N 1
ATOM 1435 C CA . GLN A 1 176 ? -19.232 -10.532 35.031 1.00 56.75 176 GLN A CA 1
ATOM 1436 C C . GLN A 1 176 ? -18.703 -9.563 36.103 1.00 56.75 176 GLN A C 1
ATOM 1438 O O . GLN A 1 176 ? -17.924 -9.930 36.980 1.00 56.75 176 GLN A O 1
ATOM 1443 N N . HIS A 1 177 ? -19.198 -8.324 36.065 1.00 60.62 177 HIS A N 1
ATOM 1444 C CA . HIS A 1 177 ? -19.148 -7.400 37.200 1.00 60.62 177 HIS A CA 1
ATOM 1445 C C . HIS A 1 177 ? -20.581 -7.241 37.703 1.00 60.62 177 HIS A C 1
ATOM 1447 O O . HIS A 1 177 ? -21.452 -6.877 36.921 1.00 60.62 177 HIS A O 1
ATOM 1453 N N . LYS A 1 178 ? -20.817 -7.511 38.990 1.00 69.56 178 LYS A N 1
ATOM 1454 C CA . LYS A 1 178 ? -22.157 -7.631 39.594 1.00 69.56 178 LYS A CA 1
ATOM 1455 C C . LYS A 1 178 ? -23.002 -6.335 39.643 1.00 69.56 178 LYS A C 1
ATOM 1457 O O . LYS A 1 178 ? -24.118 -6.402 40.127 1.00 69.56 178 LYS A O 1
ATOM 1462 N N . ASN A 1 179 ? -22.519 -5.187 39.149 1.00 63.34 179 ASN A N 1
ATOM 1463 C CA . ASN A 1 179 ? -23.081 -3.863 39.487 1.00 63.34 179 ASN A CA 1
ATOM 1464 C C . ASN A 1 179 ? -23.430 -2.929 38.303 1.00 63.34 179 ASN A C 1
ATOM 1466 O O . ASN A 1 179 ? -23.545 -1.724 38.502 1.00 63.34 179 ASN A O 1
ATOM 1470 N N . THR A 1 180 ? -23.595 -3.420 37.073 1.00 67.00 180 THR A N 1
ATOM 1471 C CA . THR A 1 180 ? -23.951 -2.569 35.910 1.00 67.00 180 THR A CA 1
ATOM 1472 C C . THR A 1 180 ? -25.281 -2.982 35.289 1.00 67.00 180 THR A C 1
ATOM 1474 O O . THR A 1 180 ? -25.565 -4.176 35.251 1.00 67.00 180 THR A O 1
ATOM 1477 N N . ASN A 1 181 ? -26.046 -2.013 34.759 1.00 76.69 181 ASN A N 1
ATOM 1478 C CA . ASN A 1 181 ? -27.268 -2.231 33.969 1.00 76.69 181 ASN A CA 1
ATOM 1479 C C . ASN A 1 181 ? -27.102 -3.411 32.997 1.00 76.69 181 ASN A C 1
ATOM 1481 O O . ASN A 1 181 ? -26.304 -3.341 32.060 1.00 76.69 181 ASN A O 1
ATOM 1485 N N . VAL A 1 182 ? -27.847 -4.487 33.249 1.00 77.75 182 VAL A N 1
ATOM 1486 C CA . VAL A 1 182 ? -27.644 -5.803 32.625 1.00 77.75 182 VAL A CA 1
ATOM 1487 C C . VAL A 1 182 ? -27.861 -5.742 31.104 1.00 77.75 182 VAL A C 1
ATOM 1489 O O . VAL A 1 182 ? -26.994 -6.170 30.346 1.00 77.75 182 VAL A O 1
ATOM 1492 N N . ASN A 1 183 ? -28.927 -5.075 30.648 1.00 82.12 183 ASN A N 1
ATOM 1493 C CA . ASN A 1 183 ? -29.364 -5.106 29.242 1.00 82.12 183 ASN A CA 1
ATOM 1494 C C . ASN A 1 183 ? -28.383 -4.450 28.247 1.00 82.12 183 ASN A C 1
ATOM 1496 O O . ASN A 1 183 ? -28.104 -4.996 27.178 1.00 82.12 183 ASN A O 1
ATOM 1500 N N . VAL A 1 184 ? -27.843 -3.268 28.575 1.00 81.75 184 VAL A N 1
ATOM 1501 C CA . VAL A 1 184 ? -26.906 -2.556 27.676 1.00 81.75 184 VAL A CA 1
ATOM 1502 C C . VAL A 1 184 ? -25.612 -3.355 27.534 1.00 81.75 184 VAL A C 1
ATOM 1504 O O . VAL A 1 184 ? -25.071 -3.493 26.439 1.00 81.75 184 VAL A O 1
ATOM 1507 N N . ARG A 1 185 ? -25.147 -3.946 28.639 1.00 82.56 185 ARG A N 1
ATOM 1508 C CA . ARG A 1 185 ? -23.903 -4.711 28.660 1.00 82.56 185 ARG A CA 1
ATOM 1509 C C . ARG A 1 185 ? -24.011 -6.020 27.883 1.00 82.56 185 ARG A C 1
ATOM 1511 O O . ARG A 1 185 ? -23.077 -6.362 27.164 1.00 82.56 185 ARG A O 1
ATOM 1518 N N . GLU A 1 186 ? -25.130 -6.730 27.995 1.00 86.62 186 GLU A N 1
ATOM 1519 C CA . GLU A 1 186 ? -25.379 -7.946 27.207 1.00 86.62 186 GLU A CA 1
ATOM 1520 C C . GLU A 1 186 ? -25.317 -7.666 25.703 1.00 86.62 186 GLU A C 1
ATOM 1522 O O . GLU A 1 186 ? -24.700 -8.427 24.955 1.00 86.62 186 GLU A O 1
ATOM 1527 N N . THR A 1 187 ? -25.850 -6.519 25.275 1.00 88.88 187 THR A N 1
ATOM 1528 C CA . THR A 1 187 ? -25.793 -6.086 23.873 1.00 88.88 187 THR A CA 1
ATOM 1529 C C . THR A 1 187 ? -24.350 -5.829 23.420 1.00 88.88 187 THR A C 1
ATOM 1531 O O . THR A 1 187 ? -23.933 -6.346 22.383 1.00 88.88 187 THR A O 1
ATOM 1534 N N . SER A 1 188 ? -23.547 -5.093 24.201 1.00 90.38 188 SER A N 1
ATOM 1535 C CA . SER A 1 188 ? -22.131 -4.838 23.880 1.00 90.38 188 SER A CA 1
ATOM 1536 C C . SER A 1 188 ? -21.294 -6.123 23.832 1.00 90.38 188 SER A C 1
ATOM 1538 O O . SER A 1 188 ? -20.471 -6.281 22.931 1.00 90.38 188 SER A O 1
ATOM 1540 N N . ILE A 1 189 ? -21.527 -7.068 24.752 1.00 92.62 189 ILE A N 1
ATOM 1541 C CA . ILE A 1 189 ? -20.840 -8.370 24.763 1.00 92.62 189 ILE A CA 1
ATOM 1542 C C . ILE A 1 189 ? -21.211 -9.183 23.520 1.00 92.62 189 ILE A C 1
ATOM 1544 O O . ILE A 1 189 ? -20.321 -9.679 22.831 1.00 92.62 189 ILE A O 1
ATOM 1548 N N . SER A 1 190 ? -22.505 -9.276 23.199 1.00 94.25 190 SER A N 1
ATOM 1549 C CA . SER A 1 190 ? -22.986 -9.971 22.001 1.00 94.25 190 SER A CA 1
ATOM 1550 C C . SER A 1 190 ? -22.379 -9.378 20.726 1.00 94.25 190 SER A C 1
ATOM 1552 O O . SER A 1 190 ? -21.918 -10.110 19.849 1.00 94.25 190 SER A O 1
ATOM 1554 N N . ASN A 1 191 ? -22.304 -8.047 20.640 1.00 94.75 191 ASN A N 1
ATOM 1555 C CA . ASN A 1 191 ? -21.674 -7.356 19.517 1.00 94.75 191 ASN A CA 1
ATOM 1556 C C . ASN A 1 191 ? -20.175 -7.669 19.422 1.00 94.75 191 ASN A C 1
ATOM 1558 O O . ASN A 1 191 ? -19.691 -7.998 18.339 1.00 94.75 191 ASN A O 1
ATOM 1562 N N . ALA A 1 192 ? -19.442 -7.622 20.540 1.00 95.94 192 ALA A N 1
ATOM 1563 C CA . ALA A 1 192 ? -18.018 -7.958 20.567 1.00 95.94 192 ALA A CA 1
ATOM 1564 C C . ALA A 1 192 ? -17.775 -9.408 20.122 1.00 95.94 192 ALA A C 1
ATOM 1566 O O . ALA A 1 192 ? -16.873 -9.675 19.328 1.00 95.94 192 ALA A O 1
ATOM 1567 N N . HIS A 1 193 ? -18.613 -10.338 20.588 1.00 95.69 193 HIS A N 1
ATOM 1568 C CA . HIS A 1 193 ? -18.552 -11.752 20.221 1.00 95.69 193 HIS A CA 1
ATOM 1569 C C . HIS A 1 193 ? -18.813 -11.963 18.732 1.00 95.69 193 HIS A C 1
ATOM 1571 O O . HIS A 1 193 ? -18.017 -12.635 18.082 1.00 95.69 193 HIS A O 1
ATOM 1577 N N . SER A 1 194 ? -19.842 -11.317 18.178 1.00 94.44 194 SER A N 1
ATOM 1578 C CA . SER A 1 194 ? -20.139 -11.352 16.742 1.00 94.44 194 SER A CA 1
ATOM 1579 C C . SER A 1 194 ? -18.982 -10.813 15.891 1.00 94.44 194 SER A C 1
ATOM 1581 O O . SER A 1 194 ? -18.655 -11.376 14.846 1.00 94.44 194 SER A O 1
ATOM 1583 N N . ILE A 1 195 ? -18.311 -9.743 16.335 1.00 94.75 195 ILE A N 1
ATOM 1584 C CA . ILE A 1 195 ? -17.130 -9.221 15.636 1.00 94.75 195 ILE A CA 1
ATOM 1585 C C . ILE A 1 195 ? -15.969 -10.222 15.701 1.00 94.75 195 ILE A C 1
ATOM 1587 O O . ILE A 1 195 ? -15.349 -10.477 14.671 1.00 94.75 195 ILE A O 1
ATOM 1591 N N . CYS A 1 196 ? -15.705 -10.823 16.866 1.00 95.62 196 CYS A N 1
ATOM 1592 C CA . CYS A 1 196 ? -14.661 -11.841 17.013 1.00 95.62 196 CYS A CA 1
ATOM 1593 C C . CYS A 1 196 ? -14.916 -13.056 16.111 1.00 95.62 196 CYS A C 1
ATOM 1595 O O . CYS A 1 196 ? -13.986 -13.524 15.464 1.00 95.62 196 CYS A O 1
ATOM 1597 N N . ASP A 1 197 ? -16.164 -13.515 15.995 1.00 93.44 197 ASP A N 1
ATOM 1598 C CA . ASP A 1 197 ? -16.519 -14.639 15.118 1.00 93.44 197 ASP A CA 1
ATOM 1599 C C . ASP A 1 197 ? -16.223 -14.322 13.643 1.00 93.44 197 ASP A C 1
ATOM 1601 O O . ASP A 1 197 ? -15.698 -15.160 12.911 1.00 93.44 197 ASP A O 1
ATOM 1605 N N . ARG A 1 198 ? -16.461 -13.077 13.211 1.00 90.31 198 ARG A N 1
ATOM 1606 C CA . ARG A 1 198 ? -16.088 -12.625 11.859 1.00 90.31 198 ARG A CA 1
ATOM 1607 C C . ARG A 1 198 ? -14.574 -12.542 11.667 1.00 90.31 198 ARG A C 1
ATOM 1609 O O . ARG A 1 198 ? -14.080 -12.930 10.614 1.00 90.31 198 ARG A O 1
ATOM 1616 N N . LEU A 1 199 ? -13.827 -12.050 12.657 1.00 92.31 199 LEU A N 1
ATOM 1617 C CA . LEU A 1 199 ? -12.361 -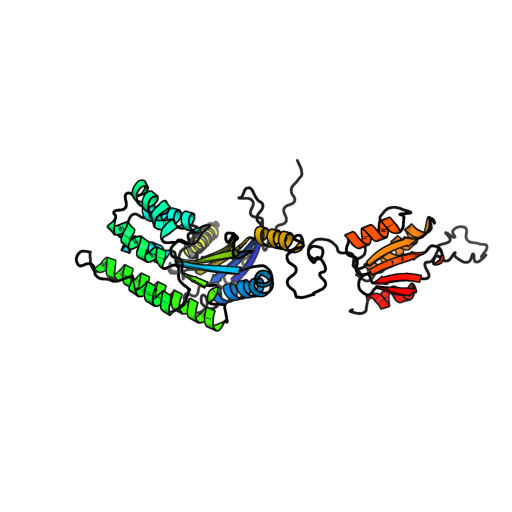12.016 12.593 1.00 92.31 199 LEU A CA 1
ATOM 1618 C C . LEU A 1 199 ? -11.770 -13.428 12.535 1.00 92.31 199 LEU A C 1
ATOM 1620 O O . LEU A 1 199 ? -10.815 -13.661 11.798 1.00 92.31 199 LEU A O 1
ATOM 1624 N N . GLN A 1 200 ? -12.358 -14.373 13.271 1.00 93.44 200 GLN A N 1
ATOM 1625 C CA . GLN A 1 200 ? -11.958 -15.774 13.233 1.00 93.44 200 GLN A CA 1
ATOM 1626 C C . GLN A 1 200 ? -12.165 -16.362 11.833 1.00 93.44 200 GLN A C 1
ATOM 1628 O O . GLN A 1 200 ? -11.235 -16.948 11.285 1.00 93.44 200 GLN A O 1
ATOM 1633 N N . GLN A 1 201 ? -13.328 -16.122 11.219 1.00 88.00 201 GLN A N 1
ATOM 1634 C CA . GLN A 1 201 ? -13.570 -16.515 9.828 1.00 88.00 201 GLN A CA 1
ATOM 1635 C C . GLN A 1 201 ? -12.515 -15.911 8.893 1.00 88.00 201 GLN A C 1
ATOM 1637 O O . GLN A 1 201 ? -11.958 -16.623 8.066 1.00 88.00 201 GLN A O 1
ATOM 1642 N N . ILE A 1 202 ? -12.176 -14.625 9.040 1.00 84.69 202 ILE A N 1
ATOM 1643 C CA . ILE A 1 202 ? -11.115 -13.987 8.242 1.00 84.69 202 ILE A CA 1
ATOM 1644 C C . ILE A 1 202 ? -9.774 -14.722 8.409 1.00 84.69 202 ILE A C 1
ATOM 1646 O O . ILE A 1 202 ? -9.125 -15.007 7.407 1.00 84.69 202 ILE A O 1
ATOM 1650 N N . SER A 1 203 ? -9.372 -15.065 9.637 1.00 88.69 203 SER A N 1
ATOM 1651 C CA . SER A 1 203 ? -8.130 -15.809 9.905 1.00 88.69 203 SER A CA 1
ATOM 1652 C C . SER A 1 203 ? -8.116 -17.180 9.215 1.00 88.69 203 SER A C 1
ATOM 1654 O O . SER A 1 203 ? -7.159 -17.506 8.510 1.00 88.69 203 SER A O 1
ATOM 1656 N N . GLU A 1 204 ? -9.209 -17.940 9.326 1.00 87.69 204 GLU A N 1
ATOM 1657 C CA . GLU A 1 204 ? -9.362 -19.259 8.696 1.00 87.69 204 GLU A CA 1
ATOM 1658 C C . GLU A 1 204 ? -9.257 -19.177 7.167 1.00 87.69 204 GLU A C 1
ATOM 1660 O O . GLU A 1 204 ? -8.583 -19.991 6.536 1.00 87.69 204 GLU A O 1
ATOM 1665 N N . HIS A 1 205 ? -9.850 -18.150 6.559 1.00 79.38 205 HIS A N 1
ATOM 1666 C CA . HIS A 1 205 ? -9.755 -17.954 5.115 1.00 79.38 205 HIS A CA 1
ATOM 1667 C C . HIS A 1 205 ? -8.344 -17.544 4.665 1.00 79.38 205 HIS A C 1
ATOM 1669 O O . HIS A 1 205 ? -7.849 -18.059 3.663 1.00 79.38 205 HIS A O 1
ATOM 1675 N N . LEU A 1 206 ? -7.659 -16.671 5.415 1.00 79.38 206 LEU A N 1
ATOM 1676 C CA . LEU A 1 206 ? -6.267 -16.304 5.121 1.00 79.38 206 LEU A CA 1
ATOM 1677 C C . LEU A 1 206 ? -5.346 -17.531 5.171 1.00 79.38 206 LEU A C 1
ATOM 1679 O O . LEU A 1 206 ? -4.437 -17.658 4.349 1.00 79.38 206 LEU A O 1
ATOM 1683 N N . GLN A 1 207 ? -5.604 -18.462 6.092 1.00 85.38 207 GLN A N 1
ATOM 1684 C CA . GLN A 1 207 ? -4.887 -19.732 6.147 1.00 85.38 207 GLN A CA 1
ATOM 1685 C C . GLN A 1 207 ? -5.139 -20.589 4.897 1.00 85.38 207 GLN A C 1
ATOM 1687 O O . GLN A 1 207 ? -4.184 -21.133 4.343 1.00 85.38 207 GLN A O 1
ATOM 1692 N N . LEU A 1 208 ? -6.385 -20.678 4.415 1.00 81.06 208 LEU A N 1
ATOM 1693 C CA . LEU A 1 208 ? -6.732 -21.442 3.207 1.00 81.06 208 LEU A CA 1
ATOM 1694 C C . LEU A 1 208 ? -6.048 -20.919 1.934 1.00 81.06 208 LEU A C 1
ATOM 1696 O O . LEU A 1 208 ? -5.749 -21.709 1.041 1.00 81.06 208 LEU A O 1
ATOM 1700 N N . TRP A 1 209 ? -5.744 -19.621 1.847 1.00 71.19 209 TRP A N 1
ATOM 1701 C CA . TRP A 1 209 ? -4.949 -19.076 0.733 1.00 71.19 209 TRP A CA 1
ATOM 1702 C C . TRP A 1 209 ? -3.447 -19.115 0.957 1.00 71.19 209 TRP A C 1
ATOM 1704 O O . TRP A 1 209 ? -2.702 -18.527 0.179 1.00 71.19 209 TRP A O 1
ATOM 1714 N N . ASN A 1 210 ? -2.968 -19.809 1.986 1.00 79.94 210 ASN A N 1
ATOM 1715 C CA . ASN A 1 210 ? -1.543 -19.885 2.290 1.00 79.94 210 ASN A CA 1
ATOM 1716 C C . ASN A 1 210 ? -0.921 -18.508 2.568 1.00 79.94 210 ASN A C 1
ATOM 1718 O O . ASN A 1 210 ? 0.262 -18.292 2.300 1.00 79.94 210 ASN A O 1
ATOM 1722 N N . VAL A 1 211 ? -1.698 -17.568 3.119 1.00 78.38 211 VAL A N 1
ATOM 1723 C CA . VAL A 1 211 ? -1.119 -16.330 3.637 1.00 78.38 211 VAL A CA 1
ATOM 1724 C C . VAL A 1 211 ? -0.214 -16.685 4.824 1.00 78.38 211 VAL A C 1
ATOM 1726 O O . VAL A 1 211 ? -0.682 -17.361 5.749 1.00 78.38 211 VAL A O 1
ATOM 1729 N N . PRO A 1 212 ? 1.056 -16.233 4.844 1.00 82.56 212 PRO A N 1
ATOM 1730 C CA . PRO A 1 212 ? 1.983 -16.531 5.932 1.00 82.56 212 PRO A CA 1
ATOM 1731 C C . PRO A 1 212 ? 1.479 -15.992 7.275 1.00 82.56 212 PRO A C 1
ATOM 1733 O O . PRO A 1 212 ? 1.536 -14.793 7.548 1.00 82.56 212 PRO A O 1
ATOM 1736 N N . GLN A 1 213 ? 0.987 -16.890 8.129 1.00 87.19 213 GLN A N 1
ATOM 1737 C CA . GLN A 1 213 ? 0.338 -16.536 9.396 1.00 87.19 213 GLN A CA 1
ATOM 1738 C C . GLN A 1 213 ? 1.290 -15.838 10.374 1.00 87.19 213 GLN A C 1
ATOM 1740 O O . GLN A 1 213 ? 0.862 -15.007 11.168 1.00 87.19 213 GLN A O 1
ATOM 1745 N N . GLN A 1 214 ? 2.594 -16.114 10.282 1.00 90.31 214 GLN A N 1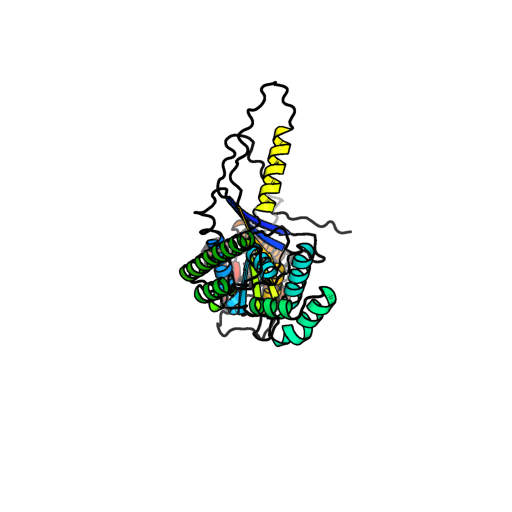
ATOM 1746 C CA . GLN A 1 214 ? 3.628 -15.462 11.087 1.00 90.31 214 GLN A CA 1
ATOM 1747 C C . GLN A 1 214 ? 3.759 -13.953 10.827 1.00 90.31 214 GLN A C 1
ATOM 1749 O O . GLN A 1 214 ? 4.358 -13.244 11.631 1.00 90.31 214 GLN A O 1
ATOM 1754 N N . CYS A 1 215 ? 3.218 -13.466 9.709 1.00 89.12 215 CYS A N 1
ATOM 1755 C CA . CYS A 1 215 ? 3.225 -12.052 9.359 1.00 89.12 215 CYS A CA 1
ATOM 1756 C C . CYS A 1 215 ? 1.938 -11.338 9.785 1.00 89.12 215 CYS A C 1
ATOM 1758 O O . CYS A 1 215 ? 1.866 -10.125 9.630 1.00 89.12 215 CYS A O 1
ATOM 1760 N N . LEU A 1 216 ? 0.925 -12.047 10.292 1.00 91.19 216 LEU A N 1
ATOM 1761 C CA . LEU A 1 216 ? -0.370 -11.468 10.638 1.00 91.19 216 LEU A CA 1
ATOM 1762 C C . LEU A 1 216 ? -0.496 -11.278 12.151 1.00 91.19 216 LEU A C 1
ATOM 1764 O O . LEU A 1 216 ? -0.312 -12.219 12.923 1.00 91.19 216 LEU A O 1
ATOM 1768 N N . PHE A 1 217 ? -0.877 -10.078 12.575 1.00 93.31 217 PHE A N 1
ATOM 1769 C CA . PHE A 1 217 ? -1.012 -9.711 13.982 1.00 93.31 217 PHE A CA 1
ATOM 1770 C C . PHE A 1 217 ? -2.356 -9.041 14.236 1.00 93.31 217 PHE A C 1
ATOM 1772 O O . PHE A 1 217 ? -2.775 -8.177 13.472 1.00 93.31 217 PHE A O 1
ATOM 1779 N N . PHE A 1 218 ? -3.035 -9.421 15.313 1.00 94.44 218 PHE A N 1
ATOM 1780 C CA . PHE A 1 218 ? -4.191 -8.685 15.804 1.00 94.44 218 PHE A CA 1
ATOM 1781 C C . PHE A 1 218 ? -3.726 -7.490 16.642 1.00 94.44 218 PHE A C 1
ATOM 1783 O O . PHE A 1 218 ? -2.898 -7.666 17.532 1.00 94.44 218 PHE A O 1
ATOM 1790 N N . ASP A 1 219 ? -4.279 -6.300 16.414 1.00 93.88 219 ASP A N 1
ATOM 1791 C CA . ASP A 1 219 ? -3.862 -5.079 17.103 1.00 93.88 219 ASP A CA 1
ATOM 1792 C C . ASP A 1 219 ? -5.054 -4.149 17.398 1.00 93.88 219 ASP A C 1
ATOM 1794 O O . ASP A 1 219 ? -5.661 -3.556 16.505 1.00 93.88 219 ASP A O 1
ATOM 1798 N N . PHE A 1 220 ? -5.370 -3.995 18.689 1.00 94.44 220 PHE A N 1
ATOM 1799 C CA . PHE A 1 220 ? -6.424 -3.099 19.178 1.00 94.44 220 PHE A CA 1
ATOM 1800 C C . PHE A 1 220 ? -6.117 -1.617 18.963 1.00 94.44 220 PHE A C 1
ATOM 1802 O O . PHE A 1 220 ? -7.034 -0.796 19.006 1.00 94.44 220 PHE A O 1
ATOM 1809 N N . THR A 1 221 ? -4.849 -1.251 18.783 1.00 93.06 221 THR A N 1
ATOM 1810 C CA . THR A 1 221 ? -4.437 0.151 18.741 1.00 93.06 221 THR A CA 1
ATOM 1811 C C . THR A 1 221 ? -4.317 0.687 17.325 1.00 93.06 221 THR A C 1
ATOM 1813 O O . THR A 1 221 ? -3.907 1.833 17.176 1.00 93.06 221 THR A O 1
ATOM 1816 N N . ILE A 1 222 ? -4.645 -0.090 16.286 1.00 90.56 222 ILE A N 1
ATOM 1817 C CA . ILE A 1 222 ? -4.679 0.436 14.917 1.00 90.56 222 ILE A CA 1
ATOM 1818 C C . ILE A 1 222 ? -5.729 1.533 14.860 1.00 90.56 222 ILE A C 1
ATOM 1820 O O . ILE A 1 222 ? -6.900 1.281 15.120 1.00 90.56 222 ILE A O 1
ATOM 1824 N N . TYR A 1 223 ? -5.300 2.735 14.512 1.00 87.56 223 TYR A N 1
ATOM 1825 C CA . TYR A 1 223 ? -6.156 3.877 14.256 1.00 87.56 223 TYR A CA 1
ATOM 1826 C C . TYR A 1 223 ? -5.699 4.462 12.924 1.00 87.56 223 TYR A C 1
ATOM 1828 O O . TYR A 1 223 ? -4.534 4.815 12.784 1.00 87.56 223 TYR A O 1
ATOM 1836 N N . LEU A 1 224 ? -6.582 4.483 11.931 1.00 79.06 224 LEU A N 1
ATOM 1837 C CA . LEU A 1 224 ? -6.280 5.081 10.633 1.00 79.06 224 LEU A CA 1
ATOM 1838 C C . LEU A 1 224 ? -6.977 6.437 10.572 1.00 79.06 224 LEU A C 1
ATOM 1840 O O . LEU A 1 224 ? -6.361 7.455 10.860 1.00 79.06 224 LEU A O 1
ATOM 1844 N N . ASP A 1 225 ? -8.288 6.412 10.344 1.00 85.06 225 ASP A N 1
ATOM 1845 C CA . ASP A 1 225 ? -9.144 7.589 10.255 1.00 85.06 225 ASP A CA 1
ATOM 1846 C C . ASP A 1 225 ? -10.573 7.267 10.709 1.00 85.06 225 ASP A C 1
ATOM 1848 O O . ASP A 1 225 ? -10.998 6.107 10.732 1.00 85.06 225 ASP A O 1
ATOM 1852 N N . ASP A 1 226 ? -11.3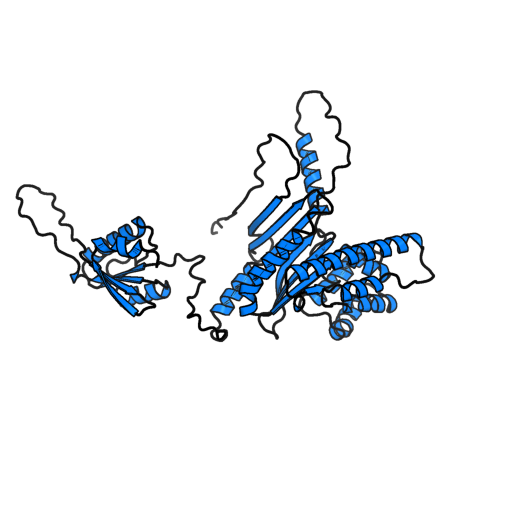46 8.308 11.023 1.00 87.31 226 ASP A N 1
ATOM 1853 C CA . ASP A 1 226 ? -12.721 8.185 11.528 1.00 87.31 226 ASP A CA 1
ATOM 1854 C C . ASP A 1 226 ? -13.726 7.645 10.498 1.00 87.31 226 ASP A C 1
ATOM 1856 O O . ASP A 1 226 ? -14.837 7.245 10.866 1.00 87.31 226 ASP A O 1
ATOM 1860 N N . PHE A 1 227 ? -13.366 7.624 9.212 1.00 88.62 227 PHE A N 1
ATOM 1861 C CA . PHE A 1 227 ? -14.246 7.109 8.165 1.00 88.62 227 PHE A CA 1
ATOM 1862 C C . PHE A 1 227 ? -14.323 5.575 8.141 1.00 88.62 227 PHE A C 1
ATOM 1864 O O . PHE A 1 227 ? -15.296 5.027 7.616 1.00 88.62 227 PHE 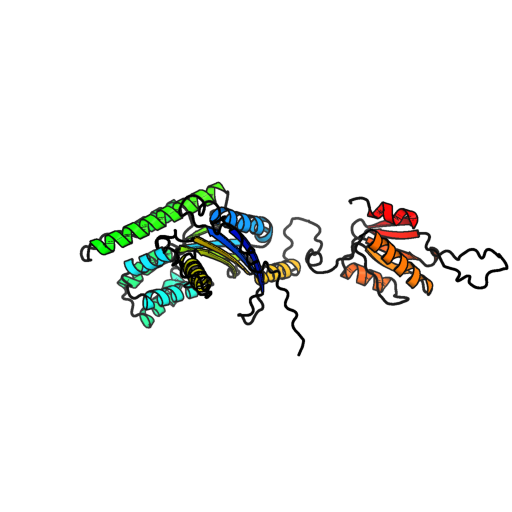A O 1
ATOM 1871 N N . TYR A 1 228 ? -13.356 4.878 8.748 1.00 91.38 228 TYR A N 1
ATOM 1872 C CA . TYR A 1 228 ? -13.398 3.425 8.884 1.00 91.38 228 TYR A CA 1
ATOM 1873 C C . TYR A 1 228 ? -14.373 2.990 9.985 1.00 91.38 228 TYR A C 1
ATOM 1875 O O . TYR A 1 228 ? -14.309 3.418 11.140 1.00 91.38 228 TYR A O 1
ATOM 1883 N N . ASP A 1 229 ? -15.267 2.061 9.663 1.00 91.44 229 ASP A N 1
ATOM 1884 C CA . ASP A 1 229 ? -16.361 1.640 10.541 1.00 91.44 229 ASP A CA 1
ATOM 1885 C C . ASP A 1 229 ? -16.458 0.118 10.737 1.00 91.44 229 ASP A C 1
ATOM 1887 O O . ASP A 1 229 ? -17.484 -0.392 11.208 1.00 91.44 229 ASP A O 1
ATOM 1891 N N . GLY A 1 230 ? -15.385 -0.609 10.430 1.00 93.12 230 GLY A N 1
ATOM 1892 C CA . GLY A 1 230 ? -15.245 -2.037 10.703 1.00 93.12 230 GLY A CA 1
ATOM 1893 C C . GLY A 1 230 ? -13.787 -2.484 10.701 1.00 93.12 230 GLY A C 1
ATOM 1894 O O . GLY A 1 230 ? -12.953 -1.876 11.370 1.00 93.12 230 GLY A O 1
ATOM 1895 N N . LEU A 1 231 ? -13.498 -3.552 9.954 1.00 92.19 231 LEU A N 1
ATOM 1896 C CA . LEU A 1 231 ? -12.150 -4.089 9.768 1.00 92.19 231 LEU A CA 1
ATOM 1897 C C . LEU A 1 231 ? -11.192 -2.990 9.299 1.00 92.19 231 LEU A C 1
ATOM 1899 O O . LEU A 1 231 ? -11.504 -2.272 8.352 1.00 92.19 231 LEU A O 1
ATOM 1903 N N . VAL A 1 232 ? -10.023 -2.911 9.918 1.00 93.25 232 VAL A N 1
ATOM 1904 C CA . VAL A 1 232 ? -8.903 -2.069 9.491 1.00 93.25 232 VAL A CA 1
ATOM 1905 C C . VAL A 1 232 ? -7.635 -2.898 9.479 1.00 93.25 232 VAL A C 1
ATOM 1907 O O . VAL A 1 232 ? -7.478 -3.830 10.269 1.00 93.25 232 VAL A O 1
ATOM 1910 N N . PHE A 1 233 ? -6.720 -2.567 8.586 1.00 91.62 233 PHE A N 1
ATOM 1911 C CA . PHE A 1 233 ? -5.433 -3.226 8.516 1.00 91.62 233 PHE A CA 1
ATOM 1912 C C . PHE A 1 233 ? -4.345 -2.259 8.078 1.00 91.62 233 PHE A C 1
ATOM 1914 O O . PHE A 1 233 ? -4.586 -1.264 7.395 1.00 91.62 233 PHE A O 1
ATOM 1921 N N . ARG A 1 234 ? -3.124 -2.561 8.506 1.00 90.19 234 ARG A N 1
ATOM 1922 C CA . ARG A 1 234 ? -1.928 -1.790 8.193 1.00 90.19 234 ARG A CA 1
ATOM 1923 C C . ARG A 1 234 ? -0.785 -2.741 7.908 1.00 90.19 234 ARG A C 1
ATOM 1925 O O . ARG A 1 234 ? -0.489 -3.614 8.724 1.00 90.19 234 ARG A O 1
ATOM 1932 N N . ALA A 1 235 ? -0.138 -2.551 6.771 1.00 88.75 235 ALA A N 1
ATOM 1933 C CA . ALA A 1 235 ? 1.068 -3.265 6.412 1.00 88.75 235 ALA A CA 1
ATOM 1934 C C . ALA A 1 235 ? 2.294 -2.426 6.785 1.00 88.75 235 ALA A C 1
ATOM 1936 O O . ALA A 1 235 ? 2.385 -1.231 6.488 1.00 88.75 235 ALA A O 1
ATOM 1937 N N . LEU A 1 236 ? 3.224 -3.087 7.461 1.00 89.75 236 LEU A N 1
ATOM 1938 C CA . LEU A 1 236 ? 4.507 -2.566 7.883 1.00 89.75 236 LEU A CA 1
ATOM 1939 C C . LEU A 1 236 ? 5.605 -3.366 7.188 1.00 89.75 236 LEU A C 1
ATOM 1941 O O . LEU A 1 236 ? 5.563 -4.598 7.170 1.00 89.75 236 LEU A O 1
ATOM 1945 N N . PHE A 1 237 ? 6.604 -2.675 6.666 1.00 86.94 237 PHE A N 1
ATOM 1946 C CA . PHE A 1 237 ? 7.794 -3.274 6.087 1.00 86.94 237 PHE A CA 1
ATOM 1947 C C . PHE A 1 237 ? 9.015 -2.943 6.932 1.00 86.94 237 PHE A C 1
ATOM 1949 O O . PHE A 1 237 ? 9.170 -1.834 7.432 1.00 86.94 237 PHE A O 1
ATOM 1956 N N . GLN A 1 238 ? 9.896 -3.918 7.096 1.00 86.56 238 GLN A N 1
ATOM 1957 C CA . GLN A 1 238 ? 11.088 -3.817 7.911 1.00 86.56 238 GLN A CA 1
ATOM 1958 C C . GLN A 1 238 ? 12.298 -4.261 7.080 1.00 86.56 238 GLN A C 1
ATOM 1960 O O . GLN A 1 238 ? 12.559 -5.455 6.930 1.00 86.56 238 GLN A O 1
ATOM 1965 N N . LYS A 1 239 ? 13.052 -3.287 6.556 1.00 82.69 239 LYS A N 1
ATOM 1966 C CA . LYS A 1 239 ? 14.212 -3.499 5.664 1.00 82.69 239 LYS A CA 1
ATOM 1967 C C . LYS A 1 239 ? 15.258 -4.449 6.259 1.00 82.69 239 LYS A C 1
ATOM 1969 O O . LYS A 1 239 ? 15.817 -5.302 5.581 1.00 82.69 239 LYS A O 1
ATOM 1974 N N . THR A 1 240 ? 15.528 -4.318 7.554 1.00 82.12 240 THR A N 1
ATOM 1975 C CA . THR A 1 240 ? 16.391 -5.236 8.309 1.00 82.12 240 THR A CA 1
ATOM 1976 C C . THR A 1 240 ? 15.793 -5.519 9.687 1.00 82.12 240 THR A C 1
ATOM 1978 O O . THR A 1 240 ? 15.068 -4.673 10.209 1.00 82.12 240 THR A O 1
ATOM 1981 N N . PRO A 1 241 ? 16.146 -6.632 10.354 1.00 82.25 241 PRO A N 1
ATOM 1982 C CA . PRO A 1 241 ? 15.633 -6.947 11.692 1.00 82.25 241 PRO A CA 1
ATOM 1983 C C . PRO A 1 241 ? 15.850 -5.858 12.761 1.00 82.25 241 PRO A C 1
ATOM 1985 O O . PRO A 1 241 ? 15.181 -5.876 13.792 1.00 82.25 241 PRO A O 1
ATOM 1988 N N . HIS A 1 242 ? 16.770 -4.912 12.529 1.00 83.62 242 HIS A N 1
ATOM 1989 C CA . HIS A 1 242 ? 17.097 -3.818 13.451 1.00 83.62 242 HIS A CA 1
ATOM 1990 C C . HIS A 1 242 ? 16.491 -2.463 13.062 1.00 83.62 242 HIS A C 1
ATOM 1992 O O . HIS A 1 242 ? 16.515 -1.536 13.866 1.00 83.62 242 HIS A O 1
ATOM 1998 N N . THR A 1 243 ? 15.950 -2.322 11.849 1.00 85.12 243 THR A N 1
ATOM 1999 C CA . THR A 1 243 ? 15.268 -1.085 11.435 1.00 85.12 243 THR A CA 1
ATOM 2000 C C . THR A 1 243 ? 13.864 -1.019 12.014 1.00 85.12 243 THR A C 1
ATOM 2002 O O . THR A 1 243 ? 13.214 -2.049 12.181 1.00 85.12 243 THR A O 1
ATOM 2005 N N . ILE A 1 244 ? 13.387 0.191 12.289 1.00 86.19 244 ILE A N 1
ATOM 2006 C CA . ILE A 1 244 ? 11.992 0.423 12.662 1.00 86.19 244 ILE A CA 1
ATOM 2007 C C . ILE A 1 244 ? 11.101 0.056 11.464 1.00 86.19 244 ILE A C 1
ATOM 2009 O O . ILE A 1 244 ? 11.387 0.520 10.359 1.00 86.19 244 ILE A O 1
ATOM 2013 N N . PRO A 1 245 ? 10.047 -0.761 11.647 1.00 88.38 245 PRO A N 1
ATOM 2014 C CA . PRO A 1 245 ? 9.098 -1.030 10.579 1.00 88.38 245 PRO A CA 1
ATOM 2015 C C . PRO A 1 245 ? 8.434 0.263 10.095 1.00 88.38 245 PRO A C 1
ATOM 2017 O O . PRO A 1 245 ? 7.912 1.035 10.899 1.00 88.38 245 PRO A O 1
ATOM 2020 N N . GLN A 1 246 ? 8.436 0.479 8.787 1.00 87.94 246 GLN A N 1
ATOM 2021 C CA . GLN A 1 246 ? 7.803 1.614 8.130 1.00 87.94 246 GLN A CA 1
ATOM 2022 C C . GLN A 1 246 ? 6.455 1.208 7.543 1.00 87.94 246 GLN A C 1
ATOM 2024 O O . GLN A 1 246 ? 6.222 0.051 7.201 1.00 87.94 246 GLN A O 1
ATOM 2029 N N . TRP A 1 247 ? 5.543 2.166 7.459 1.00 87.25 247 TRP A N 1
ATOM 2030 C CA . TRP A 1 247 ? 4.218 1.966 6.888 1.00 87.25 247 TRP A CA 1
ATOM 2031 C C . TRP A 1 247 ? 4.309 1.906 5.364 1.00 87.25 247 TRP A C 1
ATOM 2033 O O . TRP A 1 247 ? 4.915 2.787 4.778 1.00 87.25 247 TRP A O 1
ATOM 2043 N N . VAL A 1 248 ? 3.711 0.885 4.746 1.00 84.94 248 VAL A N 1
ATOM 2044 C CA . VAL A 1 248 ? 3.614 0.768 3.275 1.00 84.94 248 VAL A CA 1
ATOM 2045 C C . VAL A 1 248 ? 2.210 0.798 2.728 1.00 84.94 248 VAL A C 1
ATOM 2047 O O . VAL A 1 248 ? 2.011 1.111 1.566 1.00 84.94 248 VAL A O 1
ATOM 2050 N N . ALA A 1 249 ? 1.239 0.348 3.510 1.00 84.56 249 ALA A N 1
ATOM 2051 C CA . ALA A 1 249 ? -0.126 0.263 3.039 1.00 84.56 249 ALA A CA 1
ATOM 2052 C C . ALA A 1 249 ? -1.086 0.256 4.218 1.00 84.56 249 ALA A C 1
ATOM 2054 O O . ALA A 1 249 ? -0.760 -0.206 5.319 1.00 84.56 249 ALA A O 1
ATOM 2055 N N . SER A 1 250 ? -2.280 0.766 3.995 1.00 88.88 250 SER A N 1
ATOM 2056 C CA . SER A 1 250 ? -3.382 0.731 4.946 1.00 88.88 250 SER A CA 1
ATOM 2057 C C . SER A 1 250 ? -4.680 0.490 4.216 1.00 88.88 250 SER A C 1
ATOM 2059 O O . SER A 1 250 ? -4.824 0.765 3.033 1.00 88.88 250 SER A O 1
ATOM 2061 N N . GLY A 1 251 ? -5.654 -0.026 4.936 1.00 87.19 251 GLY A N 1
ATOM 2062 C CA . GLY A 1 251 ? -6.967 -0.206 4.371 1.00 87.19 251 GLY A CA 1
ATOM 2063 C C . GLY A 1 251 ? -7.969 -0.598 5.423 1.00 87.19 251 GLY A C 1
ATOM 2064 O O . GLY A 1 251 ? -7.660 -0.760 6.608 1.00 87.19 251 GLY A O 1
ATOM 2065 N N . GLY A 1 252 ? -9.197 -0.766 4.975 1.00 88.44 252 GLY A N 1
ATOM 2066 C CA . GLY A 1 252 ? -10.286 -1.126 5.851 1.00 88.44 252 GLY A CA 1
ATOM 2067 C C . GLY A 1 252 ? -11.645 -0.875 5.237 1.00 88.44 252 GLY A C 1
ATOM 2068 O O . GLY A 1 252 ? -11.779 -0.455 4.090 1.00 88.44 252 GLY A O 1
ATOM 2069 N N . ARG A 1 253 ? -12.662 -1.163 6.039 1.00 88.31 253 ARG A N 1
ATOM 2070 C CA . ARG A 1 253 ? -14.073 -1.036 5.693 1.00 88.31 253 ARG A CA 1
ATOM 2071 C C . ARG A 1 253 ? -14.611 0.337 6.100 1.00 88.31 253 ARG A C 1
ATOM 2073 O O . ARG A 1 253 ? -14.390 0.753 7.237 1.00 88.31 253 ARG A O 1
ATOM 2080 N N . TYR A 1 254 ? -15.317 1.006 5.193 1.00 90.12 254 TYR A N 1
ATOM 2081 C CA . TYR A 1 254 ? -15.821 2.378 5.351 1.00 90.12 254 TYR A CA 1
ATOM 2082 C C . TYR A 1 254 ? -17.243 2.547 4.792 1.00 90.12 254 TYR A C 1
ATOM 2084 O O . TYR A 1 254 ? -17.557 3.484 4.054 1.00 90.12 254 TYR A O 1
ATOM 2092 N N . ASP A 1 255 ? -18.143 1.641 5.179 1.00 87.19 255 ASP A N 1
ATOM 2093 C CA . ASP A 1 255 ? -19.517 1.586 4.664 1.00 87.19 255 ASP A CA 1
ATOM 2094 C C . ASP A 1 255 ? -20.251 2.919 4.865 1.00 87.19 255 ASP A C 1
ATOM 2096 O O . ASP A 1 255 ? -20.933 3.415 3.965 1.00 87.19 255 ASP A O 1
ATOM 2100 N N . LYS A 1 256 ? -20.124 3.523 6.054 1.00 90.44 256 LYS A N 1
ATOM 2101 C CA . LYS A 1 256 ? -20.769 4.804 6.382 1.00 90.44 256 LYS A CA 1
ATOM 2102 C C . LYS A 1 256 ? -20.411 5.919 5.409 1.00 90.44 256 LYS A C 1
ATOM 2104 O O . LYS A 1 256 ? -21.320 6.636 4.994 1.00 90.44 256 LYS A O 1
ATOM 2109 N N . LEU A 1 257 ? -19.130 6.071 5.070 1.00 87.56 257 LEU A N 1
ATOM 2110 C CA . LEU A 1 257 ? -18.667 7.131 4.175 1.00 87.56 257 LEU A CA 1
ATOM 2111 C C . LEU A 1 257 ? -19.308 6.964 2.795 1.00 87.56 257 LEU A C 1
ATOM 2113 O O . LEU A 1 257 ? -19.922 7.892 2.272 1.00 87.56 257 LEU A O 1
ATOM 2117 N N . TYR A 1 258 ? -19.257 5.748 2.252 1.00 82.06 258 TYR A N 1
ATOM 2118 C CA . TYR A 1 258 ? -19.807 5.467 0.931 1.00 82.06 258 TYR A CA 1
ATOM 2119 C C . TYR A 1 258 ? -21.330 5.674 0.879 1.00 82.06 258 TYR A C 1
ATOM 2121 O O . TYR A 1 258 ? -21.847 6.338 -0.017 1.00 82.06 258 TYR A O 1
ATOM 2129 N N . ASN A 1 259 ? -22.063 5.195 1.892 1.00 84.25 259 ASN A N 1
ATOM 2130 C CA . ASN A 1 259 ? -23.512 5.404 1.981 1.00 84.25 259 ASN A CA 1
ATOM 2131 C C . ASN A 1 259 ? -23.900 6.889 2.111 1.00 84.25 259 ASN A C 1
ATOM 2133 O O . ASN A 1 259 ? -24.981 7.278 1.666 1.00 84.25 259 ASN A O 1
ATOM 2137 N N . GLN A 1 260 ? -23.060 7.731 2.725 1.00 87.56 260 GLN A N 1
ATOM 2138 C CA . GLN A 1 260 ? -23.298 9.178 2.773 1.00 87.56 260 GLN A CA 1
ATOM 2139 C C . GLN A 1 260 ? -23.211 9.800 1.375 1.00 87.56 260 GLN A C 1
ATOM 2141 O O . GLN A 1 260 ? -24.104 10.565 1.005 1.00 87.56 260 GLN A O 1
ATOM 2146 N N . PHE A 1 261 ? -22.201 9.426 0.586 1.00 81.38 261 PHE A N 1
ATOM 2147 C CA . PHE A 1 261 ? -22.059 9.885 -0.798 1.00 81.38 261 PHE A CA 1
ATOM 2148 C C . PHE A 1 261 ? -23.177 9.366 -1.703 1.00 81.38 261 PHE A C 1
ATOM 2150 O O . PHE A 1 261 ? -23.779 10.155 -2.430 1.00 81.38 261 PHE A O 1
ATOM 2157 N N . ALA A 1 262 ? -23.532 8.081 -1.609 1.00 77.31 262 ALA A N 1
ATOM 2158 C CA . ALA A 1 262 ? -24.627 7.502 -2.389 1.00 77.31 262 ALA A CA 1
ATOM 2159 C C . ALA A 1 262 ? -25.950 8.259 -2.164 1.00 77.31 262 ALA A C 1
ATOM 2161 O O . ALA A 1 262 ? -26.607 8.688 -3.115 1.00 77.31 262 ALA A O 1
ATOM 2162 N N . ARG A 1 263 ? -26.288 8.542 -0.898 1.00 80.62 263 ARG A N 1
ATOM 2163 C CA . ARG A 1 263 ? -27.474 9.338 -0.535 1.00 80.62 263 ARG A CA 1
ATOM 2164 C C . ARG A 1 263 ? -27.395 10.783 -1.022 1.00 80.62 263 ARG A C 1
ATOM 2166 O O . ARG A 1 263 ? -28.422 11.369 -1.360 1.00 80.62 263 ARG A O 1
ATOM 2173 N N . PHE A 1 264 ? -26.205 11.382 -1.021 1.00 79.12 264 PHE A N 1
ATOM 2174 C CA . PHE A 1 264 ? -26.001 12.737 -1.533 1.00 79.12 264 PHE A CA 1
ATOM 2175 C C . PHE A 1 264 ? -26.266 12.807 -3.045 1.00 79.12 264 PHE A C 1
ATOM 2177 O O . PHE A 1 264 ? -27.014 13.679 -3.488 1.00 79.12 264 PHE A O 1
ATOM 2184 N N . HIS A 1 265 ? -25.747 11.853 -3.824 1.00 74.50 265 HIS A N 1
ATOM 2185 C CA . HIS A 1 265 ? -25.990 11.782 -5.268 1.00 74.50 265 HIS A CA 1
ATOM 2186 C C . HIS A 1 265 ? -27.474 11.593 -5.606 1.00 74.50 265 HIS A C 1
ATOM 2188 O O . HIS A 1 265 ? -28.008 12.343 -6.422 1.00 74.50 265 HIS A O 1
ATOM 2194 N N . GLN A 1 266 ? -28.173 10.685 -4.920 1.00 76.12 266 GLN A N 1
ATOM 2195 C CA . GLN A 1 266 ? -29.612 10.457 -5.129 1.00 76.12 266 GLN A CA 1
ATOM 2196 C C . GLN A 1 266 ? -30.463 11.721 -4.904 1.00 76.12 266 GLN A C 1
ATOM 2198 O O . GLN A 1 266 ? -31.406 11.997 -5.653 1.00 76.12 266 GLN A O 1
ATOM 2203 N N . ARG A 1 267 ? -30.125 12.527 -3.887 1.00 78.44 267 ARG A N 1
ATOM 2204 C CA . ARG A 1 267 ? -30.821 13.796 -3.606 1.00 78.44 267 ARG A CA 1
ATOM 2205 C C . ARG A 1 267 ? -30.607 14.835 -4.704 1.00 78.44 267 ARG A C 1
ATOM 2207 O O . ARG A 1 267 ? -31.533 15.574 -5.019 1.00 78.44 267 ARG A O 1
ATOM 2214 N N . ASN A 1 268 ? -29.422 14.878 -5.305 1.00 75.50 268 ASN A N 1
ATOM 2215 C CA . ASN A 1 268 ? -29.116 15.855 -6.350 1.00 75.50 268 ASN A CA 1
ATOM 2216 C C . ASN A 1 268 ? -29.715 15.461 -7.708 1.00 75.50 268 ASN A C 1
ATOM 2218 O O . ASN A 1 268 ? -30.173 16.332 -8.444 1.00 75.50 268 ASN A O 1
ATOM 2222 N N . SER A 1 269 ? -29.801 14.164 -8.021 1.00 74.94 269 SER A N 1
ATOM 2223 C CA . SER A 1 269 ? -30.426 13.683 -9.263 1.00 74.94 269 SER A CA 1
ATOM 2224 C C . SER A 1 269 ? -31.937 13.947 -9.325 1.00 74.94 269 SER A C 1
ATOM 2226 O O . SER A 1 269 ? -32.488 14.124 -10.408 1.00 74.94 269 SER A O 1
ATOM 2228 N N . THR A 1 270 ? -32.615 14.028 -8.177 1.00 67.25 270 THR A N 1
ATOM 2229 C CA . THR A 1 270 ? -34.064 14.301 -8.098 1.00 67.25 270 THR A CA 1
ATOM 2230 C C . THR A 1 270 ? -34.419 15.792 -8.135 1.00 67.25 270 THR A C 1
ATOM 2232 O O . THR A 1 270 ? -35.591 16.133 -8.282 1.00 67.25 270 THR A O 1
ATOM 2235 N N . ALA A 1 271 ? -33.429 16.689 -8.061 1.00 65.69 271 ALA A N 1
ATOM 2236 C CA . ALA A 1 271 ? -33.636 18.139 -8.048 1.00 65.69 271 ALA A CA 1
ATOM 2237 C C . ALA A 1 271 ? -33.730 18.783 -9.448 1.00 65.69 271 ALA A C 1
ATOM 2239 O O . ALA A 1 271 ? -33.920 19.996 -9.544 1.00 65.69 271 ALA A O 1
ATOM 2240 N N . SER A 1 272 ? -33.622 18.012 -10.539 1.00 66.25 272 SER A N 1
ATOM 2241 C CA . SER A 1 272 ? -33.851 18.554 -11.885 1.00 66.25 272 SER A CA 1
ATOM 2242 C C . SER A 1 272 ? -35.338 18.894 -12.084 1.00 66.25 272 SER A C 1
ATOM 2244 O O . SER A 1 272 ? -36.184 18.004 -11.956 1.00 66.25 272 SER A O 1
ATOM 2246 N N . PRO A 1 273 ? -35.684 20.156 -12.412 1.00 63.09 273 PRO A N 1
ATOM 2247 C CA . PRO A 1 273 ? -37.061 20.627 -12.513 1.00 63.09 273 PRO A CA 1
ATOM 2248 C C . PRO A 1 273 ? -37.702 20.137 -13.817 1.00 63.09 273 PRO A C 1
ATOM 2250 O O . PRO A 1 273 ? -37.919 20.899 -14.758 1.00 63.09 273 PRO A O 1
ATOM 2253 N N . SER A 1 274 ? -38.009 18.843 -13.894 1.00 58.56 274 SER A N 1
ATOM 2254 C CA . SER A 1 274 ? -38.880 18.329 -14.948 1.00 58.56 274 SER A CA 1
ATOM 2255 C C . SER A 1 274 ? -40.319 18.763 -14.654 1.00 58.56 274 SER A C 1
ATOM 2257 O O . SER A 1 274 ? -40.873 18.544 -13.579 1.00 58.56 274 SER A O 1
ATOM 2259 N N . THR A 1 275 ? -40.915 19.467 -15.610 1.00 60.50 275 THR A N 1
ATOM 2260 C CA . THR A 1 275 ? -42.166 20.233 -15.485 1.00 60.50 275 THR A CA 1
ATOM 2261 C C . THR A 1 275 ? -43.433 19.368 -15.527 1.00 60.50 275 THR A C 1
ATOM 2263 O O . THR A 1 275 ? -44.545 19.878 -15.661 1.00 60.50 275 THR A O 1
ATOM 2266 N N . THR A 1 276 ? -43.304 18.053 -15.382 1.00 61.59 276 THR A N 1
ATOM 2267 C CA . THR A 1 276 ? -44.417 17.100 -15.433 1.00 61.59 276 THR A CA 1
ATOM 2268 C C . THR A 1 276 ? -44.784 16.627 -14.030 1.00 61.59 276 THR A C 1
ATOM 2270 O O . THR A 1 276 ? -44.027 15.914 -13.381 1.00 61.59 276 THR A O 1
ATOM 2273 N N . LYS A 1 277 ? -45.978 17.039 -13.574 1.00 57.69 277 LYS A N 1
ATOM 2274 C CA . LYS A 1 277 ? -46.612 16.790 -12.260 1.00 57.69 277 LYS A CA 1
ATOM 2275 C C . LYS A 1 277 ? -46.941 15.314 -11.957 1.00 57.69 277 LYS A C 1
ATOM 2277 O O . LYS A 1 277 ? -47.968 15.023 -11.348 1.00 57.69 277 LYS A O 1
ATOM 2282 N N . THR A 1 278 ? -46.095 14.371 -12.338 1.00 60.97 278 THR A N 1
ATOM 2283 C CA . THR A 1 278 ? -46.232 12.982 -11.900 1.00 60.97 278 THR A CA 1
ATOM 2284 C C . THR A 1 278 ? -45.269 12.802 -10.743 1.00 60.97 278 THR A C 1
ATOM 2286 O O . THR A 1 278 ? -44.082 12.582 -10.957 1.00 60.97 278 THR A O 1
ATOM 2289 N N . GLN A 1 279 ? -45.760 12.990 -9.512 1.00 50.41 279 GLN A N 1
ATOM 2290 C CA . GLN A 1 279 ? -44.952 12.760 -8.315 1.00 50.41 279 GLN A CA 1
ATOM 2291 C C . GLN A 1 279 ? -44.360 11.346 -8.395 1.00 50.41 279 GLN A C 1
ATOM 2293 O O . GLN A 1 279 ? -45.134 10.382 -8.423 1.00 50.41 279 GLN A O 1
ATOM 2298 N N . PRO A 1 280 ? -43.025 11.191 -8.462 1.00 51.97 280 PRO A N 1
ATOM 2299 C CA . PRO A 1 280 ? -42.425 9.876 -8.406 1.00 51.97 280 PRO A CA 1
ATOM 2300 C C . PRO A 1 280 ? -42.805 9.278 -7.056 1.00 51.97 280 PRO A C 1
ATOM 2302 O O . PRO A 1 280 ? -42.523 9.838 -5.995 1.00 51.97 280 PRO A O 1
ATOM 2305 N N . LYS A 1 281 ? -43.530 8.162 -7.121 1.00 49.56 281 LYS A N 1
ATOM 2306 C CA . LYS A 1 281 ? -43.881 7.324 -5.981 1.00 49.56 281 LYS A CA 1
ATOM 2307 C C . LYS A 1 281 ? -42.570 7.047 -5.243 1.00 49.56 281 LYS A C 1
ATOM 2309 O O . LYS A 1 281 ? -41.723 6.358 -5.804 1.00 49.56 281 LYS A O 1
ATOM 2314 N N . LEU A 1 282 ? -42.382 7.648 -4.060 1.00 49.91 282 LEU A N 1
ATOM 2315 C CA . LEU A 1 282 ? -41.205 7.431 -3.216 1.00 49.91 282 LEU A CA 1
ATOM 2316 C C . LEU A 1 282 ? -41.023 5.917 -3.076 1.00 49.91 282 LEU A C 1
ATOM 2318 O O . LEU A 1 282 ? -41.792 5.258 -2.373 1.00 49.91 282 LEU A O 1
ATOM 2322 N N . LEU A 1 283 ? -40.047 5.366 -3.798 1.00 48.03 283 LEU A N 1
ATOM 2323 C CA . LEU A 1 283 ? -39.591 4.003 -3.594 1.00 48.03 283 LEU A CA 1
ATOM 2324 C C . LEU A 1 283 ? -39.182 3.907 -2.125 1.00 48.03 283 LEU A C 1
ATOM 2326 O O . LEU A 1 283 ? -38.484 4.771 -1.593 1.00 48.03 283 LEU A O 1
ATOM 2330 N N . SER A 1 284 ? -39.758 2.920 -1.446 1.00 50.19 284 SER A N 1
ATOM 2331 C CA . SER A 1 284 ? -39.673 2.748 -0.003 1.00 50.19 284 SER A CA 1
ATOM 2332 C C . SER A 1 284 ? -38.227 2.818 0.484 1.00 50.19 284 SER A C 1
ATOM 2334 O O . SER A 1 284 ? -37.352 2.149 -0.054 1.00 50.19 284 SER A O 1
ATOM 2336 N N . THR A 1 285 ? -38.033 3.588 1.549 1.00 53.81 285 THR A N 1
ATOM 2337 C CA . THR A 1 285 ? -36.807 4.030 2.238 1.00 53.81 285 THR A CA 1
ATOM 2338 C C . THR A 1 285 ? -35.901 2.936 2.827 1.00 53.81 285 THR A C 1
ATOM 2340 O O . THR A 1 285 ? -35.187 3.177 3.801 1.00 53.81 285 THR A O 1
ATOM 2343 N N . LYS A 1 286 ? -35.911 1.726 2.271 1.00 67.94 286 LYS A N 1
ATOM 2344 C CA . LYS A 1 286 ? -35.147 0.579 2.765 1.00 67.94 286 LYS A CA 1
ATOM 2345 C C . LYS A 1 286 ? -34.207 0.055 1.683 1.00 67.94 286 LYS A C 1
ATOM 2347 O O . LYS A 1 286 ? -34.242 -1.119 1.345 1.00 67.94 286 LYS A O 1
ATOM 2352 N N . GLU A 1 287 ? -33.416 0.955 1.109 1.00 69.44 287 GLU A N 1
ATOM 2353 C CA . GLU A 1 287 ? -32.291 0.541 0.275 1.00 69.44 287 GLU A CA 1
ATOM 2354 C C . GLU A 1 287 ? -31.293 -0.234 1.135 1.00 69.44 287 GLU A C 1
ATOM 2356 O O . GLU A 1 287 ? -30.998 0.157 2.273 1.00 69.44 287 GLU A O 1
ATOM 2361 N N . ASP A 1 288 ? -30.813 -1.351 0.595 1.00 73.81 288 ASP A N 1
ATOM 2362 C CA . ASP A 1 288 ? -29.801 -2.160 1.253 1.00 73.81 288 ASP A CA 1
ATOM 2363 C C . ASP A 1 288 ? -28.518 -1.334 1.432 1.00 73.81 288 ASP A C 1
ATOM 2365 O O . ASP A 1 288 ? -28.118 -0.594 0.527 1.00 73.81 288 ASP A O 1
ATOM 2369 N N . PRO A 1 289 ? -27.876 -1.401 2.612 1.00 80.00 289 PRO A N 1
ATOM 2370 C CA . PRO A 1 289 ? -26.670 -0.634 2.868 1.00 80.00 289 PRO A CA 1
ATOM 2371 C C . PRO A 1 289 ? -25.563 -1.063 1.906 1.00 80.00 289 PRO A C 1
ATOM 2373 O O . PRO A 1 289 ? -25.269 -2.248 1.764 1.00 80.00 289 PRO A O 1
ATOM 2376 N N . ILE A 1 290 ? -24.902 -0.083 1.296 1.00 79.56 290 ILE A N 1
ATOM 2377 C CA . ILE A 1 290 ? -23.726 -0.338 0.472 1.00 79.56 290 ILE A CA 1
ATOM 2378 C C . ILE A 1 290 ? -22.541 -0.623 1.392 1.00 79.56 290 ILE A C 1
ATOM 2380 O O . ILE A 1 290 ? -22.315 0.075 2.383 1.00 79.56 290 ILE A O 1
ATOM 2384 N N . HIS A 1 291 ? -21.772 -1.644 1.058 1.00 79.81 291 HIS A N 1
ATOM 2385 C CA . HIS A 1 291 ? -20.565 -2.022 1.762 1.00 79.81 291 HIS A CA 1
ATOM 2386 C C . HIS A 1 291 ? -19.341 -1.675 0.932 1.00 79.81 291 HIS A C 1
ATOM 2388 O O . HIS A 1 291 ? -19.295 -1.983 -0.260 1.00 7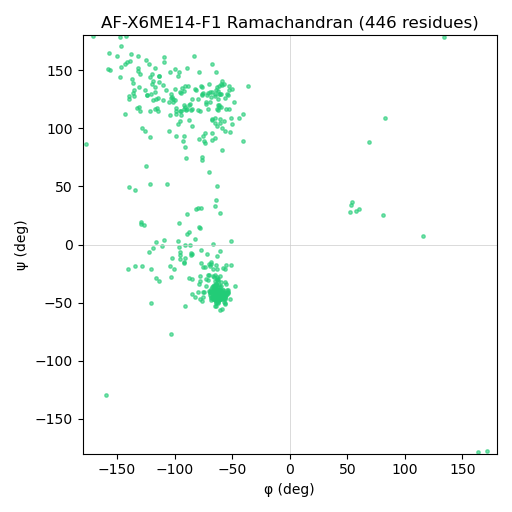9.81 291 HIS A O 1
ATOM 2394 N N . ALA A 1 292 ? -18.361 -1.045 1.575 1.00 81.50 292 ALA A N 1
ATOM 2395 C CA . ALA A 1 292 ? -17.164 -0.553 0.915 1.00 81.50 292 ALA A CA 1
ATOM 2396 C C . ALA A 1 292 ? -15.919 -0.911 1.724 1.00 81.50 292 ALA A C 1
ATOM 2398 O O . ALA A 1 292 ? -15.869 -0.721 2.942 1.00 81.50 292 ALA A O 1
ATOM 2399 N N . ILE A 1 293 ? -14.913 -1.436 1.038 1.00 81.06 293 ILE A N 1
ATOM 2400 C CA . ILE A 1 293 ? -13.590 -1.722 1.587 1.00 81.06 293 ILE A CA 1
ATOM 2401 C C . ILE A 1 293 ? -12.548 -1.288 0.573 1.00 81.06 293 ILE A C 1
ATOM 2403 O O . ILE A 1 293 ? -12.741 -1.457 -0.631 1.00 81.06 293 ILE A O 1
ATOM 2407 N N . GLY A 1 294 ? -11.443 -0.746 1.067 1.00 80.38 294 GLY A N 1
ATOM 2408 C CA . GLY A 1 294 ? -10.329 -0.381 0.217 1.00 80.38 294 GLY A CA 1
ATOM 2409 C C . GLY A 1 294 ? -8.975 -0.551 0.876 1.00 80.38 294 GLY A C 1
ATOM 2410 O O . GLY A 1 294 ? -8.876 -0.834 2.074 1.00 80.38 294 GLY A O 1
ATOM 2411 N N . LEU A 1 295 ? -7.955 -0.398 0.045 1.00 79.81 295 LEU A N 1
ATOM 2412 C CA . LEU A 1 295 ? -6.538 -0.452 0.370 1.00 79.81 295 LEU A CA 1
ATOM 2413 C C . LEU A 1 295 ? -5.848 0.701 -0.361 1.00 79.81 295 LEU A C 1
ATOM 2415 O O . LEU A 1 295 ? -6.052 0.821 -1.562 1.00 79.81 295 LEU A O 1
ATOM 2419 N N . SER A 1 296 ? -5.039 1.484 0.348 1.00 82.31 296 SER A N 1
ATOM 2420 C CA . SER A 1 296 ? -4.071 2.423 -0.223 1.00 82.31 296 SER A CA 1
ATOM 2421 C C . SER A 1 296 ? -2.653 1.906 0.025 1.00 82.31 296 SER A C 1
ATOM 2423 O O . SER A 1 296 ? -2.341 1.404 1.113 1.00 82.31 296 SER A O 1
ATOM 2425 N N . ILE A 1 297 ? -1.810 2.000 -0.999 1.00 78.12 297 ILE A N 1
ATOM 2426 C CA . ILE A 1 297 ? -0.404 1.601 -0.976 1.00 78.12 297 ILE A CA 1
ATOM 2427 C C . ILE A 1 297 ? 0.457 2.842 -1.199 1.00 78.12 297 ILE A C 1
ATOM 2429 O O . ILE A 1 297 ? 0.322 3.502 -2.226 1.00 78.12 297 ILE A O 1
ATOM 2433 N N . ASP A 1 298 ? 1.388 3.081 -0.280 1.00 80.88 298 ASP A N 1
ATOM 2434 C CA . ASP A 1 298 ? 2.440 4.085 -0.389 1.00 80.88 298 ASP A CA 1
ATOM 2435 C C . ASP A 1 298 ? 3.504 3.603 -1.384 1.00 80.88 298 ASP A C 1
ATOM 2437 O O . ASP A 1 298 ? 4.469 2.902 -1.046 1.00 80.88 298 ASP A O 1
ATOM 2441 N N . MET A 1 299 ? 3.288 3.942 -2.655 1.00 74.25 299 MET A N 1
ATOM 2442 C CA . MET A 1 299 ? 4.204 3.573 -3.727 1.00 74.25 299 MET A CA 1
ATOM 2443 C C . MET A 1 299 ? 5.526 4.336 -3.633 1.00 74.25 299 MET A C 1
ATOM 2445 O O . MET A 1 299 ? 6.538 3.810 -4.092 1.00 74.25 299 MET A O 1
ATOM 2449 N N . GLU A 1 300 ? 5.545 5.532 -3.036 1.00 75.25 300 GLU A N 1
ATOM 2450 C CA . GLU A 1 300 ? 6.754 6.347 -2.876 1.00 75.25 300 GLU A CA 1
ATOM 2451 C C . GLU A 1 300 ? 7.750 5.634 -1.960 1.00 75.25 300 GLU A C 1
ATOM 2453 O O . GLU A 1 300 ? 8.858 5.326 -2.402 1.00 75.25 300 GLU A O 1
ATOM 2458 N N . SER A 1 301 ? 7.317 5.223 -0.763 1.00 79.31 301 SER A N 1
ATOM 2459 C CA . SER A 1 301 ? 8.140 4.431 0.161 1.00 79.31 301 SER A CA 1
ATOM 2460 C C . SER A 1 301 ? 8.666 3.149 -0.495 1.00 79.31 301 SER A C 1
ATOM 2462 O O . SER A 1 301 ? 9.845 2.810 -0.376 1.00 79.31 301 SER A O 1
ATOM 2464 N N . ILE A 1 302 ? 7.820 2.433 -1.247 1.00 74.38 302 ILE A N 1
ATOM 2465 C CA . ILE A 1 302 ? 8.225 1.200 -1.941 1.00 74.38 302 ILE A CA 1
ATOM 2466 C C . ILE A 1 302 ? 9.278 1.487 -3.025 1.00 74.38 302 ILE A C 1
ATOM 2468 O O . ILE A 1 302 ? 10.244 0.728 -3.164 1.00 74.38 302 ILE A O 1
ATOM 2472 N N . ILE A 1 303 ? 9.108 2.561 -3.803 1.00 71.81 303 ILE A N 1
ATOM 2473 C CA . ILE A 1 303 ? 10.051 2.977 -4.849 1.00 71.81 303 ILE A CA 1
ATOM 2474 C C . ILE A 1 303 ? 11.379 3.419 -4.230 1.00 71.81 303 ILE A C 1
ATOM 2476 O O . ILE A 1 303 ? 12.431 2.978 -4.700 1.00 71.81 303 ILE A O 1
ATOM 2480 N N . GLU A 1 304 ? 11.347 4.235 -3.176 1.00 74.94 304 GLU A N 1
ATOM 2481 C CA . GLU A 1 304 ? 12.538 4.685 -2.450 1.00 74.94 304 GLU A CA 1
ATOM 2482 C C . GLU A 1 304 ? 13.335 3.501 -1.909 1.00 74.94 304 GLU A C 1
ATOM 2484 O O . GLU A 1 304 ? 14.542 3.404 -2.127 1.00 74.94 304 GLU A O 1
ATOM 2489 N N . TRP A 1 305 ? 12.676 2.530 -1.277 1.00 74.38 305 TRP A N 1
ATOM 2490 C CA . TRP A 1 305 ? 13.384 1.365 -0.746 1.00 74.38 305 TRP A CA 1
ATOM 2491 C C . TRP A 1 305 ? 13.963 0.480 -1.818 1.00 74.38 305 TRP A C 1
ATOM 2493 O O . TRP A 1 305 ? 15.050 -0.069 -1.635 1.00 74.38 305 TRP A O 1
ATOM 2503 N N . ARG A 1 306 ? 13.249 0.331 -2.933 1.00 71.44 306 ARG A N 1
ATOM 2504 C CA . ARG A 1 306 ? 13.788 -0.371 -4.086 1.00 71.44 306 ARG A CA 1
ATOM 2505 C C . ARG A 1 306 ? 15.042 0.336 -4.591 1.00 71.44 306 ARG A C 1
ATOM 2507 O O . ARG A 1 306 ? 16.049 -0.326 -4.822 1.00 71.44 306 ARG A O 1
ATOM 2514 N N . TYR A 1 307 ? 14.994 1.658 -4.726 1.00 70.81 307 TYR A N 1
ATOM 2515 C CA . TYR A 1 307 ? 16.136 2.454 -5.156 1.00 70.81 307 TYR A CA 1
ATOM 2516 C C . TYR A 1 307 ? 17.318 2.309 -4.189 1.00 70.81 307 TYR A C 1
ATOM 2518 O O . TYR A 1 307 ? 18.436 2.030 -4.617 1.00 70.81 307 TYR A O 1
ATOM 2526 N N . ASP A 1 308 ? 17.082 2.406 -2.883 1.00 71.56 308 ASP A N 1
ATOM 2527 C CA . ASP A 1 308 ? 18.107 2.188 -1.866 1.00 71.56 308 ASP A CA 1
ATOM 2528 C C . ASP A 1 308 ? 18.700 0.778 -1.929 1.00 71.56 308 ASP A C 1
ATOM 2530 O O . ASP A 1 308 ? 19.915 0.609 -1.832 1.00 71.56 308 ASP A O 1
ATOM 2534 N N . ALA A 1 309 ? 17.860 -0.250 -2.063 1.00 70.81 309 ALA A N 1
ATOM 2535 C CA . ALA A 1 309 ? 18.298 -1.641 -2.116 1.00 70.81 309 ALA A CA 1
ATOM 2536 C C . ALA A 1 309 ? 19.153 -1.923 -3.358 1.00 70.81 309 ALA A C 1
ATOM 2538 O O . ALA A 1 309 ? 20.128 -2.664 -3.267 1.00 70.81 309 ALA A O 1
ATOM 2539 N N . GLU A 1 310 ? 18.821 -1.311 -4.498 1.00 68.38 310 GLU A N 1
ATOM 2540 C CA . GLU A 1 310 ? 19.602 -1.424 -5.733 1.00 68.38 310 GLU A CA 1
ATOM 2541 C C . GLU A 1 310 ? 20.933 -0.650 -5.668 1.00 68.38 310 GLU A C 1
ATOM 2543 O O . GLU A 1 310 ? 21.909 -1.074 -6.285 1.00 68.38 310 GLU A O 1
ATOM 2548 N N . ASN A 1 311 ? 21.004 0.451 -4.908 1.00 67.94 311 ASN A N 1
ATOM 2549 C CA . ASN A 1 311 ? 22.216 1.274 -4.790 1.00 67.94 311 ASN A CA 1
ATOM 2550 C C . ASN A 1 311 ? 23.138 0.890 -3.622 1.00 67.94 311 ASN A C 1
ATOM 2552 O O . ASN A 1 311 ? 24.294 1.312 -3.588 1.00 67.94 311 ASN A O 1
ATOM 2556 N N . THR A 1 312 ? 22.663 0.104 -2.656 1.00 72.00 312 THR A N 1
ATOM 2557 C CA . THR A 1 312 ? 23.499 -0.346 -1.540 1.00 72.00 312 THR A CA 1
ATOM 2558 C C . THR A 1 312 ? 24.276 -1.600 -1.965 1.00 72.00 312 THR A C 1
ATOM 2560 O O . THR A 1 312 ? 23.731 -2.701 -1.949 1.00 72.00 312 THR A O 1
ATOM 2563 N N . GLU A 1 313 ? 25.566 -1.454 -2.305 1.00 55.78 313 GLU A N 1
ATOM 2564 C CA . GLU A 1 313 ? 26.466 -2.539 -2.774 1.00 55.78 313 GLU A CA 1
ATOM 2565 C C . GLU A 1 313 ? 26.500 -3.796 -1.873 1.00 55.78 313 GLU A C 1
ATOM 2567 O O . GLU A 1 313 ? 26.928 -4.870 -2.298 1.00 55.78 313 GLU A O 1
ATOM 2572 N N . SER A 1 314 ? 26.051 -3.690 -0.620 1.00 55.38 314 SER A N 1
ATOM 2573 C CA . SER A 1 314 ? 26.071 -4.767 0.372 1.00 55.38 314 SER A CA 1
ATOM 2574 C C . SER A 1 314 ? 24.861 -5.710 0.335 1.00 55.38 314 SER A C 1
ATOM 2576 O O . SER A 1 314 ? 24.904 -6.751 0.992 1.00 55.38 314 SER A O 1
ATOM 2578 N N . TYR A 1 315 ? 23.805 -5.407 -0.428 1.00 48.50 315 TYR A N 1
ATOM 2579 C CA . TYR A 1 315 ? 22.570 -6.205 -0.463 1.00 48.50 315 TYR A CA 1
ATOM 2580 C C . TYR A 1 315 ? 22.435 -7.013 -1.764 1.00 48.50 315 TYR A C 1
ATOM 2582 O O . TYR A 1 315 ? 21.422 -6.978 -2.457 1.00 48.50 315 TYR A O 1
ATOM 2590 N N . HIS A 1 316 ? 23.470 -7.783 -2.106 1.00 48.25 316 HIS A N 1
ATOM 2591 C CA . HIS A 1 316 ? 23.340 -8.872 -3.073 1.00 48.25 316 HIS A CA 1
ATOM 2592 C C . HIS A 1 316 ? 23.018 -10.170 -2.321 1.00 48.25 316 HIS A C 1
ATOM 2594 O O . HIS A 1 316 ? 23.948 -10.862 -1.892 1.00 48.25 316 HIS A O 1
ATOM 2600 N N . PRO A 1 317 ? 21.734 -10.550 -2.151 1.00 45.41 317 PRO A N 1
ATOM 2601 C CA . PRO A 1 317 ? 21.428 -11.904 -1.730 1.00 45.41 317 PRO A CA 1
ATOM 2602 C C . PRO A 1 317 ? 22.056 -12.849 -2.757 1.00 45.41 317 PRO A C 1
ATOM 2604 O O . PRO A 1 317 ? 22.028 -12.605 -3.961 1.00 45.41 317 PRO A O 1
ATOM 2607 N N . THR A 1 318 ? 22.650 -13.923 -2.261 1.00 44.00 318 THR A N 1
ATOM 2608 C CA . THR A 1 318 ? 23.453 -14.962 -2.927 1.00 44.00 318 THR A CA 1
ATOM 2609 C C . THR A 1 318 ? 22.833 -15.624 -4.167 1.00 44.00 318 THR A C 1
ATOM 2611 O O . THR A 1 318 ? 23.451 -16.499 -4.778 1.00 44.00 318 THR A O 1
ATOM 2614 N N . VAL A 1 319 ? 21.657 -15.188 -4.613 1.00 45.81 319 VAL A N 1
ATOM 2615 C CA . VAL A 1 319 ? 21.146 -15.461 -5.950 1.00 45.81 319 VAL A CA 1
ATOM 2616 C C . VAL A 1 319 ? 21.939 -14.601 -6.933 1.00 45.81 319 VAL A C 1
ATOM 2618 O O . VAL A 1 319 ? 21.629 -13.437 -7.168 1.00 45.81 319 VAL A O 1
ATOM 2621 N N . LYS A 1 320 ? 22.973 -15.194 -7.540 1.00 41.31 320 LYS A N 1
ATOM 2622 C CA . LYS A 1 320 ? 23.707 -14.657 -8.701 1.00 41.31 320 LYS A CA 1
ATOM 2623 C C . LYS A 1 320 ? 22.808 -14.526 -9.948 1.00 41.31 320 LYS A C 1
ATOM 2625 O O . LYS A 1 320 ? 23.173 -14.968 -11.035 1.00 41.31 320 LYS A O 1
ATOM 2630 N N . LEU A 1 321 ? 21.639 -13.905 -9.836 1.00 45.19 321 LEU A N 1
ATOM 2631 C CA . LEU A 1 321 ? 21.042 -13.209 -10.963 1.00 45.19 321 LEU A CA 1
ATOM 2632 C C . LEU A 1 321 ? 22.002 -12.060 -11.257 1.00 45.19 321 LEU A C 1
ATOM 2634 O O . LEU A 1 321 ? 22.091 -11.117 -10.479 1.00 45.19 321 LEU A O 1
ATOM 2638 N N . LYS A 1 322 ? 22.795 -12.182 -12.329 1.00 46.03 322 LYS A N 1
ATOM 2639 C CA . LYS A 1 322 ? 23.590 -11.075 -12.877 1.00 46.03 322 LYS A CA 1
ATOM 2640 C C . LYS A 1 322 ? 22.635 -9.899 -13.090 1.00 46.03 322 LYS A C 1
ATOM 2642 O O . LYS A 1 322 ? 21.895 -9.887 -14.072 1.00 46.03 322 LYS A O 1
ATOM 2647 N N . GLN A 1 323 ? 22.607 -8.988 -12.123 1.00 46.19 323 GLN A N 1
ATOM 2648 C CA . GLN A 1 323 ? 21.651 -7.900 -12.062 1.00 46.19 323 GLN A CA 1
ATOM 2649 C C . GLN A 1 323 ? 21.845 -7.007 -13.284 1.00 46.19 323 GLN A C 1
ATOM 2651 O O . GLN A 1 323 ? 22.940 -6.517 -13.558 1.00 46.19 323 GLN A O 1
ATOM 2656 N N . LEU A 1 324 ? 20.766 -6.803 -14.028 1.00 45.75 324 LEU A N 1
ATOM 2657 C CA . LEU A 1 324 ? 20.594 -5.529 -14.704 1.00 45.75 324 LEU A CA 1
ATOM 2658 C C . LEU A 1 324 ? 19.871 -4.624 -13.721 1.00 45.75 324 LEU A C 1
ATOM 2660 O O . LEU A 1 324 ? 18.893 -5.092 -13.135 1.00 45.75 324 LEU A O 1
ATOM 2664 N N . PRO A 1 325 ? 20.285 -3.361 -13.571 1.00 46.91 325 PRO A N 1
ATOM 2665 C CA . PRO A 1 325 ? 19.471 -2.384 -12.871 1.00 46.91 325 PRO A CA 1
ATOM 2666 C C . PRO A 1 325 ? 18.176 -2.207 -13.669 1.00 46.91 325 PRO A C 1
ATOM 2668 O O . PRO A 1 325 ? 18.141 -1.596 -14.739 1.00 46.91 325 PRO A O 1
ATOM 2671 N N . TRP A 1 326 ? 17.113 -2.841 -13.181 1.00 47.59 326 TRP A N 1
ATOM 2672 C CA . TRP A 1 326 ? 15.785 -2.835 -13.794 1.00 47.59 326 TRP A CA 1
ATOM 2673 C C . TRP A 1 326 ? 15.112 -1.462 -13.679 1.00 47.59 326 TRP A C 1
ATOM 2675 O O . TRP A 1 326 ? 14.180 -1.179 -14.430 1.00 47.59 326 TRP A O 1
ATOM 2685 N N . VAL A 1 327 ? 15.602 -0.581 -12.798 1.00 46.44 327 VAL A N 1
ATOM 2686 C CA . VAL A 1 327 ? 15.104 0.797 -12.636 1.00 46.44 327 VAL A CA 1
ATOM 2687 C C . VAL A 1 327 ? 15.183 1.611 -13.936 1.00 46.44 327 VAL A C 1
ATOM 2689 O O . VAL A 1 327 ? 14.382 2.521 -14.130 1.00 46.44 327 VAL A O 1
ATOM 2692 N N . ASN A 1 328 ? 16.020 1.216 -14.906 1.00 44.62 328 ASN A N 1
ATOM 2693 C CA . ASN A 1 328 ? 16.040 1.836 -16.236 1.00 44.62 328 ASN A CA 1
ATOM 2694 C C . ASN A 1 328 ? 15.092 1.217 -17.291 1.00 44.62 328 ASN A C 1
ATOM 2696 O O . ASN A 1 328 ? 15.183 1.546 -18.472 1.00 44.62 328 ASN A O 1
ATOM 2700 N N . GLN A 1 329 ? 14.200 0.298 -16.914 1.00 46.03 329 GLN A N 1
ATOM 2701 C CA . GLN A 1 329 ? 13.231 -0.300 -17.846 1.00 46.03 329 GLN A CA 1
ATOM 2702 C C . GLN A 1 329 ? 11.818 0.262 -17.694 1.00 46.03 329 GLN A C 1
ATOM 2704 O O . GLN A 1 329 ? 11.079 0.290 -18.672 1.00 46.03 329 GLN A O 1
ATOM 2709 N N . ALA A 1 330 ? 11.444 0.722 -16.497 1.00 41.16 330 ALA A N 1
ATOM 2710 C CA . ALA A 1 330 ? 10.070 1.145 -16.228 1.00 41.16 330 ALA A CA 1
ATOM 2711 C C . ALA A 1 330 ? 9.779 2.604 -16.630 1.00 41.16 330 ALA A C 1
ATOM 2713 O O . ALA A 1 330 ? 8.649 2.907 -16.994 1.00 41.16 330 ALA A O 1
ATOM 2714 N N . LEU A 1 331 ? 10.777 3.502 -16.596 1.00 42.22 331 LEU A N 1
ATOM 2715 C CA . LEU A 1 331 ? 10.569 4.938 -16.870 1.00 42.22 331 LEU A CA 1
ATOM 2716 C C . LEU A 1 331 ? 11.599 5.579 -17.807 1.00 42.22 331 LEU A C 1
ATOM 2718 O O . LEU A 1 331 ? 11.324 6.622 -18.400 1.00 42.22 331 LEU A O 1
ATOM 2722 N N . SER A 1 332 ? 12.769 4.972 -18.005 1.00 45.09 332 SER A N 1
ATOM 2723 C CA . SER A 1 332 ? 13.709 5.427 -19.024 1.00 45.09 332 SER A CA 1
ATOM 2724 C C . SER A 1 332 ? 13.579 4.551 -20.262 1.00 45.09 332 SER A C 1
ATOM 2726 O O . SER A 1 332 ? 13.507 3.327 -20.202 1.00 45.09 332 SER A O 1
ATOM 2728 N N . ARG A 1 333 ? 13.515 5.209 -21.421 1.00 54.53 333 ARG A N 1
ATOM 2729 C CA . ARG A 1 333 ? 13.628 4.596 -22.745 1.00 54.53 333 ARG A CA 1
ATOM 2730 C C . ARG A 1 333 ? 14.982 3.882 -22.822 1.00 54.53 333 ARG A C 1
ATOM 2732 O O . ARG A 1 333 ? 15.959 4.458 -23.295 1.00 54.53 333 ARG A O 1
ATOM 2739 N N . SER A 1 334 ? 15.088 2.671 -22.283 1.00 64.38 334 SER A N 1
ATOM 2740 C CA . SER A 1 334 ? 16.288 1.860 -22.434 1.00 64.38 334 SER A CA 1
ATOM 2741 C C . SER A 1 334 ? 16.370 1.483 -23.905 1.00 64.38 334 SER A C 1
ATOM 2743 O O . SER A 1 334 ? 15.553 0.738 -24.444 1.00 64.38 334 SER A O 1
ATOM 2745 N N . ALA A 1 335 ? 17.326 2.092 -24.598 1.00 78.38 335 ALA A N 1
ATOM 2746 C CA . ALA A 1 335 ? 17.591 1.776 -25.985 1.00 78.38 335 ALA A CA 1
ATOM 2747 C C . ALA A 1 335 ? 18.016 0.305 -26.063 1.00 78.38 335 ALA A C 1
ATOM 2749 O O . ALA A 1 335 ? 19.058 -0.070 -25.529 1.00 78.38 335 ALA A O 1
ATOM 2750 N N . TYR A 1 336 ? 17.231 -0.539 -26.731 1.00 88.62 336 TYR A N 1
ATOM 2751 C CA . TYR A 1 336 ? 17.616 -1.922 -27.007 1.00 88.62 336 TYR A CA 1
ATOM 2752 C C . TYR A 1 336 ? 18.908 -1.968 -27.841 1.00 88.62 336 TYR A C 1
ATOM 2754 O O . TYR A 1 336 ? 19.775 -2.815 -27.606 1.00 88.62 336 TYR A O 1
ATOM 2762 N N . VAL A 1 337 ? 19.064 -1.006 -28.760 1.00 94.50 337 VAL A N 1
ATOM 2763 C CA . VAL A 1 337 ? 20.275 -0.780 -29.562 1.00 94.50 337 VAL A CA 1
ATOM 2764 C C . VAL A 1 337 ? 20.787 0.650 -29.380 1.00 94.50 337 VAL A C 1
ATOM 2766 O O . VAL A 1 337 ? 20.046 1.604 -29.601 1.00 94.50 337 VAL A O 1
ATOM 2769 N N . PHE A 1 338 ? 22.069 0.825 -29.064 1.00 96.62 338 PHE A N 1
ATOM 2770 C CA . PHE A 1 338 ? 22.734 2.128 -29.171 1.00 96.62 338 PHE A CA 1
ATOM 2771 C C . PHE A 1 338 ? 23.575 2.175 -30.448 1.00 96.62 338 PHE A C 1
ATOM 2773 O O . PHE A 1 338 ? 24.443 1.321 -30.656 1.00 96.62 338 PHE A O 1
ATOM 2780 N N . VAL A 1 339 ? 23.310 3.149 -31.320 1.00 97.88 339 VAL A N 1
ATOM 2781 C CA . VAL A 1 339 ? 24.016 3.285 -32.598 1.00 97.88 339 VAL A CA 1
ATOM 2782 C C . VAL A 1 339 ? 25.232 4.191 -32.431 1.00 97.88 339 VAL A C 1
ATOM 2784 O O . VAL A 1 339 ? 25.114 5.378 -32.125 1.00 97.88 339 VAL A O 1
ATOM 2787 N N . CYS A 1 340 ? 26.404 3.619 -32.680 1.00 98.19 340 CYS A N 1
ATOM 2788 C CA . CYS A 1 340 ? 27.696 4.279 -32.652 1.00 98.19 340 CYS A CA 1
ATOM 2789 C C . CYS A 1 340 ? 28.281 4.435 -34.062 1.00 98.19 340 CYS A C 1
ATOM 2791 O O . CYS A 1 340 ? 27.935 3.711 -34.994 1.00 98.19 340 CYS A O 1
ATOM 2793 N N . THR A 1 341 ? 29.245 5.336 -34.192 1.00 98.06 341 THR A N 1
ATOM 2794 C CA . THR A 1 341 ? 30.024 5.576 -35.416 1.00 98.06 341 THR A CA 1
ATOM 2795 C C . THR A 1 341 ? 31.519 5.587 -35.095 1.00 98.06 341 THR A C 1
ATOM 2797 O O . THR A 1 341 ? 31.903 5.992 -33.999 1.00 98.06 341 THR A O 1
ATOM 2800 N N . GLN A 1 342 ? 32.357 5.120 -36.020 1.00 97.75 342 GLN A N 1
ATOM 2801 C CA . GLN A 1 342 ? 33.819 5.179 -35.932 1.00 97.75 342 GLN A CA 1
ATOM 2802 C C . GLN A 1 342 ? 34.390 5.697 -37.258 1.00 97.75 342 GLN A C 1
ATOM 2804 O O . GLN A 1 342 ? 34.268 5.024 -38.287 1.00 97.75 342 GLN A O 1
ATOM 2809 N N . GLY A 1 343 ? 35.049 6.852 -37.193 1.00 95.50 343 GLY A N 1
ATOM 2810 C CA . GLY A 1 343 ? 35.605 7.594 -38.326 1.00 95.50 343 GLY A CA 1
ATOM 2811 C C . GLY A 1 343 ? 35.251 9.078 -38.221 1.00 95.50 343 GLY A C 1
ATOM 2812 O O . GLY A 1 343 ? 34.530 9.464 -37.301 1.00 95.50 343 GLY A O 1
ATOM 2813 N N . ASP A 1 344 ? 35.731 9.873 -39.175 1.00 94.06 344 ASP A N 1
ATOM 2814 C CA . ASP A 1 344 ? 35.590 11.341 -39.160 1.00 94.06 344 ASP A CA 1
ATOM 2815 C C . ASP A 1 344 ? 34.748 11.869 -40.339 1.00 94.06 344 ASP A C 1
ATOM 2817 O O . ASP A 1 344 ? 34.554 13.075 -40.504 1.00 94.06 344 ASP A O 1
ATOM 2821 N N . SER A 1 345 ? 34.219 10.969 -41.175 1.00 92.88 345 SER A N 1
ATOM 2822 C CA . SER A 1 345 ? 33.399 11.333 -42.332 1.00 92.88 345 SER A CA 1
ATOM 2823 C C . SER A 1 345 ? 32.053 11.945 -41.949 1.00 92.88 345 SER A C 1
ATOM 2825 O O . SER A 1 345 ? 31.248 11.336 -41.244 1.00 92.88 345 SER A O 1
ATOM 2827 N N . VAL A 1 346 ? 31.729 13.081 -42.573 1.00 91.00 346 VAL A N 1
ATOM 2828 C CA . VAL A 1 346 ? 30.411 13.742 -42.496 1.00 91.00 346 VAL A CA 1
ATOM 2829 C C . VAL A 1 346 ? 29.244 12.832 -42.915 1.00 91.00 346 VAL A C 1
ATOM 2831 O O . VAL A 1 346 ? 28.097 13.048 -42.521 1.00 91.00 346 VAL A O 1
ATOM 2834 N N . HIS A 1 347 ? 29.508 11.772 -43.687 1.00 94.12 347 HIS A N 1
ATOM 2835 C CA . HIS A 1 347 ? 28.485 10.823 -44.131 1.00 94.12 347 HIS A CA 1
ATOM 2836 C C . HIS A 1 347 ? 28.061 9.827 -43.038 1.00 94.12 347 HIS A C 1
ATOM 2838 O O . HIS A 1 347 ? 26.996 9.215 -43.152 1.00 94.12 347 HIS A O 1
ATOM 2844 N N . LEU A 1 348 ? 28.836 9.694 -41.954 1.00 95.25 348 LEU A N 1
ATOM 2845 C CA . LEU A 1 348 ? 28.512 8.809 -40.832 1.00 95.25 348 LEU A CA 1
ATOM 2846 C C . LEU A 1 348 ? 27.259 9.259 -40.078 1.00 95.25 348 LEU A C 1
ATOM 2848 O O . LEU A 1 348 ? 26.459 8.411 -39.682 1.00 95.25 348 LEU A O 1
ATOM 2852 N N . MET A 1 349 ? 27.036 10.570 -39.937 1.00 94.69 349 MET A N 1
ATOM 2853 C CA . MET A 1 349 ? 25.808 11.097 -39.332 1.00 94.69 349 MET A CA 1
ATOM 2854 C C . MET A 1 349 ? 24.576 10.674 -40.142 1.00 94.69 349 MET A C 1
ATOM 2856 O O . MET A 1 349 ? 23.613 10.155 -39.576 1.00 94.69 349 MET A O 1
ATOM 2860 N N . LYS A 1 350 ? 24.631 10.797 -41.476 1.00 94.25 350 LYS A N 1
ATOM 2861 C CA . LYS A 1 350 ? 23.545 10.356 -42.365 1.00 94.25 350 LYS A CA 1
ATOM 2862 C C . LYS A 1 350 ? 23.296 8.850 -42.241 1.00 94.25 350 LYS A C 1
ATOM 2864 O O . LYS A 1 350 ? 22.152 8.448 -42.045 1.00 94.25 350 LYS A O 1
ATOM 2869 N N . ALA A 1 351 ? 24.349 8.032 -42.283 1.00 95.75 351 ALA A N 1
ATOM 2870 C CA . ALA A 1 351 ? 24.239 6.579 -42.133 1.00 95.75 351 ALA A CA 1
ATOM 2871 C C . ALA A 1 351 ? 23.650 6.172 -40.769 1.00 95.75 351 ALA A C 1
ATOM 2873 O O . ALA A 1 351 ? 22.813 5.273 -40.683 1.00 95.75 351 ALA A O 1
ATOM 2874 N N . ARG A 1 352 ? 24.030 6.876 -39.697 1.00 96.56 352 ARG A N 1
ATOM 2875 C CA . ARG A 1 352 ? 23.482 6.678 -38.351 1.00 96.56 352 ARG A CA 1
ATOM 2876 C C . ARG A 1 352 ? 21.995 7.011 -38.277 1.00 96.56 352 ARG A C 1
ATOM 2878 O O . ARG A 1 352 ? 21.233 6.207 -37.749 1.00 96.56 352 ARG A O 1
ATOM 2885 N N . VAL A 1 353 ? 21.574 8.147 -38.836 1.00 95.56 353 VAL A N 1
ATOM 2886 C CA . VAL A 1 353 ? 20.154 8.535 -38.904 1.00 95.56 353 VAL A CA 1
ATOM 2887 C C . VAL A 1 353 ? 19.349 7.526 -39.728 1.00 95.56 353 VAL A C 1
ATOM 2889 O O . VAL A 1 353 ? 18.265 7.130 -39.310 1.00 95.56 353 VAL A O 1
ATOM 2892 N N . GLN A 1 354 ? 19.889 7.050 -40.855 1.00 95.88 354 GLN A N 1
ATOM 2893 C CA . GLN A 1 354 ? 19.249 6.008 -41.664 1.00 95.88 354 GLN A CA 1
ATOM 2894 C C . GLN A 1 354 ? 19.069 4.703 -40.881 1.00 95.88 354 GLN A C 1
ATOM 2896 O O . GLN A 1 354 ? 17.988 4.117 -40.920 1.00 95.88 354 GLN A O 1
ATOM 2901 N N . LEU A 1 355 ? 20.095 4.257 -40.148 1.00 97.25 355 LEU A N 1
ATOM 2902 C CA . LEU A 1 355 ? 20.004 3.051 -39.325 1.00 97.25 355 LEU A CA 1
ATOM 2903 C C . LEU A 1 355 ? 18.975 3.203 -38.201 1.00 97.25 355 LEU A C 1
ATOM 2905 O O . LEU A 1 355 ? 18.190 2.289 -37.972 1.00 97.25 355 LEU A O 1
ATOM 2909 N N . ILE A 1 356 ? 18.936 4.355 -37.530 1.00 96.62 356 ILE A N 1
ATOM 2910 C CA . ILE A 1 356 ? 17.926 4.644 -36.501 1.00 96.62 356 ILE A CA 1
ATOM 2911 C C . ILE A 1 356 ? 16.521 4.625 -37.098 1.00 96.62 356 ILE A C 1
ATOM 2913 O O . ILE A 1 356 ? 15.638 3.970 -36.551 1.00 96.62 356 ILE A O 1
ATOM 2917 N N . GLY A 1 357 ? 16.322 5.274 -38.248 1.00 95.88 357 GLY A N 1
ATOM 2918 C CA . GLY A 1 357 ? 15.044 5.253 -38.957 1.00 95.88 357 GLY A CA 1
ATOM 2919 C C . GLY A 1 357 ? 14.609 3.833 -39.331 1.00 95.88 357 GLY A C 1
ATOM 2920 O O . GLY A 1 357 ? 13.442 3.484 -39.153 1.00 95.88 357 GLY A O 1
ATOM 2921 N N . LEU A 1 358 ? 15.544 2.989 -39.783 1.00 96.62 358 LEU A N 1
ATOM 2922 C CA . LEU A 1 358 ? 15.282 1.575 -40.059 1.00 96.62 358 LEU A CA 1
ATOM 2923 C C . LEU A 1 358 ? 14.870 0.818 -38.790 1.00 96.62 358 LEU A C 1
ATOM 2925 O O . LEU A 1 358 ? 13.859 0.121 -38.816 1.00 96.62 358 LEU A O 1
ATOM 2929 N N . LEU A 1 359 ? 15.623 0.963 -37.695 1.00 95.88 359 LEU A N 1
ATOM 2930 C CA . LEU A 1 359 ? 15.351 0.298 -36.417 1.00 95.88 359 LEU A CA 1
ATOM 2931 C C . LEU A 1 359 ? 13.992 0.720 -35.836 1.00 95.88 359 LEU A C 1
ATOM 2933 O O . LEU A 1 359 ? 13.208 -0.140 -35.445 1.00 95.88 359 LEU A O 1
ATOM 2937 N N . TRP A 1 360 ? 13.652 2.011 -35.869 1.00 94.38 360 TRP A N 1
ATOM 2938 C CA . TRP A 1 360 ? 12.329 2.493 -35.458 1.00 94.38 360 TRP A CA 1
ATOM 2939 C C . TRP A 1 360 ? 11.204 1.968 -36.353 1.00 94.38 360 TRP A C 1
ATOM 2941 O O . TRP A 1 360 ? 10.153 1.587 -35.838 1.00 94.38 360 TRP A O 1
ATOM 2951 N N . LYS A 1 361 ? 11.418 1.874 -37.674 1.00 94.38 361 LYS A N 1
ATOM 2952 C CA . LYS A 1 361 ? 10.432 1.305 -38.611 1.00 94.38 361 LYS A CA 1
ATOM 2953 C C . LYS A 1 361 ? 10.090 -0.152 -38.280 1.00 94.38 361 LYS A C 1
ATOM 2955 O O . LYS A 1 361 ? 8.955 -0.566 -38.489 1.00 94.38 361 LYS A O 1
ATOM 2960 N N . ILE A 1 362 ? 11.048 -0.912 -37.748 1.00 94.25 362 ILE A N 1
ATOM 2961 C CA . ILE A 1 362 ? 10.845 -2.293 -37.275 1.00 94.25 362 ILE A CA 1
ATOM 2962 C C . ILE A 1 362 ? 10.582 -2.376 -35.761 1.00 94.25 362 ILE A C 1
ATOM 2964 O O . ILE A 1 362 ? 10.736 -3.443 -35.174 1.00 94.25 362 ILE A O 1
ATOM 2968 N N . GLN A 1 363 ? 10.194 -1.260 -35.131 1.00 92.12 363 GLN A N 1
ATOM 2969 C CA . GLN A 1 363 ? 9.839 -1.152 -33.710 1.00 92.12 363 GLN A CA 1
ATOM 2970 C C . GLN A 1 363 ? 10.945 -1.585 -32.732 1.00 92.12 363 GLN A C 1
ATOM 2972 O O . GLN A 1 363 ? 10.665 -2.002 -31.611 1.00 92.12 363 GLN A O 1
ATOM 2977 N N . VAL A 1 364 ? 12.215 -1.454 -33.122 1.00 92.00 364 VAL A N 1
ATOM 2978 C CA . VAL A 1 364 ? 13.357 -1.693 -32.233 1.00 92.00 364 VAL A CA 1
ATOM 2979 C C . VAL A 1 364 ? 13.713 -0.388 -31.514 1.00 92.00 364 VAL A C 1
ATOM 2981 O O . VAL A 1 364 ? 14.130 0.568 -32.175 1.00 92.00 364 VAL A O 1
ATOM 2984 N N . PRO A 1 365 ? 13.602 -0.315 -30.171 1.00 90.94 365 PRO A N 1
ATOM 2985 C CA . PRO A 1 365 ? 13.987 0.877 -29.426 1.00 90.94 365 PRO A CA 1
ATOM 2986 C C . PRO A 1 365 ? 15.482 1.152 -29.600 1.00 90.94 365 PRO A C 1
ATOM 2988 O O . PRO A 1 365 ? 16.321 0.321 -29.244 1.00 90.94 365 PRO A O 1
ATOM 2991 N N . CYS A 1 366 ? 15.839 2.316 -30.133 1.00 94.81 366 CYS A N 1
ATOM 2992 C CA . CYS A 1 366 ? 17.236 2.692 -30.319 1.00 94.81 366 CYS A CA 1
ATOM 2993 C C . CYS A 1 366 ? 17.502 4.177 -30.063 1.00 94.81 366 CYS A C 1
ATOM 2995 O O . CYS A 1 366 ? 16.609 5.010 -30.210 1.00 94.81 366 CYS A O 1
ATOM 2997 N N . GLU A 1 367 ? 18.751 4.492 -29.713 1.00 95.38 367 GLU A N 1
ATOM 2998 C CA . GLU A 1 367 ? 19.262 5.852 -29.491 1.00 95.38 367 GLU A CA 1
ATOM 2999 C C . GLU A 1 367 ? 20.662 6.024 -30.112 1.00 95.38 367 GLU A C 1
ATOM 3001 O O . GLU A 1 367 ? 21.361 5.048 -30.397 1.00 95.38 367 GLU A O 1
ATOM 3006 N N . CYS A 1 368 ? 21.097 7.276 -30.277 1.00 96.62 368 CYS A N 1
ATOM 3007 C CA . CYS A 1 368 ? 22.492 7.634 -30.523 1.00 96.62 368 CYS A CA 1
ATOM 3008 C C . CYS A 1 368 ? 22.847 8.991 -29.900 1.00 96.62 368 CYS A C 1
ATOM 3010 O O . CYS A 1 368 ? 21.993 9.672 -29.332 1.00 96.62 368 CYS A O 1
ATOM 3012 N N . LEU A 1 369 ? 24.109 9.411 -30.028 1.00 95.12 369 LEU A N 1
ATOM 3013 C CA . LEU A 1 369 ? 24.492 10.802 -29.773 1.00 95.12 369 LEU A CA 1
ATOM 3014 C C . LEU A 1 369 ? 24.085 11.699 -30.952 1.00 95.12 369 LEU A C 1
ATOM 3016 O O . LEU A 1 369 ? 24.314 11.343 -32.106 1.00 95.12 369 LEU A O 1
ATOM 3020 N N . TYR A 1 370 ? 23.519 12.870 -30.649 1.00 92.31 370 TYR A N 1
ATOM 3021 C CA . TYR A 1 370 ? 23.058 13.868 -31.629 1.00 92.31 370 TYR A CA 1
ATOM 3022 C C . TYR A 1 370 ? 24.145 14.878 -32.033 1.00 92.31 370 TYR A C 1
ATOM 3024 O O . TYR A 1 370 ? 23.848 16.008 -32.403 1.00 92.31 370 TYR A O 1
ATOM 3032 N N . THR A 1 371 ? 25.413 14.492 -31.933 1.00 92.50 371 THR A N 1
ATOM 3033 C CA . THR A 1 371 ? 26.554 15.278 -32.418 1.00 92.50 371 THR A CA 1
ATOM 3034 C C . THR A 1 371 ? 27.059 14.669 -33.717 1.00 92.50 371 THR A C 1
ATOM 3036 O O . THR A 1 371 ? 26.946 13.461 -33.884 1.00 92.50 371 THR A O 1
ATOM 3039 N N . GLU A 1 372 ? 27.598 15.452 -34.651 1.00 90.75 372 GLU A N 1
ATOM 3040 C CA . GLU A 1 372 ? 27.971 14.936 -35.981 1.00 90.75 372 GLU A CA 1
ATOM 3041 C C . GLU A 1 372 ? 29.033 13.829 -35.903 1.00 90.75 372 GLU A C 1
ATOM 3043 O O . GLU A 1 372 ? 28.745 12.698 -36.293 1.00 90.75 372 GLU A O 1
ATOM 3048 N N . ASN A 1 373 ? 30.184 14.111 -35.280 1.00 92.62 373 ASN A N 1
ATOM 3049 C CA . ASN A 1 373 ? 31.329 13.192 -35.193 1.00 92.62 373 ASN A CA 1
ATOM 3050 C C . ASN A 1 373 ? 31.771 12.932 -33.734 1.00 92.62 373 ASN A C 1
ATOM 3052 O O . ASN A 1 373 ? 32.837 13.379 -33.309 1.00 92.62 373 ASN A O 1
ATOM 3056 N N . PRO A 1 374 ? 30.958 12.259 -32.901 1.00 95.62 374 PRO A N 1
ATOM 3057 C CA . PRO A 1 374 ? 31.353 11.925 -31.540 1.00 95.62 374 PRO A CA 1
ATOM 3058 C C . PRO A 1 374 ? 32.451 10.861 -31.536 1.00 95.62 374 PRO A C 1
ATOM 3060 O O . PRO A 1 374 ? 32.345 9.846 -32.220 1.00 95.62 374 PRO A O 1
ATOM 3063 N N . ALA A 1 375 ? 33.452 11.017 -30.673 1.00 96.81 375 ALA A N 1
ATOM 3064 C CA . ALA A 1 375 ? 34.453 9.976 -30.460 1.00 96.81 375 ALA A CA 1
ATOM 3065 C C . ALA A 1 375 ? 33.792 8.661 -29.995 1.00 96.81 375 ALA A C 1
ATOM 3067 O O . ALA A 1 375 ? 32.891 8.667 -29.149 1.00 96.81 375 ALA A O 1
ATOM 3068 N N . LEU A 1 376 ? 34.230 7.513 -30.528 1.00 97.06 376 LEU A N 1
ATOM 3069 C CA . LEU A 1 376 ? 33.667 6.206 -30.161 1.00 97.06 376 LEU A CA 1
ATOM 3070 C C . LEU A 1 376 ? 33.721 5.914 -28.650 1.00 97.06 376 LEU A C 1
ATOM 3072 O O . LEU A 1 376 ? 32.707 5.442 -28.138 1.00 97.06 376 LEU A O 1
ATOM 3076 N N . PRO A 1 377 ? 34.803 6.222 -27.902 1.00 97.50 377 PRO A N 1
ATOM 3077 C CA . PRO A 1 377 ? 34.821 6.019 -26.452 1.00 97.50 377 PRO A CA 1
ATOM 3078 C C . PRO A 1 377 ? 33.659 6.709 -25.723 1.00 97.50 377 PRO A C 1
ATOM 3080 O O . PRO A 1 377 ? 33.004 6.077 -24.900 1.00 97.50 377 PRO A O 1
ATOM 3083 N N . LEU A 1 378 ? 33.332 7.953 -26.093 1.00 96.19 378 LEU A N 1
ATOM 3084 C CA . LEU A 1 378 ? 32.212 8.704 -25.515 1.00 96.19 378 LEU A CA 1
ATOM 3085 C C . LEU A 1 378 ? 30.856 8.065 -25.857 1.00 96.19 378 LEU A C 1
ATOM 3087 O O . LEU A 1 378 ? 29.960 7.993 -25.016 1.00 96.19 378 LEU A O 1
ATOM 3091 N N . GLN A 1 379 ? 30.697 7.571 -27.088 1.00 97.44 379 GLN A N 1
ATOM 3092 C CA . GLN A 1 379 ? 29.485 6.856 -27.503 1.00 97.44 379 GLN A CA 1
ATOM 3093 C C . GLN A 1 379 ? 29.312 5.546 -26.727 1.00 97.44 379 GLN A C 1
ATOM 3095 O O . GLN A 1 379 ? 28.208 5.250 -26.279 1.00 97.44 379 GLN A O 1
ATOM 3100 N N . LEU A 1 380 ? 30.393 4.783 -26.533 1.00 95.69 380 LEU A N 1
ATOM 3101 C CA . LEU A 1 380 ? 30.381 3.540 -25.757 1.00 95.69 380 LEU A CA 1
ATOM 3102 C C . LEU A 1 380 ? 30.091 3.802 -24.276 1.00 95.69 380 LEU A C 1
ATOM 3104 O O . LEU A 1 380 ? 29.293 3.086 -23.677 1.00 95.69 380 LEU A O 1
ATOM 3108 N N . GLU A 1 381 ? 30.675 4.851 -23.695 1.00 90.19 381 GLU A N 1
ATOM 3109 C CA . GLU A 1 381 ? 30.357 5.289 -22.335 1.00 90.19 381 GLU A CA 1
ATOM 3110 C C . GLU A 1 381 ? 28.866 5.633 -22.207 1.00 90.19 381 GLU A C 1
ATOM 3112 O O . GLU A 1 381 ? 28.198 5.186 -21.272 1.00 90.19 381 GLU A O 1
ATOM 3117 N N . ARG A 1 382 ? 28.307 6.371 -23.176 1.00 91.06 382 ARG A N 1
ATOM 3118 C CA . ARG A 1 382 ? 26.878 6.705 -23.187 1.00 91.06 382 ARG A CA 1
ATOM 3119 C C . ARG A 1 382 ? 25.996 5.469 -23.365 1.00 91.06 382 ARG A C 1
ATOM 3121 O O . ARG A 1 382 ? 25.005 5.354 -22.649 1.00 91.06 382 ARG A O 1
ATOM 3128 N N . ALA A 1 383 ? 26.359 4.552 -24.261 1.00 91.75 383 ALA A N 1
ATOM 3129 C CA . ALA A 1 383 ? 25.661 3.284 -24.468 1.00 91.75 383 ALA A CA 1
ATOM 3130 C C . ALA A 1 383 ? 25.616 2.450 -23.179 1.00 91.75 383 ALA A C 1
ATOM 3132 O O . ALA A 1 383 ? 24.562 1.921 -22.824 1.00 91.75 383 ALA A O 1
ATOM 3133 N N . ASN A 1 384 ? 26.730 2.406 -22.441 1.00 84.75 384 ASN A N 1
ATOM 3134 C CA . ASN A 1 384 ? 26.822 1.733 -21.146 1.00 84.75 384 ASN A CA 1
ATOM 3135 C C . ASN A 1 384 ? 25.950 2.418 -20.084 1.00 84.75 384 ASN A C 1
ATOM 3137 O O . ASN A 1 384 ? 25.184 1.736 -19.410 1.00 84.75 384 ASN A O 1
ATOM 3141 N N . LYS A 1 385 ? 25.985 3.757 -19.981 1.00 82.31 385 LYS A N 1
ATOM 3142 C CA . LYS A 1 385 ? 25.104 4.527 -19.073 1.00 82.31 385 LYS A CA 1
ATOM 3143 C C . LYS A 1 385 ? 23.614 4.343 -19.386 1.00 82.31 385 LYS A C 1
ATOM 3145 O O . LYS A 1 385 ? 22.777 4.497 -18.504 1.00 82.31 385 LYS A O 1
ATOM 3150 N N . LYS A 1 386 ? 23.280 4.038 -20.643 1.00 82.62 386 LYS A N 1
ATOM 3151 C CA . LYS A 1 386 ? 21.922 3.740 -21.123 1.00 82.62 386 LYS A CA 1
ATOM 3152 C C . LYS A 1 386 ? 21.563 2.253 -21.063 1.00 82.62 386 LYS A C 1
ATOM 3154 O O . LYS A 1 386 ? 20.444 1.900 -21.424 1.00 82.62 386 LYS A O 1
ATOM 3159 N N . TYR A 1 387 ? 22.487 1.402 -20.613 1.00 81.88 387 TYR A N 1
ATOM 3160 C CA . TYR A 1 387 ? 22.318 -0.049 -20.499 1.00 81.88 387 TYR A CA 1
ATOM 3161 C C . TYR A 1 387 ? 21.871 -0.723 -21.802 1.00 81.88 387 TYR A C 1
ATOM 3163 O O . TYR A 1 387 ? 21.093 -1.680 -21.782 1.00 81.88 387 TYR A O 1
ATOM 3171 N N . ALA A 1 388 ? 22.366 -0.236 -22.943 1.00 88.38 388 ALA A N 1
ATOM 3172 C CA . ALA A 1 388 ? 22.001 -0.801 -24.232 1.00 88.38 388 ALA A CA 1
ATOM 3173 C C . ALA A 1 388 ? 22.429 -2.271 -24.333 1.00 88.38 388 ALA A C 1
ATOM 3175 O O . ALA A 1 388 ? 23.579 -2.617 -24.055 1.00 88.38 388 ALA A O 1
ATOM 3176 N N . LEU A 1 389 ? 21.507 -3.151 -24.737 1.00 89.50 389 LEU A N 1
ATOM 3177 C CA . LEU A 1 389 ? 21.813 -4.578 -24.883 1.00 89.50 389 LEU A CA 1
ATOM 3178 C C . LEU A 1 389 ? 22.766 -4.816 -26.058 1.00 89.50 389 LEU A C 1
ATOM 3180 O O . LEU A 1 389 ? 23.691 -5.633 -25.974 1.00 89.50 389 LEU A O 1
ATOM 3184 N N . TRP A 1 390 ? 22.523 -4.086 -27.143 1.00 94.69 390 TRP A N 1
ATOM 3185 C CA . TRP A 1 390 ? 23.303 -4.138 -28.363 1.00 94.69 390 TRP A CA 1
ATOM 3186 C C . TRP A 1 390 ? 23.935 -2.785 -28.669 1.00 94.69 390 TRP A C 1
ATOM 3188 O O . TRP A 1 390 ? 23.304 -1.738 -28.538 1.00 94.69 390 TRP A O 1
ATOM 3198 N N . ILE A 1 391 ? 25.174 -2.819 -29.150 1.00 97.38 391 ILE A N 1
ATOM 3199 C CA . ILE A 1 391 ? 25.870 -1.649 -29.683 1.00 97.38 391 ILE A CA 1
ATOM 3200 C C . ILE A 1 391 ? 26.094 -1.884 -31.174 1.00 97.38 391 ILE A C 1
ATOM 3202 O O . ILE A 1 391 ? 26.822 -2.802 -31.556 1.00 97.38 391 ILE A O 1
ATOM 3206 N N . ALA A 1 392 ? 25.460 -1.070 -32.014 1.00 98.12 392 ALA A N 1
ATOM 3207 C CA . ALA A 1 392 ? 25.621 -1.107 -33.464 1.00 98.12 392 ALA A CA 1
ATOM 3208 C C . ALA A 1 392 ? 26.666 -0.071 -33.879 1.00 98.12 392 ALA A C 1
ATOM 3210 O O . ALA A 1 392 ? 26.393 1.121 -33.839 1.00 98.12 392 ALA A O 1
ATOM 3211 N N . VAL A 1 393 ? 27.866 -0.503 -34.264 1.00 98.31 393 VAL A N 1
ATOM 3212 C CA . VAL A 1 393 ? 28.949 0.387 -34.697 1.00 98.31 393 VAL A CA 1
ATOM 3213 C C . VAL A 1 393 ? 28.996 0.443 -36.222 1.00 98.31 393 VAL A C 1
ATOM 3215 O O . VAL A 1 393 ? 29.260 -0.563 -36.888 1.00 98.31 393 VAL A O 1
ATOM 3218 N N . ILE A 1 394 ? 28.773 1.634 -36.768 1.00 98.12 394 ILE A N 1
ATOM 3219 C CA . ILE A 1 394 ? 28.992 1.959 -38.177 1.00 98.12 394 ILE A CA 1
ATOM 3220 C C . ILE A 1 394 ? 30.446 2.405 -38.332 1.00 98.12 394 ILE A C 1
ATOM 3222 O O . ILE A 1 394 ? 30.867 3.384 -37.717 1.00 98.12 394 ILE A O 1
ATOM 3226 N N . TYR A 1 395 ? 31.220 1.697 -39.146 1.00 97.81 395 TYR A N 1
ATOM 3227 C CA . TYR A 1 395 ? 32.576 2.113 -39.492 1.00 97.81 395 TYR A CA 1
ATOM 3228 C C . TYR A 1 395 ? 32.564 2.842 -40.830 1.00 97.81 395 TYR A C 1
ATOM 3230 O O . TYR A 1 395 ? 31.848 2.434 -41.739 1.00 97.81 395 TYR A O 1
ATOM 3238 N N . GLU A 1 396 ? 33.412 3.855 -40.983 1.00 96.25 396 GLU A N 1
ATOM 3239 C CA . GLU A 1 396 ? 33.553 4.589 -42.248 1.00 96.25 396 GLU A CA 1
ATOM 3240 C C . GLU A 1 396 ? 33.859 3.670 -43.438 1.00 96.25 396 GLU A C 1
ATOM 3242 O O . GLU A 1 396 ? 33.257 3.804 -44.497 1.00 96.25 396 GLU A O 1
ATOM 3247 N N . LYS A 1 397 ? 34.694 2.644 -43.232 1.00 96.44 397 LYS A N 1
ATOM 3248 C CA . LYS A 1 397 ? 35.003 1.619 -44.246 1.00 96.44 397 LYS A CA 1
ATOM 3249 C C . LYS A 1 397 ? 33.805 0.766 -44.699 1.00 96.44 397 LYS A C 1
ATOM 3251 O O . LYS A 1 397 ? 33.968 -0.044 -45.600 1.00 96.44 397 LYS A O 1
ATOM 3256 N N . TYR A 1 398 ? 32.654 0.858 -44.029 1.00 97.12 398 TYR A N 1
ATOM 3257 C CA . TYR A 1 398 ? 31.414 0.168 -44.419 1.00 97.12 398 TYR A CA 1
ATOM 3258 C C . TYR A 1 398 ? 30.479 1.063 -45.239 1.00 97.12 398 TYR A C 1
ATOM 3260 O O . TYR A 1 398 ? 29.409 0.613 -45.653 1.00 97.12 398 TYR A O 1
ATOM 3268 N N . LEU A 1 399 ? 30.862 2.324 -45.452 1.00 95.75 399 LEU A N 1
ATOM 3269 C CA . LEU A 1 399 ? 30.181 3.221 -46.367 1.00 95.75 399 LEU A CA 1
ATOM 3270 C C . LEU A 1 399 ? 30.729 2.995 -47.772 1.00 95.75 399 LEU A C 1
ATOM 3272 O O . LEU A 1 399 ? 31.934 3.106 -48.004 1.00 95.75 399 LEU A O 1
ATOM 3276 N N . VAL A 1 400 ? 29.837 2.721 -48.716 1.00 94.19 400 VAL A N 1
ATOM 3277 C CA . VAL A 1 400 ? 30.193 2.564 -50.121 1.00 94.19 400 VAL A CA 1
ATOM 3278 C C . VAL A 1 400 ? 29.815 3.805 -50.894 1.00 94.19 400 VAL A C 1
ATOM 3280 O O . VAL A 1 400 ? 28.679 4.292 -50.839 1.00 94.19 400 VAL A O 1
ATOM 3283 N N . LYS A 1 401 ? 30.821 4.333 -51.599 1.00 88.31 401 LYS A N 1
ATOM 3284 C CA . LYS A 1 401 ? 30.635 5.429 -52.537 1.00 88.31 401 LYS A CA 1
ATOM 3285 C C . LYS A 1 401 ? 29.726 4.939 -53.660 1.00 88.31 401 LYS A C 1
ATOM 3287 O O . LYS A 1 401 ? 29.980 3.859 -54.196 1.00 88.31 401 LYS A O 1
ATOM 3292 N N . PRO A 1 402 ? 28.704 5.713 -54.038 1.00 81.88 402 PRO A N 1
ATOM 3293 C CA . PRO A 1 402 ? 27.940 5.411 -55.237 1.00 81.88 402 PRO A CA 1
ATOM 3294 C C . PRO A 1 402 ? 28.909 5.310 -56.418 1.00 81.88 402 PRO A C 1
ATOM 3296 O O . PRO A 1 402 ? 29.757 6.186 -56.610 1.00 81.88 402 PRO A O 1
ATOM 3299 N N . GLN A 1 403 ? 28.816 4.219 -57.178 1.00 79.12 403 GLN A N 1
ATOM 3300 C CA . GLN A 1 403 ? 29.512 4.129 -58.453 1.00 79.12 403 GLN A CA 1
ATOM 3301 C C . GLN A 1 403 ? 28.915 5.217 -59.339 1.00 79.12 403 GLN A C 1
ATOM 3303 O O . GLN A 1 403 ? 27.713 5.214 -59.595 1.00 79.12 403 GLN A O 1
ATOM 3308 N N . THR A 1 404 ? 29.730 6.189 -59.740 1.00 70.50 404 THR A N 1
ATOM 3309 C CA . THR A 1 404 ? 29.329 7.200 -60.714 1.00 70.50 404 THR A CA 1
ATOM 3310 C C . THR A 1 404 ? 29.088 6.487 -62.035 1.00 70.50 404 THR A C 1
ATOM 3312 O O . THR A 1 404 ? 30.022 6.267 -62.804 1.00 70.50 404 THR A O 1
ATOM 3315 N N . THR A 1 405 ? 27.847 6.074 -62.279 1.00 66.75 405 THR A N 1
ATOM 3316 C CA . THR A 1 405 ? 27.389 5.727 -63.617 1.00 66.75 405 THR A CA 1
ATOM 3317 C C . THR A 1 405 ? 27.448 7.017 -64.414 1.00 66.75 405 THR A C 1
ATOM 3319 O O . THR A 1 405 ? 26.716 7.964 -64.133 1.00 66.75 405 THR A O 1
ATOM 3322 N N . THR A 1 406 ? 28.402 7.099 -65.335 1.00 62.66 406 THR A N 1
ATOM 3323 C CA . THR A 1 406 ? 28.568 8.209 -66.276 1.00 62.66 406 THR A CA 1
ATOM 3324 C C . THR A 1 406 ? 27.430 8.198 -67.298 1.00 62.66 406 THR A C 1
ATOM 3326 O O . THR A 1 406 ? 27.671 8.001 -68.483 1.00 62.66 406 THR A O 1
ATOM 3329 N N . ASP A 1 407 ? 26.193 8.376 -66.841 1.00 61.28 407 ASP A N 1
ATOM 3330 C CA . ASP A 1 407 ? 25.060 8.696 -67.703 1.00 61.28 407 ASP A CA 1
ATOM 3331 C C . ASP A 1 407 ? 24.975 10.216 -67.796 1.00 61.28 407 ASP A C 1
ATOM 3333 O O . ASP A 1 407 ? 24.826 10.929 -66.803 1.00 61.28 407 ASP A O 1
ATOM 3337 N N . THR A 1 408 ? 25.189 10.713 -69.007 1.00 60.81 408 THR A N 1
ATOM 3338 C CA . THR A 1 408 ? 25.676 12.067 -69.285 1.00 60.81 408 THR A CA 1
ATOM 3339 C C . THR A 1 408 ? 24.596 13.154 -69.255 1.00 60.81 408 THR A C 1
ATOM 3341 O O . THR A 1 408 ? 24.923 14.309 -69.495 1.00 60.81 408 THR A O 1
ATOM 3344 N N . ASP A 1 409 ? 23.347 12.833 -68.899 1.00 64.25 409 ASP A N 1
ATOM 3345 C CA . ASP A 1 409 ? 22.198 13.707 -69.194 1.00 64.25 409 ASP A CA 1
ATOM 3346 C C . ASP A 1 409 ? 21.297 14.080 -67.994 1.00 64.25 409 ASP A C 1
ATOM 3348 O O . ASP A 1 409 ? 20.195 14.591 -68.191 1.00 64.25 409 ASP A O 1
ATOM 3352 N N . SER A 1 410 ? 21.732 13.910 -66.734 1.00 63.81 410 SER A N 1
ATOM 3353 C CA . SER A 1 410 ? 20.955 14.410 -65.578 1.00 63.81 410 SER A CA 1
ATOM 3354 C C . SER A 1 410 ? 21.791 15.237 -64.593 1.00 63.81 410 SER A C 1
ATOM 3356 O O . SER A 1 410 ? 22.697 14.732 -63.939 1.00 63.81 410 SER A O 1
ATOM 3358 N N . ASN A 1 411 ? 21.460 16.526 -64.470 1.00 63.03 411 ASN A N 1
ATOM 3359 C CA . ASN A 1 411 ? 22.157 17.508 -63.623 1.00 63.03 411 ASN A CA 1
ATOM 3360 C C . ASN A 1 411 ? 21.804 17.426 -62.122 1.00 63.03 411 ASN A C 1
ATOM 3362 O O . ASN A 1 411 ? 22.103 18.360 -61.382 1.00 63.03 411 ASN A O 1
ATOM 3366 N N . ASP A 1 412 ? 21.180 16.341 -61.653 1.00 61.97 412 ASP A N 1
ATOM 3367 C CA . ASP A 1 412 ? 20.712 16.233 -60.262 1.00 61.97 412 ASP A CA 1
ATOM 3368 C C . ASP A 1 412 ? 21.056 14.885 -59.611 1.00 61.97 412 ASP A C 1
ATOM 3370 O O . ASP A 1 412 ? 20.234 14.213 -58.989 1.00 61.97 412 ASP A O 1
ATOM 3374 N N . THR A 1 413 ? 22.306 14.444 -59.760 1.00 57.44 413 THR A N 1
ATOM 3375 C CA . THR A 1 413 ? 22.802 13.258 -59.054 1.00 57.44 413 THR A CA 1
ATOM 3376 C C . THR A 1 413 ? 23.423 13.661 -57.721 1.00 57.44 413 THR A C 1
ATOM 3378 O O . THR A 1 413 ? 24.644 13.791 -57.596 1.00 57.44 413 THR A O 1
ATOM 3381 N N . THR A 1 414 ? 22.598 13.824 -56.682 1.00 69.88 414 THR A N 1
ATOM 3382 C CA . THR A 1 414 ? 23.099 13.789 -55.300 1.00 69.88 414 THR A CA 1
ATOM 3383 C C . THR A 1 414 ? 23.566 12.366 -55.007 1.00 69.88 414 THR A C 1
ATOM 3385 O O . THR A 1 414 ? 22.805 11.501 -54.580 1.00 69.88 414 THR A O 1
ATOM 3388 N N . ALA A 1 415 ? 24.840 12.106 -55.288 1.00 72.56 415 ALA A N 1
ATOM 3389 C CA . ALA A 1 415 ? 25.459 10.806 -55.115 1.00 72.56 415 ALA A CA 1
ATOM 3390 C C . ALA A 1 415 ? 25.317 10.357 -53.643 1.00 72.56 415 ALA A C 1
ATOM 3392 O O . ALA A 1 415 ? 25.961 10.891 -52.734 1.00 72.56 415 ALA A O 1
ATOM 3393 N N . GLN A 1 416 ? 24.425 9.397 -53.384 1.00 82.94 416 GLN A N 1
ATOM 3394 C CA . GLN A 1 416 ? 24.100 8.959 -52.031 1.00 82.94 416 GLN A CA 1
ATOM 3395 C C . GLN A 1 416 ? 24.987 7.784 -51.619 1.00 82.94 416 GLN A C 1
ATOM 3397 O O . GLN A 1 416 ? 24.919 6.700 -52.190 1.00 82.94 416 GLN A O 1
ATOM 3402 N N . TRP A 1 417 ? 25.802 7.997 -50.588 1.00 89.56 417 TRP A N 1
ATOM 3403 C CA . TRP A 1 417 ? 26.516 6.917 -49.913 1.00 89.56 417 TRP A CA 1
ATOM 3404 C C . TRP A 1 417 ? 25.535 5.903 -49.330 1.00 89.56 417 TRP A C 1
ATOM 3406 O O . TRP A 1 417 ? 24.515 6.282 -48.743 1.00 89.56 417 TRP A O 1
ATOM 3416 N N . THR A 1 418 ? 25.867 4.623 -49.472 1.00 92.25 418 THR A N 1
ATOM 3417 C CA . THR A 1 418 ? 25.084 3.512 -48.923 1.00 92.25 418 THR A CA 1
ATOM 3418 C C . THR A 1 418 ? 25.878 2.803 -47.833 1.00 92.25 418 THR A C 1
ATOM 3420 O O . THR A 1 418 ? 27.106 2.734 -47.879 1.00 92.25 418 THR A O 1
ATOM 3423 N N . LEU A 1 419 ? 25.180 2.326 -46.804 1.00 95.12 419 LEU A N 1
ATOM 3424 C CA . LEU A 1 419 ? 25.770 1.558 -45.713 1.00 95.12 419 LEU A CA 1
ATOM 3425 C C . LEU A 1 419 ? 25.626 0.070 -46.037 1.00 95.12 419 LEU A C 1
ATOM 3427 O O . LEU A 1 419 ? 24.508 -0.427 -46.087 1.00 95.12 419 LEU A O 1
ATOM 3431 N N . GLU A 1 420 ? 26.732 -0.646 -46.239 1.00 96.44 420 GLU A N 1
ATOM 3432 C CA . GLU A 1 420 ? 26.681 -2.071 -46.611 1.00 96.44 420 GLU A CA 1
ATOM 3433 C C . GLU A 1 420 ? 26.434 -2.996 -45.420 1.00 96.44 420 GLU A C 1
ATOM 3435 O O . GLU A 1 420 ? 25.723 -3.999 -45.517 1.00 96.44 420 GLU A O 1
ATOM 3440 N N . LYS A 1 421 ? 27.077 -2.701 -44.288 1.00 97.38 421 LYS A N 1
ATOM 3441 C CA . LYS A 1 421 ? 27.013 -3.525 -43.081 1.00 97.38 421 LYS A CA 1
ATOM 3442 C C . LYS A 1 421 ? 27.338 -2.727 -41.827 1.00 97.38 421 LYS A C 1
ATOM 3444 O O . LYS A 1 421 ? 27.921 -1.649 -41.883 1.00 97.38 421 LYS A O 1
ATOM 3449 N N . ILE A 1 422 ? 27.000 -3.294 -40.679 1.00 97.94 422 ILE A N 1
ATOM 3450 C CA . ILE A 1 422 ? 27.340 -2.774 -39.355 1.00 97.94 422 ILE A CA 1
ATOM 3451 C C . ILE A 1 422 ? 28.069 -3.833 -38.544 1.00 97.94 422 ILE A C 1
ATOM 3453 O O . ILE A 1 422 ? 27.932 -5.028 -38.799 1.00 97.94 422 ILE A O 1
ATOM 3457 N N . LYS A 1 423 ? 28.806 -3.397 -37.523 1.00 98.31 423 LYS A N 1
ATOM 3458 C CA . LYS A 1 423 ? 29.320 -4.305 -36.502 1.00 98.31 423 LYS A CA 1
ATOM 3459 C C . LYS A 1 423 ? 28.418 -4.248 -35.284 1.00 98.31 423 LYS A C 1
ATOM 3461 O O . LYS A 1 423 ? 28.341 -3.221 -34.616 1.00 98.31 423 LYS A O 1
ATOM 3466 N N . LEU A 1 424 ? 27.752 -5.346 -34.983 1.00 97.31 424 LEU A N 1
ATOM 3467 C CA . LEU A 1 424 ? 26.844 -5.448 -33.859 1.00 97.31 424 LEU A CA 1
ATOM 3468 C C . LEU A 1 424 ? 27.522 -6.169 -32.692 1.00 97.31 424 LEU A C 1
ATOM 3470 O O . LEU A 1 424 ? 28.019 -7.281 -32.850 1.00 97.31 424 LEU A O 1
ATOM 3474 N N . LYS A 1 425 ? 27.541 -5.544 -31.514 1.00 96.50 425 LYS A N 1
ATOM 3475 C CA . LYS A 1 425 ? 28.151 -6.096 -30.299 1.00 96.50 425 LYS A CA 1
ATOM 3476 C C . LYS A 1 425 ? 27.091 -6.364 -29.238 1.00 96.50 425 LYS A C 1
ATOM 3478 O O . LYS A 1 425 ? 26.353 -5.450 -28.879 1.00 96.50 425 LYS A O 1
ATOM 3483 N N . ASN A 1 426 ? 27.027 -7.589 -28.722 1.00 92.06 426 ASN A N 1
ATOM 3484 C CA . ASN A 1 426 ? 26.212 -7.931 -27.558 1.00 92.06 426 ASN A CA 1
ATOM 3485 C C . ASN A 1 426 ? 27.001 -7.638 -26.281 1.00 92.06 426 ASN A C 1
ATOM 3487 O O . ASN A 1 426 ? 28.008 -8.299 -26.011 1.00 92.06 426 ASN A O 1
ATOM 3491 N N . VAL A 1 427 ? 26.529 -6.691 -25.471 1.00 86.12 427 VAL A N 1
ATOM 3492 C CA . VAL A 1 427 ? 27.247 -6.266 -24.259 1.00 86.12 427 VAL A CA 1
ATOM 3493 C C . VAL A 1 427 ? 27.346 -7.402 -23.231 1.00 86.12 427 VAL A C 1
ATOM 3495 O O . VAL A 1 427 ? 28.364 -7.541 -22.555 1.00 86.12 427 VAL A O 1
ATOM 3498 N N . ARG A 1 428 ? 26.330 -8.271 -23.141 1.00 76.75 428 ARG A N 1
ATOM 3499 C CA . ARG A 1 428 ? 26.275 -9.353 -22.140 1.00 76.75 428 ARG A CA 1
ATOM 3500 C C . ARG A 1 428 ? 27.062 -10.588 -22.550 1.00 76.75 428 ARG A C 1
ATOM 3502 O O . ARG A 1 428 ? 27.767 -11.173 -21.733 1.00 76.75 428 ARG A O 1
ATOM 3509 N N . GLN A 1 429 ? 26.903 -11.004 -23.802 1.00 84.00 429 GLN A N 1
ATOM 3510 C CA . GLN A 1 429 ? 27.484 -12.241 -24.323 1.00 84.00 429 GLN A CA 1
ATOM 3511 C C . GLN A 1 429 ? 28.916 -12.046 -24.829 1.00 84.00 429 GLN A C 1
ATOM 3513 O O . GLN A 1 429 ? 29.565 -13.026 -25.176 1.00 84.00 429 GLN A O 1
ATOM 3518 N N . LYS A 1 430 ? 29.410 -10.797 -24.881 1.00 88.50 430 LYS A N 1
ATOM 3519 C CA . LYS A 1 430 ? 30.696 -10.438 -25.503 1.00 88.50 430 LYS A CA 1
ATOM 3520 C C . LYS A 1 430 ? 30.814 -10.959 -26.945 1.00 88.50 430 LYS A C 1
ATOM 3522 O O . LYS A 1 430 ? 31.908 -11.235 -27.426 1.00 88.50 430 LYS A O 1
ATOM 3527 N N . GLN A 1 431 ? 29.675 -11.104 -27.623 1.00 93.25 431 GLN A N 1
ATOM 3528 C CA . GLN A 1 431 ? 29.592 -11.570 -29.000 1.00 93.25 431 GLN A CA 1
ATOM 3529 C C . GLN A 1 431 ? 29.637 -10.371 -29.944 1.00 93.25 431 GLN A C 1
ATOM 3531 O O . GLN A 1 431 ? 28.941 -9.381 -29.721 1.00 93.25 431 GLN A O 1
ATOM 3536 N N . GLU A 1 432 ? 30.411 -10.475 -31.019 1.00 96.88 432 GLU A N 1
ATOM 3537 C CA . GLU A 1 432 ? 30.434 -9.492 -32.100 1.00 96.88 432 GLU A CA 1
ATOM 3538 C C . GLU A 1 432 ? 30.019 -10.160 -33.413 1.00 96.88 432 GLU A C 1
ATOM 3540 O O . GLU A 1 432 ? 30.420 -11.287 -33.697 1.00 96.88 432 GLU A O 1
ATOM 3545 N N . ILE A 1 433 ? 29.195 -9.473 -34.202 1.00 97.25 433 ILE A N 1
ATOM 3546 C CA . ILE A 1 433 ? 28.646 -9.972 -35.463 1.00 97.25 433 ILE A CA 1
ATOM 3547 C C . ILE A 1 433 ? 28.757 -8.858 -36.499 1.00 97.25 433 ILE A C 1
ATOM 3549 O O . ILE A 1 433 ? 28.287 -7.746 -36.267 1.00 97.25 433 ILE A O 1
ATOM 3553 N N . ASP A 1 434 ? 29.349 -9.153 -37.650 1.00 97.81 434 ASP A N 1
ATOM 3554 C CA . ASP A 1 434 ? 29.211 -8.301 -38.830 1.00 97.81 434 ASP A CA 1
ATOM 3555 C C . ASP A 1 434 ? 27.856 -8.602 -39.484 1.00 97.81 434 ASP A C 1
ATOM 3557 O O . ASP A 1 434 ? 27.613 -9.718 -39.941 1.00 97.81 434 ASP A O 1
ATOM 3561 N N . LEU A 1 435 ? 26.963 -7.615 -39.504 1.00 97.56 435 LEU A N 1
ATOM 3562 C CA . LEU A 1 435 ? 25.589 -7.759 -39.976 1.00 97.56 435 LEU A CA 1
ATOM 3563 C C . LEU A 1 435 ? 25.380 -6.895 -41.219 1.00 97.56 435 LEU A C 1
ATOM 3565 O O . LEU A 1 435 ? 25.513 -5.673 -41.149 1.00 97.56 435 LEU A O 1
ATOM 3569 N N . LYS A 1 436 ? 25.070 -7.527 -42.355 1.00 97.81 436 LYS A N 1
ATOM 3570 C CA . LYS A 1 436 ? 24.750 -6.816 -43.601 1.00 97.81 436 LYS A CA 1
ATOM 3571 C C . LYS A 1 436 ? 23.477 -5.994 -43.431 1.00 97.81 436 LYS A C 1
ATOM 3573 O O . LYS A 1 436 ? 22.583 -6.400 -42.692 1.00 97.81 436 LYS A O 1
ATOM 3578 N N . TRP A 1 437 ? 23.395 -4.868 -44.134 1.00 96.81 437 TRP A N 1
ATOM 3579 C CA . TRP A 1 437 ? 22.273 -3.933 -44.059 1.00 96.81 437 TRP A CA 1
ATOM 3580 C C . TRP A 1 437 ? 20.914 -4.619 -44.256 1.00 96.81 437 TRP A C 1
ATOM 3582 O O . TRP A 1 437 ? 20.021 -4.471 -43.421 1.00 96.81 437 TRP A O 1
ATOM 3592 N N . ASP A 1 438 ? 20.803 -5.471 -45.276 1.00 97.12 438 ASP A N 1
ATOM 3593 C CA . ASP A 1 438 ? 19.564 -6.187 -45.612 1.00 97.12 438 ASP A CA 1
ATOM 3594 C C . ASP A 1 438 ? 19.163 -7.258 -44.581 1.00 97.12 438 ASP A C 1
ATOM 3596 O O . ASP A 1 438 ? 18.003 -7.676 -44.517 1.00 97.12 438 ASP A O 1
ATOM 3600 N N . ASP A 1 439 ? 20.105 -7.694 -43.742 1.00 97.50 439 ASP A N 1
ATOM 3601 C CA . ASP A 1 439 ? 19.870 -8.696 -42.701 1.00 97.50 439 ASP A CA 1
ATOM 3602 C C . ASP A 1 439 ? 19.470 -8.069 -41.356 1.00 97.50 439 ASP A C 1
ATOM 3604 O O . ASP A 1 439 ? 18.988 -8.782 -40.469 1.00 97.50 439 ASP A O 1
ATOM 3608 N N . ILE A 1 440 ? 19.607 -6.744 -41.195 1.00 96.81 440 ILE A N 1
ATOM 3609 C CA . ILE A 1 440 ? 19.261 -6.028 -39.955 1.00 96.81 440 ILE A CA 1
ATOM 3610 C C . ILE A 1 440 ? 17.800 -6.279 -39.543 1.00 96.81 440 ILE A C 1
ATOM 3612 O O . ILE A 1 440 ? 17.587 -6.706 -38.403 1.00 96.81 440 ILE A O 1
ATOM 3616 N N . PRO A 1 441 ? 16.788 -6.122 -40.425 1.00 97.12 441 PRO A N 1
ATOM 3617 C CA . PRO A 1 441 ? 15.398 -6.391 -40.055 1.00 97.12 441 PRO A CA 1
ATOM 3618 C C . PRO A 1 441 ? 15.172 -7.834 -39.604 1.00 97.12 441 PRO A C 1
ATOM 3620 O O . PRO A 1 441 ? 14.544 -8.075 -38.576 1.00 97.12 441 PRO A O 1
ATOM 3623 N N . LYS A 1 442 ? 15.742 -8.807 -40.326 1.00 96.44 442 LYS A N 1
ATOM 3624 C CA . LYS A 1 442 ? 15.590 -10.237 -40.014 1.00 96.44 442 LYS A CA 1
ATOM 3625 C C . LYS A 1 442 ? 16.229 -10.603 -38.678 1.00 96.44 442 LYS A C 1
ATOM 3627 O O . LYS A 1 442 ? 15.716 -11.460 -37.963 1.00 96.44 442 LYS A O 1
ATOM 3632 N N . PHE A 1 443 ? 17.354 -9.975 -38.343 1.00 96.12 443 PHE A N 1
ATOM 3633 C CA . PHE A 1 443 ? 18.072 -10.234 -37.102 1.00 96.12 443 PHE A CA 1
ATOM 3634 C C . PHE A 1 443 ? 17.305 -9.757 -35.863 1.00 96.12 443 PHE A C 1
ATOM 3636 O O . PHE A 1 443 ? 17.347 -10.435 -34.833 1.00 96.12 443 PHE A O 1
ATOM 3643 N N . PHE A 1 444 ? 16.625 -8.610 -35.957 1.00 93.44 444 PHE A N 1
ATOM 3644 C CA . PHE A 1 444 ? 15.855 -8.032 -34.851 1.00 93.44 444 PHE A CA 1
ATOM 3645 C C . PHE A 1 444 ? 14.380 -8.456 -34.819 1.00 93.44 444 PHE A C 1
ATOM 3647 O O . PHE A 1 444 ? 13.754 -8.331 -33.775 1.00 93.44 444 PHE A O 1
ATOM 3654 N N . ALA A 1 445 ? 13.840 -9.013 -35.908 1.00 88.38 445 ALA A N 1
ATOM 3655 C CA . ALA A 1 445 ? 12.480 -9.558 -35.940 1.00 88.38 445 ALA A CA 1
ATOM 3656 C C . ALA A 1 445 ? 12.325 -10.893 -35.185 1.00 88.38 445 ALA A C 1
ATOM 3658 O O . ALA A 1 445 ? 11.209 -11.284 -34.851 1.00 88.38 445 ALA A O 1
ATOM 3659 N N . LYS A 1 446 ? 13.419 -11.626 -34.932 1.00 81.31 446 LYS A N 1
ATOM 3660 C CA . LYS A 1 446 ? 13.355 -12.884 -34.173 1.00 81.31 446 LYS A CA 1
ATOM 3661 C C . LYS A 1 446 ? 13.195 -12.582 -32.675 1.00 81.31 446 LYS A C 1
ATOM 3663 O O . LYS A 1 446 ? 14.025 -11.834 -32.157 1.00 81.31 446 LYS A O 1
ATOM 3668 N N . PRO A 1 447 ? 12.217 -13.181 -31.968 1.00 61.34 447 PRO A N 1
ATOM 3669 C CA . PRO A 1 447 ? 12.185 -13.127 -30.509 1.00 61.34 447 PRO A CA 1
ATOM 3670 C C . PRO A 1 447 ? 13.467 -13.780 -29.973 1.00 61.34 447 PRO A C 1
ATOM 3672 O O . PRO A 1 447 ? 13.854 -14.856 -30.438 1.00 61.34 447 PRO A O 1
ATOM 3675 N N . LYS A 1 448 ? 14.167 -13.091 -29.071 1.00 59.84 448 LYS A N 1
ATOM 3676 C CA . LYS A 1 448 ? 15.468 -13.503 -28.528 1.00 59.84 448 LYS A CA 1
ATOM 3677 C C . LYS A 1 448 ? 15.431 -13.690 -27.032 1.00 59.84 448 LYS A C 1
ATOM 3679 O O . LYS A 1 448 ? 14.755 -12.868 -26.376 1.00 59.84 448 LYS A O 1
#

Solvent-accessible surface area (backbone atoms only — not comparable to full-atom values): 25980 Å² total; per-residue (Å²): 135,81,86,81,80,84,82,76,69,67,82,60,83,67,74,70,68,91,72,84,77,98,67,81,69,70,43,81,44,78,44,59,47,74,49,83,84,52,104,53,83,41,40,36,42,36,40,40,41,42,39,51,65,90,74,80,53,62,82,55,46,67,53,50,48,55,46,51,50,45,51,62,43,49,72,57,43,56,80,57,30,51,61,39,36,39,35,32,38,52,56,52,38,51,52,50,40,41,77,33,70,46,76,53,66,69,59,46,51,54,50,42,50,53,47,19,64,66,40,65,63,42,84,70,40,73,64,52,37,66,74,52,47,51,56,49,46,35,68,78,68,64,49,50,74,68,34,51,56,47,46,49,60,58,60,60,56,62,39,59,47,38,51,71,50,36,52,54,56,40,62,67,57,74,74,85,66,101,84,62,73,61,70,68,51,53,52,52,39,52,51,44,42,54,50,33,54,52,53,28,51,50,31,56,51,40,52,75,71,65,49,67,56,92,32,30,27,31,30,73,43,72,67,91,60,88,57,47,67,30,49,33,38,39,35,31,41,18,66,42,100,85,48,66,48,41,80,40,32,40,36,33,23,24,28,66,51,54,44,51,51,53,54,51,53,57,57,58,70,68,65,62,86,69,90,66,92,67,78,76,76,78,74,73,95,72,73,69,68,47,40,32,39,36,38,39,32,44,47,51,62,54,50,51,50,50,52,49,50,75,67,40,89,85,65,69,65,88,66,82,66,84,78,69,79,60,79,46,65,81,80,42,89,46,21,49,31,25,52,40,50,48,71,84,58,80,62,53,42,57,52,50,52,51,50,50,53,51,36,49,73,71,70,42,50,61,45,64,77,96,54,75,73,60,57,48,70,60,46,51,52,50,29,58,79,45,63,27,51,27,38,38,36,38,44,57,91,33,50,41,75,56,78,81,72,87,66,93,84,65,99,78,74,78,77,60,70,42,66,55,39,34,40,38,33,33,68,85,78,73,42,75,44,83,42,43,50,88,47,50,64,66,65,68,69,50,94,128

Mean predicted aligned error: 12.5 Å

Nearest PDB structures (foldseek):
  9bf3-assembly1_B  TM=7.333E-01  e=1.540E-17  Kluyveromyces marxianus
  9c9r-assembly1_A  TM=7.689E-01  e=8.430E-16  Thermochaetoides thermophila
  9c9q-assembly1_B  TM=7.604E-01  e=8.926E-16  Thermochaetoides thermophila
  9c9r-assembly1_B  TM=7.373E-01  e=5.982E-16  Thermochaetoides thermophila
  5xii-assembly1_A  TM=5.256E-01  e=9.859E-04  Toxoplasma gondii ME49